Protein AF-0000000083412450 (afdb_homodimer)

Radius of gyration: 23.61 Å; Cα contacts (8 Å, |Δi|>4): 1102; chains: 2; bounding box: 55×58×59 Å

Organism: NCBI:txid2530390

Foldseek 3Di:
DQQPQKDKDKDWAAQVQADPVQFHDVLVVVVVVVVRVQVSCVSLVNHPVNQVVVQKHKDWFKKKKAFPATDGHGFMKMKMKGWQDDDLFKTKMKMWIAGPVRHTGTMMIIIIGIDRNDDDRPPSHVSCVSCPSNHDPDDDPDDDFDDADDDDDPQKDKDKDAAAQVQADPVQWGDPSSLVVVQVVVDDPVVCLFKDWRMKIKGADDTHHHGFMWMWMWHDPDQQKIWIWIAGPPGTGMIMITHIDTDDPVPPDD/DQQPQKDKDKDWAAQVQADPVQFHDVLVVVVVVVVRVQVSCVSLVNHPVNQVVVQKHKDWFKKKWAFPATDGHGWMKMKMKGWQDDDLFKTKMKMWIAGPVRHTGTMMIIIIGIDRNDDDSPPSHVSCVSCPSNHDPDDDPDDDFDDADDDDDPQKDKDKDAAAQVQADPVQWGDPSSLVVVQVVVDDPVVCLFKDWRMKMKGADDTHHHGFMWMWMWHDPDQQKIWIWIAGPPGTGMIMITHIDTDDPVPPPD

Secondary structure (DSSP, 8-state):
----SEEEEEEE--GGG--TTSB--HHHHHHHHHHHHHHHHHHTT-SHHHHHHTTEEEEEEEEEEEESSPPBTT-EEEEEEEEEEE-SS-EEEEEEEEETTS-EEEEEEEEEEEEESSS-TTHHHHHHHTTGGGB--PPP-SPPPPPPPP--STTEEEEEEE--GGGB-TTSSBPHHHHHHHHHTTS-HHHHHHEEEEEEEEEE-S---TT-EEEEEEEEEETTEEEEEEE-SS-EEEEEEEEEEE---TTS--/----SEEEEEEE--GGG--TTSB--HHHHHHHHHHHHHHHHHHTT-SHHHHHHTTEEEEEEEEEEEESSPPBTT-EEEEEEEEEEE-SS-EEEEEEEEETTS-EEEEEEEEEEEEESSS-TTHHHHHHHTTGGGB--PPP-SPPPPPPPP--STTEEEEEEE--GGGB-TTSSBPHHHHHHHHHTTS-HHHHHHEEEEEEEEEE-S---TT-EEEEEEEEEETTEEEEEEE-SS-EEEEEEEEEEE---TTS--

Nearest PDB structures (foldseek):
  4gak-assembly1_A-2  TM=8.482E-01  e=6.266E-22  Spirosoma linguale DSM 74
  2own-assembly1_A  TM=8.621E-01  e=4.790E-21  Lactiplantibacillus plantarum
  5t06-assembly1_C  TM=8.841E-01  e=6.484E-08  Escherichia coli O157:H7
  5kl9-assembly1_B  TM=8.894E-01  e=3.374E-07  Escherichia coli O157:H7
  5t06-assembly1_B  TM=8.963E-01  e=6.895E-07  Escherichia coli O157:H7

InterPro domains:
  IPR002864 Acyl-ACP thioesterase, N-terminal hotdog domain [PF01643] (6-121)
  IPR029069 HotDog domain superfamily [SSF54637] (7-120)
  IPR029069 HotDog domain superfamily [SSF54637] (159-241)
  IPR045023 Acyl-[acyl-carrier-protein] hydrolase FATA/B [PTHR31727] (51-219)
  IPR049427 Acyl-ACP thioesterase-like, C-terminal domain [PF20791] (157-226)

Solvent-accessible surface area (backbone atoms only — not comparable to full-atom values): 27319 Å² total; per-residue (Å²): 127,86,67,76,36,60,42,76,49,79,48,71,35,49,60,89,64,19,26,52,85,37,23,53,36,72,55,56,52,53,52,51,52,54,49,51,51,50,51,46,29,47,74,69,61,64,14,66,67,50,24,47,77,69,27,25,42,79,39,76,35,33,41,32,41,36,43,79,46,68,55,40,58,72,32,50,34,33,42,34,37,34,34,60,45,68,59,87,66,36,37,35,36,37,36,39,33,27,37,76,90,63,49,75,23,32,42,35,41,37,33,32,31,71,40,61,73,55,81,86,87,68,64,64,40,60,65,46,61,69,40,66,80,33,50,33,86,72,81,70,93,67,79,77,80,72,88,82,70,84,70,64,72,81,80,36,48,74,42,80,46,61,41,35,43,81,40,24,23,43,87,49,28,50,31,78,53,48,58,52,47,58,58,57,42,74,44,53,63,68,55,56,67,46,31,42,72,34,32,42,34,39,37,51,71,41,89,47,41,66,67,41,56,33,38,43,34,43,28,78,72,52,92,54,27,34,38,29,32,36,28,42,93,87,46,57,29,35,38,32,42,38,30,46,38,73,54,84,70,72,77,65,83,120,129,88,68,78,37,62,43,75,50,79,49,70,34,49,59,91,65,19,26,53,84,37,22,53,36,72,55,55,51,52,52,50,54,54,50,51,51,48,52,45,28,46,73,70,60,63,14,66,69,50,24,47,75,69,27,25,43,79,39,77,34,34,41,32,42,37,41,78,48,68,56,41,59,71,33,50,34,33,44,33,37,33,34,60,44,69,59,86,67,36,37,35,36,37,37,40,34,28,37,77,86,63,50,73,24,34,42,35,41,36,33,33,30,70,41,63,74,51,86,80,84,68,62,63,41,61,64,46,62,69,40,66,80,33,49,33,85,72,80,70,92,67,80,77,79,70,87,82,71,84,69,64,72,81,80,37,48,74,44,79,46,64,42,36,44,80,41,24,22,42,86,49,28,49,30,78,53,49,56,54,47,58,58,58,42,75,42,54,63,67,53,57,67,45,32,41,73,35,32,43,34,38,37,51,70,39,88,47,41,65,67,44,56,33,38,44,34,41,28,76,72,52,92,56,27,33,37,28,32,35,27,42,92,87,46,58,29,34,38,34,41,39,31,45,39,74,55,82,73,72,76,65,81,116

Sequence (508 aa):
MQRVKEYTESYFLPAGECNPQQEMPVTLVARRIIDIATMHANLLDVGYARLVEDGLTWVLSRLSIEMYRYPGINESYSLSTWIEGFNRHFSERNFELTAESGEVLGYCRSVWVPINIRRRESGALEALESLSDVVSERRCPIEKQPRMTAVGDEGTRSNDYRFRYCDCDFNRHVNAVRYMELYLNQWDMDFHDEYRIKRFDISYQHEAYCGDEVKVKTHDAGNDTYLCEIAGKESVHTRARIIYTKRNNSNNDNMQRVKEYTESYFLPAGECNPQQEMPVTLVARRIIDIATMHANLLDVGYARLVEDGLTWVLSRLSIEMYRYPGINESYSLSTWIEGFNRHFSERNFELTAESGEVLGYCRSVWVPINIRRRESGALEALESLSDVVSERRCPIEKQPRMTAVGDEGTRSNDYRFRYCDCDFNRHVNAVRYMELYLNQWDMDFHDEYRIKRFDISYQHEAYCGDEVKVKTHDAGNDTYLCEIAGKESVHTRARIIYTKRNNSNNDN

pLDDT: mean 88.32, std 16.48, range [24.64, 98.88]

Structure (mmCIF, N/CA/C/O backbone):
data_AF-0000000083412450-model_v1
#
loop_
_entity.id
_entity.type
_entity.pdbx_description
1 polymer Acyl-
#
loop_
_atom_site.group_PDB
_atom_site.id
_atom_site.type_symbol
_atom_site.label_atom_id
_atom_site.label_alt_id
_atom_site.label_comp_id
_atom_site.label_asym_id
_atom_site.label_entity_id
_atom_site.label_seq_id
_atom_site.pdbx_PDB_ins_code
_atom_site.Cartn_x
_atom_site.Cartn_y
_atom_site.Cartn_z
_atom_site.occupancy
_atom_site.B_iso_or_equiv
_atom_site.auth_seq_id
_atom_site.auth_comp_id
_atom_site.auth_asym_id
_atom_site.auth_atom_id
_atom_site.pdbx_PDB_model_num
ATOM 1 N N . MET A 1 1 ? 14.062 9.32 33.406 1 39.06 1 MET A N 1
ATOM 2 C CA . MET A 1 1 ? 14.664 8.906 32.156 1 39.06 1 MET A CA 1
ATOM 3 C C . MET A 1 1 ? 14.305 9.875 31.031 1 39.06 1 MET A C 1
ATOM 5 O O . MET A 1 1 ? 13.141 10.258 30.891 1 39.06 1 MET A O 1
ATOM 9 N N . GLN A 1 2 ? 15.203 10.617 30.578 1 54.19 2 GLN A N 1
ATOM 10 C CA . GLN A 1 2 ? 15.031 11.75 29.688 1 54.19 2 GLN A CA 1
ATOM 11 C C . GLN A 1 2 ? 14.188 11.367 28.469 1 54.19 2 GLN A C 1
ATOM 13 O O . GLN A 1 2 ? 14.461 10.359 27.812 1 54.19 2 GLN A O 1
ATOM 18 N N . ARG A 1 3 ? 12.977 11.82 28.469 1 69.56 3 ARG A N 1
ATOM 19 C CA . ARG A 1 3 ? 12.031 11.453 27.422 1 69.56 3 ARG A CA 1
ATOM 20 C C . ARG A 1 3 ? 12.547 11.859 26.047 1 69.56 3 ARG A C 1
ATOM 22 O O . ARG A 1 3 ? 13.227 12.875 25.906 1 69.56 3 ARG A O 1
ATOM 29 N N . VAL A 1 4 ? 12.469 10.961 25.094 1 80 4 VAL A N 1
ATOM 30 C CA . VAL A 1 4 ? 12.992 11.094 23.734 1 80 4 VAL A CA 1
ATOM 31 C C . VAL A 1 4 ? 12.227 12.18 22.984 1 80 4 VAL A C 1
ATOM 33 O O . VAL A 1 4 ? 11.094 11.969 22.562 1 80 4 VAL A O 1
ATOM 36 N N . LYS A 1 5 ? 12.836 13.406 22.953 1 88.44 5 LYS A N 1
ATOM 37 C CA . LYS A 1 5 ? 12.203 14.555 22.312 1 88.44 5 LYS A CA 1
ATOM 38 C C . LYS A 1 5 ? 12.109 14.359 20.812 1 88.44 5 LYS A C 1
ATOM 40 O O . LYS A 1 5 ? 11.195 14.883 20.172 1 88.44 5 LYS A O 1
ATOM 45 N N . GLU A 1 6 ? 13.055 13.633 20.359 1 94.31 6 GLU A N 1
ATOM 46 C CA . GLU A 1 6 ? 13.094 13.359 18.938 1 94.31 6 GLU A CA 1
ATOM 47 C C . GLU A 1 6 ? 13.25 11.867 18.656 1 94.31 6 GLU A C 1
ATOM 49 O O . GLU A 1 6 ? 14.016 11.188 19.344 1 94.31 6 GLU A O 1
ATOM 54 N N . TYR A 1 7 ? 12.469 11.406 17.734 1 95.75 7 TYR A N 1
ATOM 55 C CA . TYR A 1 7 ? 12.484 10 17.328 1 95.75 7 TYR A CA 1
ATOM 56 C C . TYR A 1 7 ? 12.906 9.852 15.875 1 95.75 7 TYR A C 1
ATOM 58 O O . TYR A 1 7 ? 12.438 10.594 15.008 1 95.75 7 TYR A O 1
ATOM 66 N N . THR A 1 8 ? 13.844 8.875 15.688 1 96.94 8 THR A N 1
ATOM 67 C CA . THR A 1 8 ? 14.352 8.688 14.336 1 96.94 8 THR A CA 1
ATOM 68 C C . THR A 1 8 ? 14.32 7.211 13.945 1 96.94 8 THR A C 1
ATOM 70 O O . THR A 1 8 ? 14.641 6.34 14.758 1 96.94 8 THR A O 1
ATOM 73 N N . GLU A 1 9 ? 13.906 6.918 12.703 1 95.94 9 GLU A N 1
ATOM 74 C CA . GLU A 1 9 ? 13.961 5.594 12.086 1 95.94 9 GLU A CA 1
ATOM 75 C C . GLU A 1 9 ? 14.719 5.629 10.766 1 95.94 9 GLU A C 1
ATOM 77 O O . GLU A 1 9 ? 14.625 6.605 10.016 1 95.94 9 GLU A O 1
ATOM 82 N N . SER A 1 10 ? 15.438 4.531 10.547 1 96.75 10 SER A N 1
ATOM 83 C CA . SER A 1 10 ? 16.141 4.371 9.273 1 96.75 10 SER A CA 1
ATOM 84 C C . SER A 1 10 ? 15.414 3.383 8.367 1 96.75 10 SER A C 1
ATOM 86 O O . SER A 1 10 ? 14.898 2.363 8.836 1 96.75 10 SER A O 1
ATOM 88 N N . TYR A 1 11 ? 15.469 3.721 7.086 1 95.19 11 TYR A N 1
ATOM 89 C CA . TYR A 1 11 ? 14.766 2.914 6.094 1 95.19 11 TYR A CA 1
ATOM 90 C C . TYR A 1 11 ? 15.656 2.654 4.879 1 95.19 11 TYR A C 1
ATOM 92 O O . TYR A 1 11 ? 16.672 3.326 4.688 1 95.19 11 TYR A O 1
ATOM 100 N N . PHE A 1 12 ? 15.297 1.606 4.203 1 92.5 12 PHE A N 1
ATOM 101 C CA . PHE A 1 12 ? 15.766 1.297 2.859 1 92.5 12 PHE A CA 1
ATOM 102 C C . PHE A 1 12 ? 14.602 1.234 1.878 1 92.5 12 PHE A C 1
ATOM 104 O O . PHE A 1 12 ? 13.555 0.666 2.186 1 92.5 12 PHE A O 1
ATOM 111 N N . LEU A 1 13 ? 14.797 1.934 0.72 1 94.19 13 LEU A N 1
ATOM 112 C CA . LEU A 1 13 ? 13.711 1.956 -0.258 1 94.19 13 LEU A CA 1
ATOM 113 C C . LEU A 1 13 ? 13.906 0.865 -1.307 1 94.19 13 LEU A C 1
ATOM 115 O O . LEU A 1 13 ? 14.578 1.081 -2.316 1 94.19 13 LEU A O 1
ATOM 119 N N . PRO A 1 14 ? 13.211 -0.237 -1.131 1 89.5 14 PRO A N 1
ATOM 120 C CA . PRO A 1 14 ? 13.312 -1.283 -2.15 1 89.5 14 PRO A CA 1
ATOM 121 C C . PRO A 1 14 ? 12.516 -0.959 -3.412 1 89.5 14 PRO A C 1
ATOM 123 O O . PRO A 1 14 ? 11.633 -0.101 -3.383 1 89.5 14 PRO A O 1
ATOM 126 N N . ALA A 1 15 ? 12.781 -1.631 -4.496 1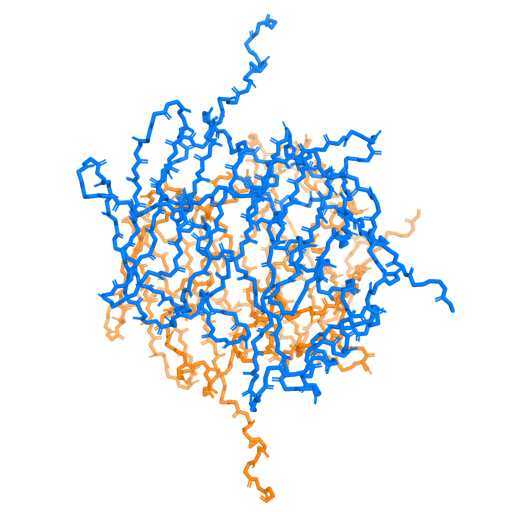 87.94 15 ALA A N 1
ATOM 127 C CA . ALA A 1 15 ? 12.125 -1.41 -5.781 1 87.94 15 ALA A CA 1
ATOM 128 C C . ALA A 1 15 ? 10.609 -1.553 -5.652 1 87.94 15 ALA A C 1
ATOM 130 O O . ALA A 1 15 ? 9.852 -0.765 -6.223 1 87.94 15 ALA A O 1
ATOM 131 N N . GLY A 1 16 ? 10.195 -2.459 -4.82 1 88.31 16 GLY A N 1
ATOM 132 C CA . GLY A 1 16 ? 8.781 -2.773 -4.695 1 88.31 16 GLY A CA 1
ATOM 133 C C . GLY A 1 16 ? 7.98 -1.659 -4.059 1 88.31 16 GLY A C 1
ATOM 134 O O . GLY A 1 16 ? 6.746 -1.662 -4.117 1 88.31 16 GLY A O 1
ATOM 135 N N . GLU A 1 17 ? 8.664 -0.685 -3.539 1 94.19 17 GLU A N 1
ATOM 136 C CA . GLU A 1 17 ? 7.973 0.412 -2.867 1 94.19 17 GLU A CA 1
ATOM 137 C C . GLU A 1 17 ? 8.07 1.702 -3.678 1 94.19 17 GLU A C 1
ATOM 139 O O . GLU A 1 17 ? 7.586 2.75 -3.244 1 94.19 17 GLU A O 1
ATOM 144 N N . CYS A 1 18 ? 8.625 1.627 -4.855 1 96 18 CYS A N 1
ATOM 145 C CA . CYS A 1 18 ? 8.844 2.805 -5.688 1 96 18 CYS A CA 1
ATOM 146 C C . CYS A 1 18 ? 7.664 3.035 -6.625 1 96 18 CYS A C 1
ATOM 148 O O . CYS A 1 18 ? 6.898 2.111 -6.91 1 96 18 CYS A O 1
ATOM 150 N N . ASN A 1 19 ? 7.559 4.289 -7.031 1 97.81 19 ASN A N 1
ATOM 151 C CA . ASN A 1 19 ? 6.621 4.637 -8.094 1 97.81 19 ASN A CA 1
ATOM 152 C C . ASN A 1 19 ? 7.219 4.379 -9.477 1 97.81 19 ASN A C 1
ATOM 154 O O . ASN A 1 19 ? 8.359 3.928 -9.586 1 97.81 19 ASN A O 1
ATOM 158 N N . PRO A 1 20 ? 6.441 4.621 -10.562 1 97.56 20 PRO A N 1
ATOM 159 C CA . PRO A 1 20 ? 6.934 4.348 -11.922 1 97.56 20 PRO A CA 1
ATOM 160 C C . PRO A 1 20 ? 8.164 5.172 -12.281 1 97.56 20 PRO A C 1
ATOM 162 O O . PRO A 1 20 ? 8.898 4.824 -13.203 1 97.56 20 PRO A O 1
ATOM 165 N N . GLN A 1 21 ? 8.406 6.262 -11.625 1 97.62 21 GLN A N 1
ATOM 166 C CA . GLN A 1 21 ? 9.578 7.102 -11.852 1 97.62 21 GLN A CA 1
ATOM 167 C C . GLN A 1 21 ? 10.773 6.613 -11.031 1 97.62 21 GLN A C 1
ATOM 169 O O . GLN A 1 21 ? 11.789 7.309 -10.93 1 97.62 21 GLN A O 1
ATOM 174 N N . GLN A 1 22 ? 10.602 5.48 -10.336 1 96.44 22 GLN A N 1
ATOM 175 C CA . GLN A 1 22 ? 11.641 4.832 -9.547 1 96.44 22 GLN A CA 1
ATOM 176 C C . GLN A 1 22 ? 12.07 5.707 -8.375 1 96.44 22 GLN A C 1
ATOM 178 O O . GLN A 1 22 ? 13.258 5.828 -8.086 1 96.44 22 GLN A O 1
ATOM 183 N N . GLU A 1 23 ? 11.07 6.316 -7.824 1 97.62 23 GLU A N 1
ATOM 184 C CA . GLU A 1 23 ? 11.211 7.148 -6.633 1 97.62 23 GLU A CA 1
ATOM 185 C C . GLU A 1 23 ? 10.219 6.73 -5.555 1 97.62 23 GLU A C 1
ATOM 187 O O . GLU A 1 23 ? 9.242 6.023 -5.836 1 97.62 23 GLU A O 1
ATOM 192 N N . MET A 1 24 ? 10.547 7.223 -4.336 1 98.25 24 MET A N 1
ATOM 193 C CA . MET A 1 24 ? 9.562 7.078 -3.266 1 98.25 24 MET A CA 1
ATOM 194 C C . MET A 1 24 ? 8.289 7.844 -3.596 1 98.25 24 MET A C 1
ATOM 196 O O . MET A 1 24 ? 8.328 9.039 -3.887 1 98.25 24 MET A O 1
ATOM 200 N N . PRO A 1 25 ? 7.176 7.148 -3.625 1 98.5 25 PRO A N 1
ATOM 201 C CA . PRO A 1 25 ? 5.93 7.895 -3.812 1 98.5 25 PRO A CA 1
ATOM 202 C C . PRO A 1 25 ? 5.555 8.734 -2.592 1 98.5 25 PRO A C 1
ATOM 204 O O . PRO A 1 25 ? 5.812 8.328 -1.456 1 98.5 25 PRO A O 1
ATOM 207 N N . VAL A 1 26 ? 4.906 9.891 -2.793 1 98.75 26 VAL A N 1
ATOM 208 C CA . VAL A 1 26 ? 4.523 10.797 -1.709 1 98.75 26 VAL A CA 1
ATOM 209 C C . VAL A 1 26 ? 3.611 10.062 -0.727 1 98.75 26 VAL A C 1
ATOM 211 O O . VAL A 1 26 ? 3.629 10.344 0.474 1 98.75 26 VAL A O 1
ATOM 214 N N . THR A 1 27 ? 2.84 9.07 -1.22 1 98.44 27 THR A N 1
ATOM 215 C CA . THR A 1 27 ? 1.946 8.297 -0.365 1 98.44 27 THR A CA 1
ATOM 216 C C . THR A 1 27 ? 2.742 7.457 0.627 1 98.44 27 THR A C 1
ATOM 218 O O . THR A 1 27 ? 2.299 7.234 1.756 1 98.44 27 THR A O 1
ATOM 221 N N . LEU A 1 28 ? 3.887 6.953 0.176 1 97.69 28 LEU A N 1
ATOM 222 C CA . LEU A 1 28 ? 4.738 6.215 1.103 1 97.69 28 LEU A CA 1
ATOM 223 C C . LEU A 1 28 ? 5.34 7.148 2.146 1 97.69 28 LEU A C 1
ATOM 225 O O . LEU A 1 28 ? 5.496 6.77 3.309 1 97.69 28 LEU A O 1
ATOM 229 N N . VAL A 1 29 ? 5.691 8.367 1.762 1 98.5 29 VAL A N 1
ATOM 230 C CA . VAL A 1 29 ? 6.125 9.359 2.744 1 98.5 29 VAL A CA 1
ATOM 231 C C . VAL A 1 29 ? 5.059 9.516 3.824 1 98.5 29 VAL A C 1
ATOM 233 O O . VAL A 1 29 ? 5.355 9.43 5.016 1 98.5 29 VAL A O 1
ATOM 236 N N . ALA A 1 30 ? 3.844 9.672 3.389 1 98.38 30 ALA A N 1
ATOM 237 C CA . ALA A 1 30 ? 2.734 9.859 4.316 1 98.38 30 ALA A CA 1
ATOM 238 C C . ALA A 1 30 ? 2.6 8.664 5.258 1 98.38 30 ALA A C 1
ATOM 240 O O . ALA A 1 30 ? 2.451 8.828 6.469 1 98.38 30 ALA A O 1
ATOM 241 N N . ARG A 1 31 ? 2.691 7.512 4.684 1 95.94 31 ARG A N 1
ATOM 242 C CA . ARG A 1 31 ? 2.564 6.305 5.492 1 95.94 31 ARG A CA 1
ATOM 243 C C . ARG A 1 31 ? 3.658 6.234 6.551 1 95.94 31 ARG A C 1
ATOM 245 O O . ARG A 1 31 ? 3.383 5.945 7.719 1 95.94 31 ARG A O 1
ATOM 252 N N . ARG A 1 32 ? 4.836 6.477 6.16 1 96.56 32 ARG A N 1
ATOM 253 C CA . ARG A 1 32 ? 5.965 6.367 7.078 1 96.56 32 ARG A CA 1
ATOM 254 C C . ARG A 1 32 ? 5.887 7.43 8.172 1 96.56 32 ARG A C 1
ATOM 256 O O . ARG A 1 32 ? 6.211 7.156 9.328 1 96.56 32 ARG A O 1
ATOM 263 N N . ILE A 1 33 ? 5.504 8.617 7.82 1 96.75 33 ILE A N 1
ATOM 264 C CA . ILE A 1 33 ? 5.461 9.664 8.836 1 96.75 33 ILE A CA 1
ATOM 265 C C . ILE A 1 33 ? 4.359 9.359 9.844 1 96.75 33 ILE A C 1
ATOM 267 O O . ILE A 1 33 ? 4.527 9.594 11.047 1 96.75 33 ILE A O 1
ATOM 271 N N . ILE A 1 34 ? 3.215 8.836 9.406 1 94.5 34 ILE A N 1
ATOM 272 C CA . ILE A 1 34 ? 2.148 8.445 10.32 1 94.5 34 ILE A CA 1
ATOM 273 C C . ILE A 1 34 ? 2.639 7.328 11.234 1 94.5 34 ILE A C 1
ATOM 275 O O . ILE A 1 34 ? 2.402 7.359 12.445 1 94.5 34 ILE A O 1
ATOM 279 N N . ASP A 1 35 ? 3.363 6.402 10.688 1 91.19 35 ASP A N 1
ATOM 280 C CA . ASP A 1 35 ? 3.883 5.27 11.445 1 91.19 35 ASP A CA 1
ATOM 281 C C . ASP A 1 35 ? 4.848 5.73 12.531 1 91.19 35 ASP A C 1
ATOM 283 O O . ASP A 1 35 ? 4.719 5.34 13.695 1 91.19 35 ASP A O 1
ATOM 287 N N . ILE A 1 36 ? 5.812 6.57 12.172 1 94.06 36 ILE A N 1
ATOM 288 C CA . ILE A 1 36 ? 6.84 6.945 13.133 1 94.06 36 ILE A CA 1
ATOM 289 C C . ILE A 1 36 ? 6.242 7.879 14.188 1 94.06 36 ILE A C 1
ATOM 291 O O . ILE A 1 36 ? 6.68 7.887 15.344 1 94.06 36 ILE A O 1
ATOM 295 N N . ALA A 1 37 ? 5.258 8.719 13.742 1 93.44 37 ALA A N 1
ATOM 296 C CA . ALA A 1 37 ? 4.527 9.508 14.734 1 93.44 37 ALA A CA 1
ATOM 297 C C . ALA A 1 37 ? 3.896 8.617 15.797 1 93.44 37 ALA A C 1
ATOM 299 O O . ALA A 1 37 ? 3.984 8.898 16.984 1 93.44 37 ALA A O 1
ATOM 300 N N . THR A 1 38 ? 3.266 7.539 15.359 1 88 38 THR A N 1
ATOM 301 C CA . THR A 1 38 ? 2.613 6.59 16.25 1 88 38 THR A CA 1
ATOM 302 C C . THR A 1 38 ? 3.637 5.906 17.156 1 88 38 THR A C 1
ATOM 304 O O . THR A 1 38 ? 3.424 5.785 18.359 1 88 38 THR A O 1
ATOM 307 N N . MET A 1 39 ? 4.738 5.512 16.625 1 88.44 39 MET A N 1
ATOM 308 C CA . MET A 1 39 ? 5.789 4.855 17.391 1 88.44 39 MET A CA 1
ATOM 309 C C . MET A 1 39 ? 6.355 5.793 18.453 1 88.44 39 MET A C 1
ATOM 311 O O . MET A 1 39 ? 6.559 5.391 19.594 1 88.44 39 MET A O 1
ATOM 315 N N . HIS A 1 40 ? 6.621 7.004 18.062 1 91.12 40 HIS A N 1
ATOM 316 C CA . HIS A 1 40 ? 7.121 8.008 19 1 91.12 40 HIS A CA 1
ATOM 317 C C . HIS A 1 40 ? 6.113 8.273 20.109 1 91.12 40 HIS A C 1
ATOM 319 O O . HIS A 1 40 ? 6.484 8.344 21.297 1 91.12 40 HIS A O 1
ATOM 325 N N . ALA A 1 41 ? 4.867 8.383 19.703 1 85.81 41 ALA A N 1
ATOM 326 C CA . ALA A 1 41 ? 3.812 8.609 20.688 1 85.81 41 ALA A CA 1
ATOM 327 C C . ALA A 1 41 ? 3.742 7.457 21.688 1 85.81 41 ALA A C 1
ATOM 329 O O . ALA A 1 41 ? 3.543 7.68 22.875 1 85.81 41 ALA A O 1
ATOM 330 N N . ASN A 1 42 ? 3.883 6.25 21.203 1 83.56 42 ASN A N 1
ATOM 331 C CA . ASN A 1 42 ? 3.881 5.078 22.078 1 83.56 42 ASN A CA 1
ATOM 332 C C . ASN A 1 42 ? 5.055 5.102 23.047 1 83.56 42 ASN A C 1
ATOM 334 O O . ASN A 1 42 ? 4.902 4.746 24.219 1 83.56 42 ASN A O 1
ATOM 338 N N . LEU A 1 43 ? 6.176 5.512 22.578 1 83.88 43 LEU A N 1
ATOM 339 C CA . LEU A 1 43 ? 7.367 5.602 23.422 1 83.88 43 LEU A CA 1
ATOM 340 C C . LEU A 1 43 ? 7.18 6.641 24.516 1 83.88 43 LEU A C 1
ATOM 342 O O . LEU A 1 43 ? 7.699 6.477 25.625 1 83.88 43 LEU A O 1
ATOM 346 N N . LEU A 1 44 ? 6.414 7.691 24.219 1 80.75 44 LEU A N 1
ATOM 347 C CA . LEU A 1 44 ? 6.172 8.773 25.156 1 80.75 44 LEU A CA 1
ATOM 348 C C . LEU A 1 44 ? 4.988 8.453 26.062 1 80.75 44 LEU A C 1
ATOM 350 O O . LEU A 1 44 ? 4.629 9.25 26.922 1 80.75 44 LEU A O 1
ATOM 354 N N . ASP A 1 45 ? 4.359 7.242 25.875 1 74.06 45 ASP A N 1
ATOM 355 C CA . ASP A 1 45 ? 3.205 6.777 26.641 1 74.06 45 ASP A CA 1
ATOM 356 C C . ASP A 1 45 ? 1.998 7.688 26.406 1 74.06 45 ASP A C 1
ATOM 358 O O . ASP A 1 45 ? 1.241 7.969 27.344 1 74.06 45 ASP A O 1
ATOM 362 N N . VAL A 1 46 ? 1.98 8.328 25.422 1 66.06 46 VAL A N 1
ATOM 363 C CA . VAL A 1 46 ? 0.828 9.148 25.062 1 66.06 46 VAL A CA 1
ATOM 364 C C . VAL A 1 46 ? 0.181 8.609 23.797 1 66.06 46 VAL A C 1
ATOM 366 O O . VAL A 1 46 ? -0.626 9.297 23.156 1 66.06 46 VAL A O 1
ATOM 369 N N . GLY A 1 47 ? 0.653 7.418 23.453 1 60.69 47 GLY A N 1
ATOM 370 C CA . GLY A 1 47 ? 0.139 6.805 22.234 1 60.69 47 GLY A CA 1
ATOM 371 C C . GLY A 1 47 ? -1.233 6.184 22.422 1 60.69 47 GLY A C 1
ATOM 372 O O . GLY A 1 47 ? -1.972 6.551 23.328 1 60.69 47 GLY A O 1
ATOM 373 N N . TYR A 1 48 ? -1.58 5.398 21.453 1 56.66 48 TYR A N 1
ATOM 374 C CA . TYR A 1 48 ? -2.906 4.812 21.312 1 56.66 48 TYR A CA 1
ATOM 375 C C . TYR A 1 48 ? -3.342 4.121 22.594 1 56.66 48 TYR A C 1
ATOM 377 O O . TYR A 1 48 ? -4.465 4.32 23.062 1 56.66 48 TYR A O 1
ATOM 385 N N . ALA A 1 49 ? -2.463 3.504 23.203 1 54.28 49 ALA A N 1
ATOM 386 C CA . ALA A 1 49 ? -2.842 2.691 24.359 1 54.28 49 ALA A CA 1
ATOM 387 C C . ALA A 1 49 ? -3.26 3.57 25.531 1 54.28 49 ALA A C 1
ATOM 389 O O . ALA A 1 49 ? -4.262 3.295 26.203 1 54.28 49 ALA A O 1
ATOM 390 N N . ARG A 1 50 ? -2.451 4.539 25.688 1 51.78 50 ARG A N 1
ATOM 391 C CA . ARG A 1 50 ? -2.75 5.391 26.828 1 51.78 50 ARG A CA 1
ATOM 392 C C . ARG A 1 50 ? -4.004 6.227 26.578 1 51.78 50 ARG A C 1
ATOM 394 O O . ARG A 1 50 ? -4.832 6.387 27.484 1 51.78 50 ARG A O 1
ATOM 401 N N . LEU A 1 51 ? -4.09 6.625 25.328 1 57.06 51 LEU A N 1
ATOM 402 C CA . LEU A 1 51 ? -5.262 7.422 24.969 1 57.06 51 LEU A CA 1
ATOM 403 C C . LEU A 1 51 ? -6.531 6.586 25.078 1 57.06 51 LEU A C 1
ATOM 405 O O . LEU A 1 51 ? -7.555 7.062 25.578 1 57.06 51 LEU A O 1
ATOM 409 N N . VAL A 1 52 ? -6.426 5.391 24.656 1 54.94 52 VAL A N 1
ATOM 410 C CA . VAL A 1 52 ? -7.59 4.512 24.734 1 54.94 52 VAL A CA 1
ATOM 411 C C . VAL A 1 52 ? -8 4.336 26.188 1 54.94 52 VAL A C 1
ATOM 413 O O . VAL A 1 52 ? -9.195 4.324 26.516 1 54.94 52 VAL A O 1
ATOM 416 N N . GLU A 1 53 ? -7.047 4.18 27 1 54.62 53 GLU A N 1
ATOM 417 C CA . GLU A 1 53 ? -7.348 4.074 28.422 1 54.62 53 GLU A CA 1
ATOM 418 C C . GLU A 1 53 ? -8.141 5.285 28.906 1 54.62 53 GLU A C 1
ATOM 420 O O . GLU A 1 53 ? -9.008 5.156 29.766 1 54.62 53 GLU A O 1
ATOM 425 N N . ASP A 1 54 ? -7.883 6.309 28.234 1 54.56 54 ASP A N 1
ATOM 426 C CA . ASP A 1 54 ? -8.555 7.543 28.625 1 54.56 54 ASP A CA 1
ATOM 427 C C . ASP A 1 54 ? -9.773 7.805 27.75 1 54.56 54 ASP A C 1
ATOM 429 O O . ASP A 1 54 ? -10.438 8.836 27.891 1 54.56 54 ASP A O 1
ATOM 433 N N . GLY A 1 55 ? -10.039 6.863 26.906 1 57.53 55 GLY A N 1
ATOM 434 C CA . GLY A 1 55 ? -11.18 6.977 26.016 1 57.53 55 GLY A CA 1
ATOM 435 C C . GLY A 1 55 ? -10.938 7.914 24.844 1 57.53 55 GLY A C 1
ATOM 436 O O . GLY A 1 55 ? -11.883 8.461 24.266 1 57.53 55 GLY A O 1
ATOM 437 N N . LEU A 1 56 ? -9.555 8.25 24.672 1 58.75 56 LEU A N 1
ATOM 438 C CA . LEU A 1 56 ? -9.211 9.18 23.609 1 58.75 56 LEU A CA 1
ATOM 439 C C . LEU A 1 56 ? -8.383 8.492 22.531 1 58.75 56 LEU A C 1
ATOM 441 O O . LEU A 1 56 ? -7.711 7.492 22.797 1 58.75 56 LEU A O 1
ATOM 445 N N . THR A 1 57 ? -8.68 8.906 21.281 1 75.69 57 THR A N 1
ATOM 446 C CA . THR A 1 57 ? -7.801 8.5 20.188 1 75.69 57 THR A CA 1
ATOM 447 C C . THR A 1 57 ? -7.383 9.703 19.359 1 75.69 57 THR A C 1
ATOM 449 O O . THR A 1 57 ? -8.078 10.719 19.328 1 75.69 57 THR A O 1
ATOM 452 N N . TRP A 1 58 ? -6.145 9.734 18.859 1 83.88 58 TRP A N 1
ATOM 453 C CA . TRP A 1 58 ? -5.66 10.766 17.953 1 83.88 58 TRP A CA 1
ATOM 454 C C . TRP A 1 58 ? -6.176 10.531 16.531 1 83.88 58 TRP A C 1
ATOM 456 O O . TRP A 1 58 ? -6.176 9.398 16.047 1 83.88 58 TRP A O 1
ATOM 466 N N . VAL A 1 59 ? -6.629 11.625 15.992 1 89.31 59 VAL A N 1
ATOM 467 C CA . VAL A 1 59 ? -7.051 11.578 14.594 1 89.31 59 VAL A CA 1
ATOM 468 C C . VAL A 1 59 ? -6.215 12.555 13.773 1 89.31 59 VAL A C 1
ATOM 470 O O . VAL A 1 59 ? -6.059 13.719 14.148 1 89.31 59 VAL A O 1
ATOM 473 N N . LEU A 1 60 ? -5.66 12.086 12.734 1 95 60 LEU A N 1
ATOM 474 C CA . LEU A 1 60 ? -4.93 12.953 11.82 1 95 60 LEU A CA 1
ATOM 475 C C . LEU A 1 60 ? -5.871 13.945 11.148 1 95 60 LEU A C 1
ATOM 477 O O . LEU A 1 60 ? -6.801 13.547 10.445 1 95 60 LEU A O 1
ATOM 481 N N . SER A 1 61 ? -5.609 15.219 11.344 1 96.31 61 SER A N 1
ATOM 482 C CA . SER A 1 61 ? -6.477 16.25 10.789 1 96.31 61 SER A CA 1
ATOM 483 C C . SER A 1 61 ? -5.855 16.891 9.547 1 96.31 61 SER A C 1
ATOM 485 O O . SER A 1 61 ? -6.551 17.141 8.57 1 96.31 61 SER A O 1
ATOM 487 N N . ARG A 1 62 ? -4.551 17.125 9.656 1 98.19 62 ARG A N 1
ATOM 488 C CA . ARG A 1 62 ? -3.85 17.797 8.57 1 98.19 62 ARG A CA 1
ATOM 489 C C . ARG A 1 62 ? -2.467 17.188 8.352 1 98.19 62 ARG A C 1
ATOM 491 O O . ARG A 1 62 ? -1.791 16.812 9.312 1 98.19 62 ARG A O 1
ATOM 498 N N . LEU A 1 63 ? -2.092 17.203 7.086 1 98.62 63 LEU A N 1
ATOM 499 C CA . LEU A 1 63 ? -0.772 16.719 6.691 1 98.62 63 LEU A CA 1
ATOM 500 C C . LEU A 1 63 ? -0.186 17.594 5.582 1 98.62 63 LEU A C 1
ATOM 502 O O . LEU A 1 63 ? -0.871 17.906 4.609 1 98.62 63 LEU A O 1
ATOM 506 N N . SER A 1 64 ? 1.029 18.078 5.797 1 98.88 64 SER A N 1
ATOM 507 C CA . SER A 1 64 ? 1.798 18.797 4.781 1 98.88 64 SER A CA 1
ATOM 508 C C . SER A 1 64 ? 3.127 18.109 4.504 1 98.88 64 SER A C 1
ATOM 510 O O . SER A 1 64 ? 3.895 17.828 5.43 1 98.88 64 SER A O 1
ATOM 512 N N . ILE A 1 65 ? 3.354 17.812 3.248 1 98.88 65 ILE A N 1
ATOM 513 C CA . ILE A 1 65 ? 4.594 17.188 2.809 1 98.88 65 ILE A CA 1
ATOM 514 C C . ILE A 1 65 ? 5.289 18.078 1.779 1 98.88 65 ILE A C 1
ATOM 516 O O . ILE A 1 65 ? 4.727 18.359 0.721 1 98.88 65 ILE A O 1
ATOM 520 N N . GLU A 1 66 ? 6.422 18.5 2.086 1 98.88 66 GLU A N 1
ATOM 521 C CA . GLU A 1 66 ? 7.23 19.281 1.147 1 98.88 66 GLU A CA 1
ATOM 522 C C . GLU A 1 66 ? 8.57 18.594 0.889 1 98.88 66 GLU A C 1
ATOM 524 O O . GLU A 1 66 ? 9.375 18.438 1.807 1 98.88 66 GLU A O 1
ATOM 529 N N . MET A 1 67 ? 8.789 18.25 -0.372 1 98.75 67 MET A N 1
ATOM 530 C CA . MET A 1 67 ? 9.984 17.484 -0.735 1 98.75 67 MET A CA 1
ATOM 531 C C . MET A 1 67 ? 10.867 18.297 -1.689 1 98.75 67 MET A C 1
ATOM 533 O O . MET A 1 67 ? 10.383 18.812 -2.697 1 98.75 67 MET A O 1
ATOM 537 N N . TYR A 1 68 ? 12.148 18.281 -1.353 1 98.25 68 TYR A N 1
ATOM 538 C CA . TYR A 1 68 ? 13.141 18.844 -2.262 1 98.25 68 TYR A CA 1
ATOM 539 C C . TYR A 1 68 ? 13.594 17.797 -3.277 1 98.25 68 TYR A C 1
ATOM 541 O O . TYR A 1 68 ? 13.867 18.125 -4.434 1 98.25 68 TYR A O 1
ATOM 549 N N . ARG A 1 69 ? 13.672 16.656 -2.846 1 97.56 69 ARG A N 1
ATOM 550 C CA . ARG A 1 69 ? 14.008 15.469 -3.629 1 97.56 69 ARG A CA 1
ATOM 551 C C . ARG A 1 69 ? 13.438 14.203 -2.988 1 97.56 69 ARG A C 1
ATOM 553 O O . ARG A 1 69 ? 13.461 14.062 -1.765 1 97.56 69 ARG A O 1
ATOM 560 N N . TYR A 1 70 ? 12.969 13.344 -3.807 1 98.38 70 TYR A N 1
ATOM 561 C CA . TYR A 1 70 ? 12.508 12.055 -3.291 1 98.38 70 TYR A CA 1
ATOM 562 C C . TYR A 1 70 ? 13.633 11.031 -3.299 1 98.38 70 TYR A C 1
ATOM 564 O O . TYR A 1 70 ? 14.469 11.023 -4.203 1 98.38 70 TYR A O 1
ATOM 572 N N . PRO A 1 71 ? 13.648 10.109 -2.273 1 98.19 71 PRO A N 1
ATOM 573 C CA . PRO A 1 71 ? 14.586 8.984 -2.363 1 98.19 71 PRO A CA 1
ATOM 574 C C . PRO A 1 71 ? 14.406 8.172 -3.643 1 98.19 71 PRO A C 1
ATOM 576 O O . PRO A 1 71 ? 13.281 7.953 -4.09 1 98.19 71 PRO A O 1
ATOM 579 N N . GLY A 1 72 ? 15.547 7.688 -4.199 1 96.5 72 GLY A N 1
ATOM 580 C CA . GLY A 1 72 ? 15.516 6.801 -5.348 1 96.5 72 GLY A CA 1
ATOM 581 C C . GLY A 1 72 ? 15.547 5.332 -4.973 1 96.5 72 GLY A C 1
ATOM 582 O O . GLY A 1 72 ? 15.742 4.992 -3.803 1 96.5 72 GLY A O 1
ATOM 583 N N . ILE A 1 73 ? 15.289 4.562 -5.949 1 92.75 73 ILE A N 1
ATOM 584 C CA . ILE A 1 73 ? 15.305 3.117 -5.762 1 92.75 73 ILE A CA 1
ATOM 585 C C . ILE A 1 73 ? 16.609 2.693 -5.098 1 92.75 73 ILE A C 1
ATOM 587 O O . ILE A 1 73 ? 17.688 3.17 -5.469 1 92.75 73 ILE A O 1
ATOM 591 N N . ASN A 1 74 ? 16.547 1.837 -4.09 1 89.12 74 ASN A N 1
ATOM 592 C CA . ASN A 1 74 ? 17.656 1.245 -3.357 1 89.12 74 ASN A CA 1
ATOM 593 C C . ASN A 1 74 ? 18.453 2.301 -2.596 1 89.12 74 ASN A C 1
ATOM 595 O O . ASN A 1 74 ? 19.672 2.162 -2.414 1 89.12 74 ASN A O 1
ATOM 599 N N . GLU A 1 75 ? 17.859 3.375 -2.291 1 95.25 75 GLU A N 1
ATOM 600 C CA . GLU A 1 75 ? 18.469 4.418 -1.481 1 95.25 75 GLU A CA 1
ATOM 601 C C . GLU A 1 75 ? 18.062 4.305 -0.019 1 95.25 75 GLU A C 1
ATOM 603 O O . GLU A 1 75 ? 16.891 4.043 0.279 1 95.25 75 GLU A O 1
ATOM 608 N N . SER A 1 76 ? 19.031 4.418 0.828 1 96.75 76 SER A N 1
ATOM 609 C CA . SER A 1 76 ? 18.734 4.496 2.256 1 96.75 76 SER A CA 1
ATOM 610 C C . SER A 1 76 ? 18.375 5.922 2.67 1 96.75 76 SER A C 1
ATOM 612 O O . SER A 1 76 ? 18.906 6.883 2.117 1 96.75 76 SER A O 1
ATOM 614 N N . TYR A 1 77 ? 17.469 6.035 3.602 1 98.19 77 TYR A N 1
ATOM 615 C CA . TYR A 1 77 ? 17.047 7.328 4.137 1 98.19 77 TYR A CA 1
ATOM 616 C C . TYR A 1 77 ? 16.578 7.191 5.578 1 98.19 77 TYR A C 1
ATOM 618 O O . TYR A 1 77 ? 16.375 6.078 6.074 1 98.19 77 TYR A O 1
ATOM 626 N N . SER A 1 78 ? 16.5 8.328 6.254 1 98.44 78 SER A N 1
ATOM 627 C CA . SER A 1 78 ? 15.961 8.336 7.609 1 98.44 78 SER A CA 1
ATOM 628 C C . SER A 1 78 ? 14.844 9.359 7.758 1 98.44 78 SER A C 1
ATOM 630 O O . SER A 1 78 ? 14.758 10.312 6.977 1 98.44 78 SER A O 1
ATOM 632 N N . LEU A 1 79 ? 13.961 9.102 8.664 1 98.31 79 LEU A N 1
ATOM 633 C CA . LEU A 1 79 ? 12.867 10 9.039 1 98.31 79 LEU A CA 1
ATOM 634 C C . LEU A 1 79 ? 12.938 10.344 10.523 1 98.31 79 LEU A C 1
ATOM 636 O O . LEU A 1 79 ? 13.016 9.445 11.367 1 98.31 79 LEU A O 1
ATOM 640 N N . SER A 1 80 ? 12.961 11.602 10.82 1 98.31 80 SER A N 1
ATOM 641 C CA . SER A 1 80 ? 12.922 12.086 12.195 1 98.31 80 SER A CA 1
ATOM 642 C C . SER A 1 80 ? 11.633 12.844 12.477 1 98.31 80 SER A C 1
ATOM 644 O O . SER A 1 80 ? 11.102 13.531 11.602 1 98.31 80 SER A O 1
ATOM 646 N N . THR A 1 81 ? 11.156 12.711 13.695 1 97.88 81 THR A N 1
ATOM 647 C CA . THR A 1 81 ? 9.945 13.422 14.086 1 97.88 81 THR A CA 1
ATOM 648 C C . THR A 1 81 ? 10.094 14.016 15.484 1 97.88 81 THR A C 1
ATOM 650 O O . THR A 1 81 ? 10.828 13.484 16.312 1 97.88 81 THR A O 1
ATOM 653 N N . TRP A 1 82 ? 9.43 15.094 15.688 1 96.44 82 TRP A N 1
ATOM 654 C CA . TRP A 1 82 ? 9.375 15.758 16.984 1 96.44 82 TRP A CA 1
ATOM 655 C C . TRP A 1 82 ? 8.086 16.547 17.141 1 96.44 82 TRP A C 1
ATOM 657 O O . TRP A 1 82 ? 7.457 16.922 16.156 1 96.44 82 TRP A O 1
ATOM 667 N N . ILE A 1 83 ? 7.73 16.766 18.359 1 93.62 83 ILE A N 1
ATOM 668 C CA . ILE A 1 83 ? 6.531 17.547 18.656 1 93.62 83 ILE A CA 1
ATOM 669 C C . ILE A 1 83 ? 6.883 19.031 18.719 1 93.62 83 ILE A C 1
ATOM 671 O O . ILE A 1 83 ? 7.812 19.422 19.422 1 93.62 83 ILE A O 1
ATOM 675 N N . GLU A 1 84 ? 6.188 19.797 17.906 1 94 84 GLU A N 1
ATOM 676 C CA . GLU A 1 84 ? 6.379 21.25 17.922 1 94 84 GLU A CA 1
ATOM 677 C C . GLU A 1 84 ? 5.609 21.891 19.062 1 94 84 GLU A C 1
ATOM 679 O O . GLU A 1 84 ? 6.102 22.828 19.703 1 94 84 GLU A O 1
ATOM 684 N N . GLY A 1 85 ? 4.367 21.438 19.25 1 88.44 85 GLY A N 1
ATOM 685 C CA . GLY A 1 85 ? 3.508 21.969 20.281 1 88.44 85 GLY A CA 1
ATOM 686 C C . GLY A 1 85 ? 2.178 21.25 20.391 1 88.44 85 GLY A C 1
ATOM 687 O O . GLY A 1 85 ? 1.84 20.438 19.531 1 88.44 85 GLY A O 1
ATOM 688 N N . PHE A 1 86 ? 1.54 21.484 21.516 1 85 86 PHE A N 1
ATOM 689 C CA . PHE A 1 86 ? 0.222 20.891 21.688 1 85 86 PHE A CA 1
ATOM 690 C C . PHE A 1 86 ? -0.622 21.719 22.656 1 85 86 PHE A C 1
ATOM 692 O O . PHE A 1 86 ? -0.089 22.516 23.438 1 85 86 PHE A O 1
ATOM 699 N N . ASN A 1 87 ? -1.81 21.656 22.438 1 81.56 87 ASN A N 1
ATOM 700 C CA . ASN A 1 87 ? -2.799 22.156 23.406 1 81.56 87 ASN A CA 1
ATOM 701 C C . ASN A 1 87 ? -3.967 21.188 23.547 1 81.56 87 ASN A C 1
ATOM 703 O O . ASN A 1 87 ? -3.875 20.031 23.125 1 81.56 87 ASN A O 1
ATOM 707 N N . ARG A 1 88 ? -5.004 21.672 24.219 1 75.5 88 ARG A N 1
ATOM 708 C CA . ARG A 1 88 ? -6.117 20.781 24.516 1 75.5 88 ARG A CA 1
ATOM 709 C C . ARG A 1 88 ? -6.859 20.391 23.234 1 75.5 88 ARG A C 1
ATOM 711 O O . ARG A 1 88 ? -7.605 19.406 23.234 1 75.5 88 ARG A O 1
ATOM 718 N N . HIS A 1 89 ? -6.59 21.125 22.203 1 83.56 89 HIS A N 1
ATOM 719 C CA . HIS A 1 89 ? -7.398 20.922 21 1 83.56 89 HIS A CA 1
ATOM 720 C C . HIS A 1 89 ? -6.613 20.172 19.938 1 83.56 89 HIS A C 1
ATOM 722 O O . HIS A 1 89 ? -7.199 19.469 19.094 1 83.56 89 HIS A O 1
ATOM 728 N N . PHE A 1 90 ? -5.285 20.375 19.906 1 88.12 90 PHE A N 1
ATOM 729 C CA . PHE A 1 90 ? -4.535 19.719 18.844 1 88.12 90 PHE A CA 1
ATOM 730 C C . PHE A 1 90 ? -3.068 19.562 19.219 1 88.12 90 PHE A C 1
ATOM 732 O O . PHE A 1 90 ? -2.602 20.188 20.172 1 88.12 90 PHE A O 1
ATOM 739 N N . SER A 1 91 ? -2.406 18.656 18.609 1 90.12 91 SER A N 1
ATOM 740 C CA . SER A 1 91 ? -0.958 18.484 18.641 1 90.12 91 SER A CA 1
ATOM 741 C C . SER A 1 91 ? -0.346 18.672 17.266 1 90.12 91 SER A C 1
ATOM 743 O O . SER A 1 91 ? -0.901 18.188 16.266 1 90.12 91 SER A O 1
ATOM 745 N N . GLU A 1 92 ? 0.764 19.422 17.281 1 94.94 92 GLU A N 1
ATOM 746 C CA . GLU A 1 92 ? 1.5 19.656 16.031 1 94.94 92 GLU A CA 1
ATOM 747 C C . GLU A 1 92 ? 2.84 18.922 16.047 1 94.94 92 GLU A C 1
ATOM 749 O O . GLU A 1 92 ? 3.594 19.016 17.016 1 94.94 92 GLU A O 1
ATOM 754 N N . ARG A 1 93 ? 3.025 18.219 14.977 1 96.31 93 ARG A N 1
ATOM 755 C CA . ARG A 1 93 ? 4.227 17.391 14.867 1 96.31 93 ARG A CA 1
ATOM 756 C C . ARG A 1 93 ? 4.953 17.672 13.555 1 96.31 93 ARG A C 1
ATOM 758 O O . ARG A 1 93 ? 4.32 17.812 12.508 1 96.31 93 ARG A O 1
ATOM 765 N N . ASN A 1 94 ? 6.305 17.625 13.68 1 98.5 94 ASN A N 1
ATOM 766 C CA . ASN A 1 94 ? 7.148 17.875 12.516 1 98.5 94 ASN A CA 1
ATOM 767 C C . ASN A 1 94 ? 7.984 16.656 12.156 1 98.5 94 ASN A C 1
ATOM 769 O O . ASN A 1 94 ? 8.188 15.773 12.984 1 98.5 94 ASN A O 1
ATOM 773 N N . PHE A 1 95 ? 8.438 16.609 10.875 1 98.75 95 PHE A N 1
ATOM 774 C CA . PHE A 1 95 ? 9.25 15.516 10.367 1 98.75 95 PHE A CA 1
ATOM 775 C C . PHE A 1 95 ? 10.344 16.031 9.438 1 98.75 95 PHE A C 1
ATOM 777 O O . PHE A 1 95 ? 10.164 17.047 8.758 1 98.75 95 PHE A O 1
ATOM 784 N N . GLU A 1 96 ? 11.43 15.32 9.438 1 98.81 96 GLU A N 1
ATOM 785 C CA . GLU A 1 96 ? 12.539 15.555 8.508 1 98.81 96 GLU A CA 1
ATOM 786 C C . GLU A 1 96 ? 12.977 14.258 7.832 1 98.81 96 GLU A C 1
ATOM 788 O O . GLU A 1 96 ? 13.203 13.25 8.5 1 98.81 96 GLU A O 1
ATOM 793 N N . LEU A 1 97 ? 12.977 14.266 6.531 1 98.81 97 LEU A N 1
ATOM 794 C CA . LEU A 1 97 ? 13.531 13.164 5.75 1 98.81 97 LEU A CA 1
ATOM 795 C C . LEU A 1 97 ? 14.961 13.469 5.309 1 98.81 97 LEU A C 1
ATOM 797 O O . LEU A 1 97 ? 15.219 14.523 4.719 1 98.81 97 LEU A O 1
ATOM 801 N N . THR A 1 98 ? 15.891 12.523 5.59 1 98.69 98 THR A N 1
ATOM 802 C CA . THR A 1 98 ? 17.312 12.758 5.332 1 98.69 98 THR A CA 1
ATOM 803 C C . THR A 1 98 ? 17.938 11.57 4.602 1 98.69 98 THR A C 1
ATOM 805 O O . THR A 1 98 ? 17.688 10.422 4.965 1 98.69 98 THR A O 1
ATOM 808 N N . ALA A 1 99 ? 18.719 11.906 3.619 1 98.06 99 ALA A N 1
ATOM 809 C CA . ALA A 1 99 ? 19.469 10.875 2.922 1 98.06 99 ALA A CA 1
ATOM 810 C C . ALA A 1 99 ? 20.625 10.359 3.781 1 98.06 99 ALA A C 1
ATOM 812 O O . ALA A 1 99 ? 20.969 10.977 4.797 1 98.06 99 ALA A O 1
ATOM 813 N N . GLU A 1 100 ? 21.125 9.258 3.355 1 96.06 100 GLU A N 1
ATOM 814 C CA . GLU A 1 100 ? 22.281 8.711 4.059 1 96.06 100 GLU A CA 1
ATOM 815 C C . GLU A 1 100 ? 23.453 9.688 4.031 1 96.06 100 GLU A C 1
ATOM 817 O O . GLU A 1 100 ? 24.25 9.734 4.973 1 96.06 100 GLU A O 1
ATOM 822 N N . SER A 1 101 ? 23.531 10.445 3.041 1 96.12 101 SER A N 1
ATOM 823 C CA . SER A 1 101 ? 24.609 11.422 2.879 1 96.12 101 SER A CA 1
ATOM 824 C C . SER A 1 101 ? 24.453 12.57 3.863 1 96.12 101 SER A C 1
ATOM 826 O O . SER A 1 101 ? 25.391 13.359 4.051 1 96.12 101 SER A O 1
ATOM 828 N N . GLY A 1 102 ? 23.312 12.742 4.391 1 96.69 102 GLY A N 1
ATOM 829 C CA . GLY A 1 102 ? 23.031 13.867 5.262 1 96.69 102 GLY A CA 1
ATOM 830 C C . GLY A 1 102 ? 22.219 14.953 4.582 1 96.69 102 GLY A C 1
ATOM 831 O O . GLY A 1 102 ? 21.781 15.906 5.234 1 96.69 102 GLY A O 1
ATOM 832 N N . GLU A 1 103 ? 22.047 14.75 3.326 1 97.88 103 GLU A N 1
ATOM 833 C CA . GLU A 1 103 ? 21.219 15.695 2.588 1 97.88 103 GLU A CA 1
ATOM 834 C C . GLU A 1 103 ? 19.781 15.664 3.08 1 97.88 103 GLU A C 1
ATOM 836 O O . GLU A 1 103 ? 19.188 14.594 3.197 1 97.88 103 GLU A O 1
ATOM 841 N N . VAL A 1 104 ? 19.25 16.875 3.428 1 98.56 104 VAL A N 1
ATOM 842 C CA . VAL A 1 104 ? 17.844 16.938 3.777 1 98.56 104 VAL A CA 1
ATOM 843 C C . VAL A 1 104 ? 16.984 16.844 2.512 1 98.56 104 VAL A C 1
ATOM 845 O O . VAL A 1 104 ? 17.156 17.641 1.587 1 98.56 104 VAL A O 1
ATOM 848 N N . LEU A 1 105 ? 16.062 15.867 2.494 1 98.75 105 LEU A N 1
ATOM 849 C CA . LEU A 1 105 ? 15.25 15.586 1.314 1 98.75 105 LEU A CA 1
ATOM 850 C C . LEU A 1 105 ? 13.914 16.312 1.393 1 98.75 105 LEU A C 1
ATOM 852 O O . LEU A 1 105 ? 13.25 16.5 0.374 1 98.75 105 LEU A O 1
ATOM 856 N N . GLY A 1 106 ? 13.438 16.656 2.551 1 98.75 106 GLY A N 1
ATOM 857 C CA . GLY A 1 106 ? 12.164 17.344 2.723 1 98.75 106 GLY A CA 1
ATOM 858 C C . GLY A 1 106 ? 11.711 17.391 4.168 1 98.75 106 GLY A C 1
ATOM 859 O O . GLY A 1 106 ? 12.391 16.875 5.059 1 98.75 106 GLY A O 1
ATOM 860 N N . TYR A 1 107 ? 10.625 18.109 4.41 1 98.88 107 TYR A N 1
ATOM 861 C CA . TYR A 1 107 ? 9.992 18.25 5.715 1 98.88 107 TYR A CA 1
ATOM 862 C C . TYR A 1 107 ? 8.492 17.984 5.621 1 98.88 107 TYR A C 1
ATOM 864 O O . TYR A 1 107 ? 7.902 18.109 4.543 1 98.88 107 TYR A O 1
ATOM 872 N N . CYS A 1 108 ? 7.941 17.594 6.703 1 98.88 108 CYS A N 1
ATOM 873 C CA . CYS A 1 108 ? 6.496 17.391 6.797 1 98.88 108 CYS A CA 1
ATOM 874 C C . CYS A 1 108 ? 5.957 17.969 8.102 1 98.88 108 CYS A C 1
ATOM 876 O O . CYS A 1 108 ? 6.695 18.094 9.078 1 98.88 108 CYS A O 1
ATOM 878 N N . ARG A 1 109 ? 4.703 18.344 8.094 1 98.62 109 ARG A N 1
ATOM 879 C CA . ARG A 1 109 ? 3.943 18.766 9.266 1 98.62 109 ARG A CA 1
ATOM 880 C C . ARG A 1 109 ? 2.627 18 9.375 1 98.62 109 ARG A C 1
ATOM 882 O O . ARG A 1 109 ? 1.966 17.75 8.359 1 98.62 109 ARG A O 1
ATOM 889 N N . SER A 1 110 ? 2.295 17.641 10.547 1 98.06 110 SER A N 1
ATOM 890 C CA . SER A 1 110 ? 0.998 17.016 10.789 1 98.06 110 SER A CA 1
ATOM 891 C C . SER A 1 110 ? 0.302 17.656 11.992 1 98.06 110 SER A C 1
ATOM 893 O O . SER A 1 110 ? 0.959 18.172 12.898 1 98.06 110 SER A O 1
ATOM 895 N N . VAL A 1 111 ? -0.969 17.641 11.977 1 96.44 111 VAL A N 1
ATOM 896 C CA . VAL A 1 111 ? -1.809 18.094 13.078 1 96.44 111 VAL A CA 1
ATOM 897 C C . VAL A 1 111 ? -2.758 16.984 13.508 1 96.44 111 VAL A C 1
ATOM 899 O O . VAL A 1 111 ? -3.436 16.375 12.672 1 96.44 111 VAL A O 1
ATOM 902 N N . TRP A 1 112 ? -2.781 16.703 14.781 1 93.44 112 TRP A N 1
ATOM 903 C CA . TRP A 1 112 ? -3.59 15.625 15.352 1 93.44 112 TRP A CA 1
ATOM 904 C C . TRP A 1 112 ? -4.594 16.188 16.359 1 93.44 112 TRP A C 1
ATOM 906 O O . TRP A 1 112 ? -4.258 17.062 17.156 1 93.44 112 TRP A O 1
ATOM 916 N N . VAL A 1 113 ? -5.781 15.703 16.312 1 89.62 113 VAL A N 1
ATOM 917 C CA . VAL A 1 113 ? -6.852 16.141 17.188 1 89.62 113 VAL A CA 1
ATOM 918 C C . VAL A 1 113 ? -7.309 14.984 18.078 1 89.62 113 VAL A C 1
ATOM 920 O O . VAL A 1 113 ? -7.602 13.898 17.578 1 89.62 113 VAL A O 1
ATOM 923 N N . PRO A 1 114 ? -7.293 15.25 19.328 1 81.88 114 PRO A N 1
ATOM 924 C CA . PRO A 1 114 ? -7.828 14.203 20.203 1 81.88 114 PRO A CA 1
ATOM 925 C C . PRO A 1 114 ? -9.352 14.094 20.141 1 81.88 114 PRO A C 1
ATOM 927 O O . PRO A 1 114 ? -10.039 15.109 20.047 1 81.88 114 PRO A O 1
ATOM 930 N N . ILE A 1 115 ? -9.844 12.961 19.938 1 77.06 115 ILE A N 1
ATOM 931 C CA . ILE A 1 115 ? -11.289 12.781 19.922 1 77.06 115 ILE A CA 1
ATOM 932 C C . ILE A 1 115 ? -11.703 11.805 21.016 1 77.06 115 ILE A C 1
ATOM 934 O O . ILE A 1 115 ? -10.961 10.867 21.328 1 77.06 115 ILE A O 1
ATOM 938 N N . ASN A 1 116 ? -12.625 12.141 21.891 1 63.03 116 ASN A N 1
ATOM 939 C CA . ASN A 1 116 ? -13.133 11.289 22.969 1 63.03 116 ASN A CA 1
ATOM 940 C C . ASN A 1 116 ? -13.852 10.062 22.406 1 63.03 116 ASN A C 1
ATOM 942 O O . ASN A 1 116 ? -14.773 10.188 21.609 1 63.03 116 ASN A O 1
ATOM 946 N N . ILE A 1 117 ? -13.328 8.82 22.547 1 55.31 117 ILE A N 1
ATOM 947 C CA . ILE A 1 117 ? -14.141 7.664 22.188 1 55.31 117 ILE A CA 1
ATOM 948 C C . ILE A 1 117 ? -15.359 7.582 23.109 1 55.31 117 ILE A C 1
ATOM 950 O O . ILE A 1 117 ? -16.438 7.145 22.688 1 55.31 117 ILE A O 1
ATOM 954 N N . ARG A 1 118 ? -15.188 7.617 24.562 1 50.44 118 ARG A N 1
ATOM 955 C CA . ARG A 1 118 ? -16.328 7.758 25.453 1 50.44 118 ARG A CA 1
ATOM 956 C C . ARG A 1 118 ? -16.703 9.227 25.656 1 50.44 118 ARG A C 1
ATOM 958 O O . ARG A 1 118 ? -16.062 10.109 25.062 1 50.44 118 ARG A O 1
ATOM 965 N N . ARG A 1 119 ? -16.984 9.711 27.094 1 43.88 119 ARG A N 1
ATOM 966 C CA . ARG A 1 119 ? -17.469 11.039 27.469 1 43.88 119 ARG A CA 1
ATOM 967 C C . ARG A 1 119 ? -16.438 12.109 27.141 1 43.88 119 ARG A C 1
ATOM 969 O O . ARG A 1 119 ? -15.281 11.797 26.844 1 43.88 119 ARG A O 1
ATOM 976 N N . ARG A 1 120 ? -16.359 13.391 28.141 1 40.84 120 ARG A N 1
ATOM 977 C CA . ARG A 1 120 ? -16.109 14.828 28.125 1 40.84 120 ARG A CA 1
ATOM 978 C C . ARG A 1 120 ? -14.625 15.125 27.969 1 40.84 120 ARG A C 1
ATOM 980 O O . ARG A 1 120 ? -13.781 14.297 28.328 1 40.84 120 ARG A O 1
ATOM 987 N N . GLU A 1 121 ? -14.062 16.531 27.594 1 43.31 121 GLU A N 1
ATOM 988 C CA . GLU A 1 121 ? -13.078 17.562 27.266 1 43.31 121 GLU A CA 1
ATOM 989 C C . GLU A 1 121 ? -11.844 17.438 28.156 1 43.31 121 GLU A C 1
ATOM 991 O O . GLU A 1 121 ? -10.742 17.797 27.734 1 43.31 121 GLU A O 1
ATOM 996 N N . SER A 1 122 ? -11.914 17.109 29.406 1 41.5 122 SER A N 1
ATOM 997 C CA . SER A 1 122 ? -10.961 17.531 30.422 1 41.5 122 SER A CA 1
ATOM 998 C C . SER A 1 122 ? -9.758 16.594 30.469 1 41.5 122 SER A C 1
ATOM 1000 O O . SER A 1 122 ? -8.664 17 30.859 1 41.5 122 SER A O 1
ATOM 1002 N N . GLY A 1 123 ? -9.875 15.336 30.203 1 48.41 123 GLY A N 1
ATOM 1003 C CA . GLY A 1 123 ? -8.828 14.383 30.516 1 48.41 123 GLY A CA 1
ATOM 1004 C C . GLY A 1 123 ? -7.637 14.461 29.578 1 48.41 123 GLY A C 1
ATOM 1005 O O . GLY A 1 123 ? -6.574 13.922 29.875 1 48.41 123 GLY A O 1
ATOM 1006 N N . ALA A 1 124 ? -7.82 14.797 28.391 1 49.47 124 ALA A N 1
ATOM 1007 C CA . ALA A 1 124 ? -6.723 14.875 27.422 1 49.47 124 ALA A CA 1
ATOM 1008 C C . ALA A 1 124 ? -5.609 15.789 27.938 1 49.47 124 ALA A C 1
ATOM 1010 O O . ALA A 1 124 ? -4.426 15.492 27.75 1 49.47 124 ALA A O 1
ATOM 1011 N N . LEU A 1 125 ? -6.016 16.828 28.641 1 49.66 125 LEU A N 1
ATOM 1012 C CA . LEU A 1 125 ? -5.062 17.844 29.078 1 49.66 125 LEU A CA 1
ATOM 1013 C C . LEU A 1 125 ? -4.105 17.281 30.125 1 49.66 125 LEU A C 1
ATOM 1015 O O . LEU A 1 125 ? -2.924 17.625 30.141 1 49.66 125 LEU A O 1
ATOM 1019 N N . GLU A 1 126 ? -4.703 16.484 30.891 1 52.97 126 GLU A N 1
ATOM 1020 C CA . GLU A 1 126 ? -3.795 16.016 31.922 1 52.97 126 GLU A CA 1
ATOM 1021 C C . GLU A 1 126 ? -2.676 15.164 31.344 1 52.97 126 GLU A C 1
ATOM 1023 O O . GLU A 1 126 ? -1.523 15.258 31.766 1 52.97 126 GLU A O 1
ATOM 1028 N N . ALA A 1 127 ? -3.061 14.375 30.469 1 53.62 127 ALA A N 1
ATOM 1029 C CA . ALA A 1 127 ? -2.057 13.516 29.844 1 53.62 127 ALA A CA 1
ATOM 1030 C C . ALA A 1 127 ? -1.063 14.344 29.031 1 53.62 127 ALA A C 1
ATOM 1032 O O . ALA A 1 127 ? 0.126 14.023 28.984 1 53.62 127 ALA A O 1
ATOM 1033 N N . LEU A 1 128 ? -1.541 15.484 28.516 1 55.62 128 LEU A N 1
ATOM 1034 C CA . LEU A 1 128 ? -0.728 16.391 27.719 1 55.62 128 LEU A CA 1
ATOM 1035 C C . LEU A 1 128 ? 0.21 17.203 28.609 1 55.62 128 LEU A C 1
ATOM 1037 O O . LEU A 1 128 ? 1.303 17.578 28.188 1 55.62 128 LEU A O 1
ATOM 1041 N N . GLU A 1 129 ? -0.313 17.453 29.797 1 56.91 129 GLU A N 1
ATOM 1042 C CA . GLU A 1 129 ? 0.555 18.219 30.688 1 56.91 129 GLU A CA 1
ATOM 1043 C C . GLU A 1 129 ? 1.901 17.516 30.875 1 56.91 129 GLU A C 1
ATOM 1045 O O . GLU A 1 129 ? 2.93 18.172 31.031 1 56.91 129 GLU A O 1
ATOM 1050 N N . SER A 1 130 ? 1.837 16.188 30.734 1 57.97 130 SER A N 1
ATOM 1051 C CA . SER A 1 130 ? 3.088 15.453 30.859 1 57.97 130 SER A CA 1
ATOM 1052 C C . SER A 1 130 ? 3.941 15.586 29.594 1 57.97 130 SER A C 1
ATOM 1054 O O . SER A 1 130 ? 5.125 15.234 29.609 1 57.97 130 SER A O 1
ATOM 1056 N N . LEU A 1 131 ? 3.373 16.297 28.672 1 62.53 131 LEU A N 1
ATOM 1057 C CA . LEU A 1 131 ? 4.07 16.375 27.391 1 62.53 131 LEU A CA 1
ATOM 1058 C C . LEU A 1 131 ? 4.91 17.641 27.297 1 62.53 131 LEU A C 1
ATOM 1060 O O . LEU A 1 131 ? 5.719 17.797 26.375 1 62.53 131 LEU A O 1
ATOM 1064 N N . SER A 1 132 ? 4.766 18.516 28.266 1 64.31 132 SER A N 1
ATOM 1065 C CA . SER A 1 132 ? 5.504 19.766 28.172 1 64.31 132 SER A CA 1
ATOM 1066 C C . SER A 1 132 ? 7.004 19.531 28.078 1 64.31 132 SER A C 1
ATOM 1068 O O . SER A 1 132 ? 7.719 20.25 27.391 1 64.31 132 SER A O 1
ATOM 1070 N N . ASP A 1 133 ? 7.406 18.453 28.609 1 74.94 133 ASP A N 1
ATOM 1071 C CA . ASP A 1 133 ? 8.844 18.188 28.641 1 74.94 133 ASP A CA 1
ATOM 1072 C C . ASP A 1 133 ? 9.297 17.484 27.359 1 74.94 133 ASP A C 1
ATOM 1074 O O . ASP A 1 133 ? 10.492 17.266 27.141 1 74.94 133 ASP A O 1
ATOM 1078 N N . VAL A 1 134 ? 8.359 17.328 26.469 1 81 134 VAL A N 1
ATOM 1079 C CA . VAL A 1 134 ? 8.742 16.547 25.297 1 81 134 VAL A CA 1
ATOM 1080 C C . VAL A 1 134 ? 8.688 17.406 24.047 1 81 134 VAL A C 1
ATOM 1082 O O . VAL A 1 134 ? 9.102 16.984 22.969 1 81 134 VAL A O 1
ATOM 1085 N N . VAL A 1 135 ? 8.406 18.625 24.234 1 86.06 135 VAL A N 1
ATOM 1086 C CA . VAL A 1 135 ? 8.383 19.547 23.109 1 86.06 135 VAL A CA 1
ATOM 1087 C C . VAL A 1 135 ? 9.812 19.891 22.688 1 86.06 135 VAL A C 1
ATOM 1089 O O . VAL A 1 135 ? 10.672 20.141 23.547 1 86.06 135 VAL A O 1
ATOM 1092 N N . SER A 1 136 ? 10.016 19.781 21.422 1 89.88 136 SER A N 1
ATOM 1093 C CA . SER A 1 136 ? 11.336 20.094 20.875 1 89.88 136 SER A CA 1
ATOM 1094 C C . SER A 1 136 ? 11.422 21.531 20.375 1 89.88 136 SER A C 1
ATOM 1096 O O . SER A 1 136 ? 10.453 22.062 19.844 1 89.88 136 SER A O 1
ATOM 1098 N N . GLU A 1 137 ? 12.625 22.125 20.469 1 90.06 137 GLU A N 1
ATOM 1099 C CA . GLU A 1 137 ? 12.875 23.484 19.953 1 90.06 137 GLU A CA 1
ATOM 1100 C C . GLU A 1 137 ? 13.328 23.438 18.5 1 90.06 137 GLU A C 1
ATOM 1102 O O . GLU A 1 137 ? 13.484 24.484 17.859 1 90.06 137 GLU A O 1
ATOM 1107 N N . ARG A 1 138 ? 13.438 22.25 18.016 1 93.88 138 ARG A N 1
ATOM 1108 C CA . ARG A 1 138 ? 13.836 22.109 16.625 1 93.88 138 ARG A CA 1
ATOM 1109 C C . ARG A 1 138 ? 12.797 22.75 15.695 1 93.88 138 ARG A C 1
ATOM 1111 O O . ARG A 1 138 ? 11.602 22.484 15.82 1 93.88 138 ARG A O 1
ATOM 1118 N N . ARG A 1 139 ? 13.328 23.594 14.82 1 94.44 139 ARG A N 1
ATOM 1119 C CA . ARG A 1 139 ? 12.43 24.312 13.922 1 94.44 139 ARG A CA 1
ATOM 1120 C C . ARG A 1 139 ? 12.156 23.484 12.664 1 94.44 139 ARG A C 1
ATOM 1122 O O . ARG A 1 139 ? 13.047 22.797 12.164 1 94.44 139 ARG A O 1
ATOM 1129 N N . CYS A 1 140 ? 11.023 23.531 12.211 1 97.5 140 CYS A N 1
ATOM 1130 C CA . CYS A 1 140 ? 10.656 23.047 10.883 1 97.5 140 CYS A CA 1
ATOM 1131 C C . CYS A 1 140 ? 10.547 24.188 9.891 1 97.5 140 CYS A C 1
ATOM 1133 O O . CYS A 1 140 ? 9.727 25.094 10.07 1 97.5 140 CYS A O 1
ATOM 1135 N N . PRO A 1 141 ? 11.305 24.156 8.836 1 98 141 PRO A N 1
ATOM 1136 C CA . PRO A 1 141 ? 11.445 25.344 7.992 1 98 141 PRO A CA 1
ATOM 1137 C C . PRO A 1 141 ? 10.281 25.516 7.027 1 98 141 PRO A C 1
ATOM 1139 O O . PRO A 1 141 ? 10.148 26.578 6.387 1 98 141 PRO A O 1
ATOM 1142 N N . ILE A 1 142 ? 9.414 24.594 6.895 1 97.94 142 ILE A N 1
ATOM 1143 C CA . ILE A 1 142 ? 8.336 24.75 5.918 1 97.94 142 ILE A CA 1
ATOM 1144 C C . ILE A 1 142 ? 7.137 25.422 6.574 1 97.94 142 ILE A C 1
ATOM 1146 O O . ILE A 1 142 ? 6.953 25.328 7.789 1 97.94 142 ILE A O 1
ATOM 1150 N N . GLU A 1 143 ? 6.293 26.047 5.781 1 97.19 143 GLU A N 1
ATOM 1151 C CA . GLU A 1 143 ? 5.129 26.781 6.266 1 97.19 143 GLU A CA 1
ATOM 1152 C C . GLU A 1 143 ? 4.059 25.828 6.801 1 97.19 143 GLU A C 1
ATOM 1154 O O . GLU A 1 143 ? 3.959 24.688 6.348 1 97.19 143 GLU A O 1
ATOM 1159 N N . LYS A 1 144 ? 3.297 26.344 7.73 1 96.5 144 LYS A N 1
ATOM 1160 C CA . LYS A 1 144 ? 2.1 25.625 8.156 1 96.5 144 LYS A CA 1
ATOM 1161 C C . LYS A 1 144 ? 1.095 25.516 7.012 1 96.5 144 LYS A C 1
ATOM 1163 O O . LYS A 1 144 ? 1.165 26.266 6.035 1 96.5 144 LYS A O 1
ATOM 1168 N N . GLN A 1 145 ? 0.275 24.5 7.164 1 96.62 145 GLN A N 1
ATOM 1169 C CA . GLN A 1 145 ? -0.735 24.281 6.133 1 96.62 145 GLN A CA 1
ATOM 1170 C C . GLN A 1 145 ? -1.655 25.5 6.012 1 96.62 145 GLN A C 1
ATOM 1172 O O . GLN A 1 145 ? -2.133 26.031 7.016 1 96.62 145 GLN A O 1
ATOM 1177 N N . PRO A 1 146 ? -1.896 25.953 4.789 1 94.12 146 PRO A N 1
ATOM 1178 C CA . PRO A 1 146 ? -2.865 27.031 4.609 1 94.12 146 PRO A CA 1
ATOM 1179 C C . PRO A 1 146 ? -4.309 26.578 4.809 1 94.12 146 PRO A C 1
ATOM 1181 O O . PRO A 1 146 ? -4.582 25.375 4.816 1 94.12 146 PRO A O 1
ATOM 1184 N N . ARG A 1 147 ? -5.16 27.531 5.023 1 91.44 147 ARG A N 1
ATOM 1185 C CA . ARG A 1 147 ? -6.582 27.203 5.066 1 91.44 147 ARG A CA 1
ATOM 1186 C C . ARG A 1 147 ? -7.047 26.625 3.736 1 91.44 147 ARG A C 1
ATOM 1188 O O . ARG A 1 147 ? -6.738 27.172 2.674 1 91.44 147 ARG A O 1
ATOM 1195 N N . MET A 1 148 ? -7.695 25.5 3.867 1 91.31 148 MET A N 1
ATOM 1196 C CA . MET A 1 148 ? -8.195 24.828 2.664 1 91.31 148 MET A CA 1
ATOM 1197 C C . MET A 1 148 ? -9.547 25.406 2.254 1 91.31 148 MET A C 1
ATOM 1199 O O . MET A 1 148 ? -10.453 25.531 3.082 1 91.31 148 MET A O 1
ATOM 1203 N N . THR A 1 149 ? -9.609 25.812 0.967 1 85.06 149 THR A N 1
ATOM 1204 C CA . THR A 1 149 ? -10.859 26.359 0.464 1 85.06 149 THR A CA 1
ATOM 1205 C C . THR A 1 149 ? -11.602 25.328 -0.388 1 85.06 149 THR A C 1
ATOM 1207 O O . THR A 1 149 ? -10.984 24.422 -0.939 1 85.06 149 THR A O 1
ATOM 1210 N N . ALA A 1 150 ? -12.914 25.516 -0.417 1 87.88 150 ALA A N 1
ATOM 1211 C CA . ALA A 1 150 ? -13.742 24.641 -1.248 1 87.88 150 ALA A CA 1
ATOM 1212 C C . ALA A 1 150 ? -13.406 24.812 -2.727 1 87.88 150 ALA A C 1
ATOM 1214 O O . ALA A 1 150 ? -13.109 25.922 -3.174 1 87.88 150 ALA A O 1
ATOM 1215 N N . VAL A 1 151 ? -13.414 23.641 -3.359 1 88.31 151 VAL A N 1
ATOM 1216 C CA . VAL A 1 151 ? -13.18 23.656 -4.797 1 88.31 151 VAL A CA 1
ATOM 1217 C C . VAL A 1 151 ? -14.469 24 -5.535 1 88.31 151 VAL A C 1
ATOM 1219 O O . VAL A 1 151 ? -15.492 23.328 -5.352 1 88.31 151 VAL A O 1
ATOM 1222 N N . GLY A 1 152 ? -14.547 25.125 -6.176 1 80.19 152 GLY A N 1
ATOM 1223 C CA . GLY A 1 152 ? -15.727 25.516 -6.926 1 80.19 152 GLY A CA 1
ATOM 1224 C C . GLY A 1 152 ? -15.961 24.672 -8.156 1 80.19 152 GLY A C 1
ATOM 1225 O O . GLY A 1 152 ? -15.148 23.812 -8.492 1 80.19 152 GLY A O 1
ATOM 1226 N N . ASP A 1 153 ? -17.094 24.812 -8.797 1 78.69 153 ASP A N 1
ATOM 1227 C CA . ASP A 1 153 ? -17.516 23.969 -9.922 1 78.69 153 ASP A CA 1
ATOM 1228 C C . ASP A 1 153 ? -16.906 24.469 -11.234 1 78.69 153 ASP A C 1
ATOM 1230 O O . ASP A 1 153 ? -16.578 23.672 -12.117 1 78.69 153 ASP A O 1
ATOM 1234 N N . GLU A 1 154 ? -16.656 25.703 -11.312 1 79.88 154 GLU A N 1
ATOM 1235 C CA . GLU A 1 154 ? -16.188 26.25 -12.586 1 79.88 154 GLU A CA 1
ATOM 1236 C C . GLU A 1 154 ? -14.758 25.812 -12.883 1 79.88 154 GLU A C 1
ATOM 1238 O O . GLU A 1 154 ? -13.852 26.062 -12.086 1 79.88 154 GLU A O 1
ATOM 1243 N N . GLY A 1 155 ? -14.578 25.125 -14.055 1 84.81 155 GLY A N 1
ATOM 1244 C CA . GLY A 1 155 ? -13.258 24.703 -14.484 1 84.81 155 GLY A CA 1
ATOM 1245 C C . GLY A 1 155 ? -12.719 23.516 -13.695 1 84.81 155 GLY A C 1
ATOM 1246 O O . GLY A 1 155 ? -11.516 23.25 -13.711 1 84.81 155 GLY A O 1
ATOM 1247 N N . THR A 1 156 ? -13.594 22.953 -13.023 1 90.56 156 THR A N 1
ATOM 1248 C CA . THR A 1 156 ? -13.203 21.844 -12.164 1 90.56 156 THR A CA 1
ATOM 1249 C C . THR A 1 156 ? -13.523 20.5 -12.828 1 90.56 156 THR A C 1
ATOM 1251 O O . THR A 1 156 ? -14.633 20.297 -13.328 1 90.56 156 THR A O 1
ATOM 1254 N N . ARG A 1 157 ? -12.492 19.656 -12.961 1 95.44 157 ARG A N 1
ATOM 1255 C CA . ARG A 1 157 ? -12.711 18.266 -13.367 1 95.44 157 ARG A CA 1
ATOM 1256 C C . ARG A 1 157 ? -13.234 17.438 -12.211 1 95.44 157 ARG A C 1
ATOM 1258 O O . ARG A 1 157 ? -12.789 17.594 -11.07 1 95.44 157 ARG A O 1
ATOM 1265 N N . SER A 1 158 ? -14.148 16.547 -12.578 1 96 158 SER A N 1
ATOM 1266 C CA . SER A 1 158 ? -14.75 15.703 -11.547 1 96 158 SER A CA 1
ATOM 1267 C C . SER A 1 158 ? -14.875 14.25 -12.016 1 96 158 SER A C 1
ATOM 1269 O O . SER A 1 158 ? -15.336 13.992 -13.125 1 96 158 SER A O 1
ATOM 1271 N N . ASN A 1 159 ? -14.438 13.336 -11.188 1 96.44 159 ASN A N 1
ATOM 1272 C CA . ASN A 1 159 ? -14.57 11.906 -11.43 1 96.44 159 ASN A CA 1
ATOM 1273 C C . ASN A 1 159 ? -15.234 11.195 -10.258 1 96.44 159 ASN A C 1
ATOM 1275 O O . ASN A 1 159 ? -15.023 11.562 -9.102 1 96.44 159 ASN A O 1
ATOM 1279 N N . ASP A 1 160 ? -15.977 10.18 -10.625 1 97.25 160 ASP A N 1
ATOM 1280 C CA . ASP A 1 160 ? -16.656 9.414 -9.594 1 97.25 160 ASP A CA 1
ATOM 1281 C C . ASP A 1 160 ? -15.781 8.273 -9.078 1 97.25 160 ASP A C 1
ATOM 1283 O O . ASP A 1 160 ? -14.953 7.742 -9.82 1 97.25 160 ASP A O 1
ATOM 1287 N N . TYR A 1 161 ? -15.969 7.973 -7.855 1 97.62 161 TYR A N 1
ATOM 1288 C CA . TYR A 1 161 ? -15.297 6.832 -7.246 1 97.62 161 TYR A CA 1
ATOM 1289 C C . TYR A 1 161 ? -16.156 6.215 -6.148 1 97.62 161 TYR A C 1
ATOM 1291 O O . TYR A 1 161 ? -16.859 6.93 -5.43 1 97.62 161 TYR A O 1
ATOM 1299 N N . ARG A 1 162 ? -16.141 4.941 -6.055 1 97.81 162 ARG A N 1
ATOM 1300 C CA . ARG A 1 162 ? -16.766 4.215 -4.953 1 97.81 162 ARG A CA 1
ATOM 1301 C C . ARG A 1 162 ? -15.719 3.506 -4.098 1 97.81 162 ARG A C 1
ATOM 1303 O O . ARG A 1 162 ? -14.992 2.639 -4.59 1 97.81 162 ARG A O 1
ATOM 1310 N N . PHE A 1 163 ? -15.648 3.867 -2.832 1 98.38 163 PHE A N 1
ATOM 1311 C CA . PHE A 1 163 ? -14.672 3.244 -1.948 1 98.38 163 PHE A CA 1
ATOM 1312 C C . PHE A 1 163 ? -14.945 1.752 -1.802 1 98.38 163 PHE A C 1
ATOM 1314 O O . PHE A 1 163 ? -16.109 1.335 -1.725 1 98.38 163 PHE A O 1
ATOM 1321 N N . ARG A 1 164 ? -13.883 1.027 -1.75 1 98.12 164 ARG A N 1
ATOM 1322 C CA . ARG A 1 164 ? -13.945 -0.428 -1.674 1 98.12 164 ARG A CA 1
ATOM 1323 C C . ARG A 1 164 ? -13.297 -0.94 -0.392 1 98.12 164 ARG A C 1
ATOM 1325 O O . ARG A 1 164 ? -12.805 -0.152 0.419 1 98.12 164 ARG A O 1
ATOM 1332 N N . TYR A 1 165 ? -13.344 -2.271 -0.258 1 98.56 165 TYR A N 1
ATOM 1333 C CA . TYR A 1 165 ? -12.859 -2.943 0.942 1 98.56 165 TYR A CA 1
ATOM 1334 C C . TYR A 1 165 ? -11.398 -2.596 1.207 1 98.56 165 TYR A C 1
ATOM 1336 O O . TYR A 1 165 ? -11.039 -2.178 2.312 1 98.56 165 TYR A O 1
ATOM 1344 N N . CYS A 1 166 ? -10.578 -2.646 0.182 1 98.12 166 CYS A N 1
ATOM 1345 C CA . CYS A 1 166 ? -9.133 -2.486 0.363 1 98.12 166 CYS A CA 1
ATOM 1346 C C . CYS A 1 166 ? -8.773 -1.026 0.612 1 98.12 166 CYS A C 1
ATOM 1348 O O . CYS A 1 166 ? -7.629 -0.711 0.933 1 98.12 166 CYS A O 1
ATOM 1350 N N . ASP A 1 167 ? -9.781 -0.101 0.476 1 98.25 167 ASP A N 1
ATOM 1351 C CA . ASP A 1 167 ? -9.523 1.312 0.739 1 98.25 167 ASP A CA 1
ATOM 1352 C C . ASP A 1 167 ? -9.562 1.606 2.236 1 98.25 167 ASP A C 1
ATOM 1354 O O . ASP A 1 167 ? -9.148 2.682 2.674 1 98.25 167 ASP A O 1
ATOM 1358 N N . CYS A 1 168 ? -10.008 0.658 3.033 1 97.88 168 CYS A N 1
ATOM 1359 C CA . CYS A 1 168 ? -10.297 0.912 4.441 1 97.88 168 CYS A CA 1
ATOM 1360 C C . CYS A 1 168 ? -9.18 0.384 5.332 1 97.88 168 CYS A C 1
ATOM 1362 O O . CYS A 1 168 ? -8.523 -0.603 4.996 1 97.88 168 CYS A O 1
ATOM 1364 N N . ASP A 1 169 ? -9.008 1.059 6.422 1 94.81 169 ASP A N 1
ATOM 1365 C CA . ASP A 1 169 ? -7.953 0.699 7.363 1 94.81 169 ASP A CA 1
ATOM 1366 C C . ASP A 1 169 ? -8.516 -0.11 8.531 1 94.81 169 ASP A C 1
ATOM 1368 O O . ASP A 1 169 ? -9.672 -0.544 8.492 1 94.81 169 ASP A O 1
ATOM 1372 N N . PHE A 1 170 ? -7.688 -0.299 9.531 1 92.88 170 PHE A N 1
ATOM 1373 C CA . PHE A 1 170 ? -8.023 -1.158 10.664 1 92.88 170 PHE A CA 1
ATOM 1374 C C . PHE A 1 170 ? -9.156 -0.557 11.484 1 92.88 170 PHE A C 1
ATOM 1376 O O . PHE A 1 170 ? -9.797 -1.254 12.273 1 92.88 170 PHE A O 1
ATOM 1383 N N . ASN A 1 171 ? -9.43 0.804 11.383 1 90.75 171 ASN A N 1
ATOM 1384 C CA . ASN A 1 171 ? -10.57 1.453 12.016 1 90.75 171 ASN A CA 1
ATOM 1385 C C . ASN A 1 171 ? -11.836 1.306 11.172 1 90.75 171 ASN A C 1
ATOM 1387 O O . ASN A 1 171 ? -12.906 1.778 11.57 1 90.75 171 ASN A O 1
ATOM 1391 N N . ARG A 1 172 ? -11.688 0.708 10 1 95.31 172 ARG A N 1
ATOM 1392 C CA . ARG A 1 172 ? -12.773 0.454 9.055 1 95.31 172 ARG A CA 1
ATOM 1393 C C . ARG A 1 172 ? -13.203 1.738 8.352 1 95.31 172 ARG A C 1
ATOM 1395 O O . ARG A 1 172 ? -14.305 1.812 7.801 1 95.31 172 ARG A O 1
ATOM 1402 N N . HIS A 1 173 ? -12.414 2.773 8.453 1 96.06 173 HIS A N 1
ATOM 1403 C CA . HIS A 1 173 ? -12.539 4 7.676 1 96.06 173 HIS A CA 1
ATOM 1404 C C . HIS A 1 173 ? -11.602 3.988 6.477 1 96.06 173 HIS A C 1
ATOM 1406 O O . HIS A 1 173 ? -10.617 3.242 6.457 1 96.06 173 HIS A O 1
ATOM 1412 N N . VAL A 1 174 ? -11.984 4.789 5.473 1 97.75 174 VAL A N 1
ATOM 1413 C CA . VAL A 1 174 ? -11.055 4.941 4.359 1 97.75 174 VAL A CA 1
ATOM 1414 C C . VAL A 1 174 ? -9.719 5.469 4.875 1 97.75 174 VAL A C 1
ATOM 1416 O O . VAL A 1 174 ? -9.68 6.414 5.664 1 97.75 174 VAL A O 1
ATOM 1419 N N . ASN A 1 175 ? -8.648 4.793 4.426 1 96.38 175 ASN A N 1
ATOM 1420 C CA . ASN A 1 175 ? -7.289 5.102 4.848 1 96.38 175 ASN A CA 1
ATOM 1421 C C . ASN A 1 175 ? -6.848 6.477 4.352 1 96.38 175 ASN A C 1
ATOM 1423 O O . ASN A 1 175 ? -7.129 6.852 3.211 1 96.38 175 ASN A O 1
ATOM 1427 N N . ALA A 1 176 ? -6.129 7.211 5.215 1 96.69 176 ALA A N 1
ATOM 1428 C CA . ALA A 1 176 ? -5.645 8.555 4.898 1 96.69 176 ALA A CA 1
ATOM 1429 C C . ALA A 1 176 ? -4.863 8.562 3.59 1 96.69 176 ALA A C 1
ATOM 1431 O O . ALA A 1 176 ? -5.004 9.484 2.781 1 96.69 176 ALA A O 1
ATOM 1432 N N . VAL A 1 177 ? -4.094 7.547 3.352 1 97.38 177 VAL A N 1
ATOM 1433 C CA . VAL A 1 177 ? -3.209 7.484 2.191 1 97.38 177 VAL A CA 1
ATOM 1434 C C . VAL A 1 177 ? -4.027 7.203 0.933 1 97.38 177 VAL A C 1
ATOM 1436 O O . VAL A 1 177 ? -3.668 7.652 -0.16 1 97.38 177 VAL A O 1
ATOM 1439 N N . ARG A 1 178 ? -5.133 6.523 1.082 1 97.81 178 ARG A N 1
ATOM 1440 C CA . ARG A 1 178 ? -5.973 6.199 -0.067 1 97.81 178 ARG A CA 1
ATOM 1441 C C . ARG A 1 178 ? -6.543 7.461 -0.704 1 97.81 178 ARG A C 1
ATOM 1443 O O . ARG A 1 178 ? -6.641 7.555 -1.929 1 97.81 178 ARG A O 1
ATOM 1450 N N . TYR A 1 179 ? -6.867 8.438 0.082 1 98.69 179 TYR A N 1
ATOM 1451 C CA . TYR A 1 179 ? -7.328 9.711 -0.462 1 98.69 179 TYR A CA 1
ATOM 1452 C C . TYR A 1 179 ? -6.258 10.344 -1.345 1 98.69 179 TYR A C 1
ATOM 1454 O O . TYR A 1 179 ? -6.562 10.867 -2.42 1 98.69 179 TYR A O 1
ATOM 1462 N N . MET A 1 180 ? -5.086 10.266 -0.901 1 98.75 180 MET A N 1
ATOM 1463 C CA . MET A 1 180 ? -3.975 10.828 -1.665 1 98.75 180 MET A CA 1
ATOM 1464 C C . MET A 1 180 ? -3.824 10.117 -3.006 1 98.75 180 MET A C 1
ATOM 1466 O O . MET A 1 180 ? -3.609 10.766 -4.035 1 98.75 180 MET A O 1
ATOM 1470 N N . GLU A 1 181 ? -3.949 8.836 -2.977 1 98.44 181 GLU A N 1
ATOM 1471 C CA . GLU A 1 181 ? -3.85 8.062 -4.211 1 98.44 181 GLU A CA 1
ATOM 1472 C C . GLU A 1 181 ? -4.918 8.484 -5.215 1 98.44 181 GLU A C 1
ATOM 1474 O O . GLU A 1 181 ? -4.645 8.586 -6.41 1 98.44 181 GLU A O 1
ATOM 1479 N N . LEU A 1 182 ? -6.113 8.703 -4.715 1 98.5 182 LEU A N 1
ATOM 1480 C CA . LEU A 1 182 ? -7.203 9.109 -5.598 1 98.5 182 LEU A CA 1
ATOM 1481 C C . LEU A 1 182 ? -6.891 10.438 -6.277 1 98.5 182 LEU A C 1
ATOM 1483 O O . LEU A 1 182 ? -7.207 10.625 -7.453 1 98.5 182 LEU A O 1
ATOM 1487 N N . TYR A 1 183 ? -6.238 11.336 -5.566 1 98.62 183 TYR A N 1
ATOM 1488 C CA . TYR A 1 183 ? -5.832 12.594 -6.176 1 98.62 183 TYR A CA 1
ATOM 1489 C C . TYR A 1 183 ? -4.758 12.375 -7.234 1 98.62 183 TYR A C 1
ATOM 1491 O O . TYR A 1 183 ? -4.863 12.891 -8.352 1 98.62 183 TYR A O 1
ATOM 1499 N N . LEU A 1 184 ? -3.766 11.578 -6.934 1 98.62 184 LEU A N 1
ATOM 1500 C CA . LEU A 1 184 ? -2.68 11.328 -7.879 1 98.62 184 LEU A CA 1
ATOM 1501 C C . LEU A 1 184 ? -3.205 10.672 -9.148 1 98.62 184 LEU A C 1
ATOM 1503 O O . LEU A 1 184 ? -2.684 10.922 -10.242 1 98.62 184 LEU A O 1
ATOM 1507 N N . ASN A 1 185 ? -4.211 9.883 -8.961 1 98.5 185 ASN A N 1
ATOM 1508 C CA . ASN A 1 185 ? -4.781 9.117 -10.07 1 98.5 185 ASN A CA 1
ATOM 1509 C C . ASN A 1 185 ? -5.582 10.008 -11.016 1 98.5 185 ASN A C 1
ATOM 1511 O O . ASN A 1 185 ? -6.145 9.523 -12 1 98.5 185 ASN A O 1
ATOM 1515 N N . GLN A 1 186 ? -5.648 11.297 -10.719 1 97.69 186 GLN A N 1
ATOM 1516 C CA . GLN A 1 186 ? -6.355 12.203 -11.625 1 97.69 186 GLN A CA 1
ATOM 1517 C C . GLN A 1 186 ? -5.48 12.586 -12.812 1 97.69 186 GLN A C 1
ATOM 1519 O O . GLN A 1 186 ? -5.969 13.172 -13.781 1 97.69 186 GLN A O 1
ATOM 1524 N N . TRP A 1 187 ? -4.219 12.273 -12.758 1 97.31 187 TRP A N 1
ATOM 1525 C CA . TRP A 1 187 ? -3.295 12.523 -13.859 1 97.31 187 TRP A CA 1
ATOM 1526 C C . TRP A 1 187 ? -2.756 11.211 -14.422 1 97.31 187 TRP A C 1
ATOM 1528 O O . TRP A 1 187 ? -2.744 10.188 -13.734 1 97.31 187 TRP A O 1
ATOM 1538 N N . ASP A 1 188 ? -2.324 11.305 -15.648 1 96.88 188 ASP A N 1
ATOM 1539 C CA . ASP A 1 188 ? -1.813 10.102 -16.297 1 96.88 188 ASP A CA 1
ATOM 1540 C C . ASP A 1 188 ? -0.3 9.984 -16.125 1 96.88 188 ASP A C 1
ATOM 1542 O O . ASP A 1 188 ? 0.322 10.82 -15.469 1 96.88 188 ASP A O 1
ATOM 1546 N N . MET A 1 189 ? 0.257 8.969 -16.688 1 97.88 189 MET A N 1
ATOM 1547 C CA . MET A 1 189 ? 1.675 8.648 -16.547 1 97.88 189 MET A CA 1
ATOM 1548 C C . MET A 1 189 ? 2.541 9.766 -17.125 1 97.88 189 MET A C 1
ATOM 1550 O O . MET A 1 189 ? 3.562 10.125 -16.531 1 97.88 189 MET A O 1
ATOM 1554 N N . ASP A 1 190 ? 2.139 10.32 -18.266 1 97.56 190 ASP A N 1
ATOM 1555 C CA . ASP A 1 190 ? 2.91 11.367 -18.922 1 97.56 190 ASP A CA 1
ATOM 1556 C C . ASP A 1 190 ? 3.055 12.594 -18.016 1 97.56 190 ASP A C 1
ATOM 1558 O O . ASP A 1 190 ? 4.129 13.195 -17.953 1 97.56 190 ASP A O 1
ATOM 1562 N N . PHE A 1 191 ? 1.938 12.953 -17.391 1 97.88 191 PHE A N 1
ATOM 1563 C CA . PHE A 1 191 ? 1.98 14.086 -16.469 1 97.88 191 PHE A CA 1
ATOM 1564 C C . PHE A 1 191 ? 2.982 13.828 -15.352 1 97.88 191 PHE A C 1
ATOM 1566 O O . PHE A 1 191 ? 3.818 14.688 -15.055 1 97.88 191 PHE A O 1
ATOM 1573 N N . HIS A 1 192 ? 2.975 12.633 -14.766 1 98.12 192 HIS A N 1
ATOM 1574 C CA . HIS A 1 192 ? 3.854 12.297 -13.648 1 98.12 192 HIS A CA 1
ATOM 1575 C C . HIS A 1 192 ? 5.301 12.156 -14.117 1 98.12 192 HIS A C 1
ATOM 1577 O O . HIS A 1 192 ? 6.23 12.297 -13.32 1 98.12 192 HIS A O 1
ATOM 1583 N N . ASP A 1 193 ? 5.496 11.859 -15.352 1 97.81 193 ASP A N 1
ATOM 1584 C CA . ASP A 1 193 ? 6.844 11.828 -15.922 1 97.81 193 ASP A CA 1
ATOM 1585 C C . ASP A 1 193 ? 7.406 13.234 -16.078 1 97.81 193 ASP A C 1
ATOM 1587 O O . ASP A 1 193 ? 8.617 13.445 -15.977 1 97.81 193 ASP A O 1
ATOM 1591 N N . GLU A 1 194 ? 6.535 14.109 -16.312 1 97.69 194 GLU A N 1
ATOM 1592 C CA . GLU A 1 194 ? 6.953 15.484 -16.562 1 97.69 194 GLU A CA 1
ATOM 1593 C C . GLU A 1 194 ? 7.062 16.281 -15.266 1 97.69 194 GLU A C 1
ATOM 1595 O O . GLU A 1 194 ? 7.91 17.156 -15.141 1 97.69 194 GLU A O 1
ATOM 1600 N N . TYR A 1 195 ? 6.191 15.953 -14.266 1 98 195 TYR A N 1
ATOM 1601 C CA . TYR A 1 195 ? 6.121 16.734 -13.039 1 98 195 TYR A CA 1
ATOM 1602 C C . TYR A 1 195 ? 6.285 15.836 -11.812 1 98 195 TYR A C 1
ATOM 1604 O O . TYR A 1 195 ? 5.906 14.664 -11.836 1 98 195 TYR A O 1
ATOM 1612 N N . ARG A 1 196 ? 6.875 16.359 -10.781 1 98.12 196 ARG A N 1
ATOM 1613 C CA . ARG A 1 196 ? 6.879 15.742 -9.453 1 98.12 196 ARG A CA 1
ATOM 1614 C C . ARG A 1 196 ? 6.188 16.641 -8.43 1 98.12 196 ARG A C 1
ATOM 1616 O O . ARG A 1 196 ? 6.102 17.859 -8.625 1 98.12 196 ARG A O 1
ATOM 1623 N N . ILE A 1 197 ? 5.738 16.094 -7.371 1 98.69 197 ILE A N 1
ATOM 1624 C CA . ILE A 1 197 ? 5.082 16.859 -6.309 1 98.69 197 ILE A CA 1
ATOM 1625 C C . ILE A 1 197 ? 6.133 17.578 -5.469 1 98.69 197 ILE A C 1
ATOM 1627 O O . ILE A 1 197 ? 7.023 16.938 -4.895 1 98.69 197 ILE A O 1
ATOM 1631 N N . LYS A 1 198 ? 6.016 18.812 -5.422 1 98.62 198 LYS A N 1
ATOM 1632 C CA . LYS A 1 198 ? 6.859 19.625 -4.551 1 98.62 198 LYS A CA 1
ATOM 1633 C C . LYS A 1 198 ? 6.262 19.734 -3.152 1 98.62 198 LYS A C 1
ATOM 1635 O O . LYS A 1 198 ? 6.98 19.625 -2.154 1 98.62 198 LYS A O 1
ATOM 1640 N N . ARG A 1 199 ? 4.992 19.953 -3.115 1 98.81 199 ARG A N 1
ATOM 1641 C CA . ARG A 1 199 ? 4.293 20.078 -1.84 1 98.81 199 ARG A CA 1
ATOM 1642 C C . ARG A 1 199 ? 2.889 19.484 -1.924 1 98.81 199 ARG A C 1
ATOM 1644 O O . ARG A 1 199 ? 2.186 19.688 -2.916 1 98.81 199 ARG A O 1
ATOM 1651 N N . PHE A 1 200 ? 2.488 18.734 -0.989 1 98.88 200 PHE A N 1
ATOM 1652 C CA . PHE A 1 200 ? 1.167 18.125 -0.841 1 98.88 200 PHE A CA 1
ATOM 1653 C C . PHE A 1 200 ? 0.546 18.516 0.498 1 98.88 200 PHE A C 1
ATOM 1655 O O . PHE A 1 200 ? 0.985 18.031 1.549 1 98.88 200 PHE A O 1
ATOM 1662 N N . ASP A 1 201 ? -0.467 19.375 0.504 1 98.81 201 ASP A N 1
ATOM 1663 C CA . ASP A 1 201 ? -1.265 19.719 1.679 1 98.81 201 ASP A CA 1
ATOM 1664 C C . ASP A 1 201 ? -2.617 19 1.649 1 98.81 201 ASP A C 1
ATOM 1666 O O . ASP A 1 201 ? -3.348 19.094 0.66 1 98.81 201 ASP A O 1
ATOM 1670 N N . ILE A 1 202 ? -2.971 18.344 2.717 1 98.75 202 ILE A N 1
ATOM 1671 C CA . ILE A 1 202 ? -4.27 17.688 2.736 1 98.75 202 ILE A CA 1
ATOM 1672 C C . ILE A 1 202 ? -4.906 17.844 4.117 1 98.75 202 ILE A C 1
ATOM 1674 O O . ILE A 1 202 ? -4.227 17.703 5.137 1 98.75 202 ILE A O 1
ATOM 1678 N N . SER A 1 203 ? -6.145 18.141 4.152 1 98.31 203 SER A N 1
ATOM 1679 C CA . SER A 1 203 ? -6.965 18.172 5.359 1 98.31 203 SER A CA 1
ATOM 1680 C C . SER A 1 203 ? -8.016 17.062 5.34 1 98.31 203 SER A C 1
ATOM 1682 O O . SER A 1 203 ? -8.672 16.828 4.32 1 98.31 203 SER A O 1
ATOM 1684 N N . TYR A 1 204 ? -8.109 16.391 6.422 1 97.38 204 TYR A N 1
ATOM 1685 C CA . TYR A 1 204 ? -9.109 15.352 6.605 1 97.38 204 TYR A CA 1
ATOM 1686 C C . TYR A 1 204 ? -10.281 15.852 7.441 1 97.38 204 TYR A C 1
ATOM 1688 O O . TYR A 1 204 ? -10.109 16.219 8.602 1 97.38 204 TYR A O 1
ATOM 1696 N N . GLN A 1 205 ? -11.477 15.805 6.879 1 95.5 205 GLN A N 1
ATOM 1697 C CA . GLN A 1 205 ? -12.602 16.469 7.527 1 95.5 205 GLN A CA 1
ATOM 1698 C C . GLN A 1 205 ? -13.602 15.438 8.062 1 95.5 205 GLN A C 1
ATOM 1700 O O . GLN A 1 205 ? -13.961 15.469 9.242 1 95.5 205 GLN A O 1
ATOM 1705 N N . HIS A 1 206 ? -14.078 14.57 7.238 1 95.31 206 HIS A N 1
ATOM 1706 C CA . HIS A 1 206 ? -15.008 13.531 7.652 1 95.31 206 HIS A CA 1
ATOM 1707 C C . HIS A 1 206 ? -14.555 12.156 7.176 1 95.31 206 HIS A C 1
ATOM 1709 O O . HIS A 1 206 ? -14.031 12.023 6.066 1 95.31 206 HIS A O 1
ATOM 1715 N N . GLU A 1 207 ? -14.852 11.211 7.984 1 94.44 207 GLU A N 1
ATOM 1716 C CA . GLU A 1 207 ? -14.5 9.844 7.629 1 94.44 207 GLU A CA 1
ATOM 1717 C C . GLU A 1 207 ? -15.383 9.328 6.492 1 94.44 207 GLU A C 1
ATOM 1719 O O . GLU A 1 207 ? -16.5 9.812 6.297 1 94.44 207 GLU A O 1
ATOM 1724 N N . ALA A 1 208 ? -14.875 8.453 5.676 1 97.12 208 ALA A N 1
ATOM 1725 C CA . ALA A 1 208 ? -15.633 7.711 4.672 1 97.12 208 ALA A CA 1
ATOM 1726 C C . ALA A 1 208 ? -15.555 6.207 4.922 1 97.12 208 ALA A C 1
ATOM 1728 O O . ALA A 1 208 ? -14.703 5.742 5.691 1 97.12 208 ALA A O 1
ATOM 1729 N N . TYR A 1 209 ? -16.484 5.512 4.297 1 97.06 209 TYR A N 1
ATOM 1730 C CA . TYR A 1 209 ? -16.609 4.082 4.559 1 97.06 209 TYR A CA 1
ATOM 1731 C C . TYR A 1 209 ? -16.656 3.295 3.256 1 97.06 209 TYR A C 1
ATOM 1733 O O . TYR A 1 209 ? -16.922 3.859 2.189 1 97.06 209 TYR A O 1
ATOM 1741 N N . CYS A 1 210 ? -16.406 1.996 3.443 1 98 210 CYS A N 1
ATOM 1742 C CA . CYS A 1 210 ? -16.562 1.085 2.316 1 98 210 CYS A CA 1
ATOM 1743 C C . CYS A 1 210 ? -17.969 1.21 1.717 1 98 210 CYS A C 1
ATOM 1745 O O . CYS A 1 210 ? -18.953 1.19 2.441 1 98 210 CYS A O 1
ATOM 1747 N N . GLY A 1 211 ? -18 1.39 0.36 1 97.19 211 GLY A N 1
ATOM 1748 C CA . GLY A 1 211 ? -19.281 1.476 -0.329 1 97.19 211 GLY A CA 1
ATOM 1749 C C . GLY A 1 211 ? -19.719 2.902 -0.593 1 97.19 211 GLY A C 1
ATOM 1750 O O . GLY A 1 211 ? -20.594 3.143 -1.423 1 97.19 211 GLY A O 1
ATOM 1751 N N . ASP A 1 212 ? -19.109 3.887 0.094 1 97.69 212 ASP A N 1
ATOM 1752 C CA . ASP A 1 212 ? -19.469 5.285 -0.127 1 97.69 212 ASP A CA 1
ATOM 1753 C C . ASP A 1 212 ? -19.094 5.73 -1.54 1 97.69 212 ASP A C 1
ATOM 1755 O O . ASP A 1 212 ? -18.031 5.375 -2.049 1 97.69 212 ASP A O 1
ATOM 1759 N N . GLU A 1 213 ? -19.984 6.418 -2.158 1 98 213 GLU A N 1
ATOM 1760 C CA . GLU A 1 213 ? -19.719 7.055 -3.445 1 98 213 GLU A CA 1
ATOM 1761 C C . GLU A 1 213 ? -19.266 8.5 -3.266 1 98 213 GLU A C 1
ATOM 1763 O O . GLU A 1 213 ? -19.891 9.258 -2.512 1 98 213 GLU A O 1
ATOM 1768 N N . VAL A 1 214 ? -18.188 8.859 -4.02 1 98.25 214 VAL A N 1
ATOM 1769 C CA . VAL A 1 214 ? -17.656 10.203 -3.848 1 98.25 214 VAL A CA 1
ATOM 1770 C C . VAL A 1 214 ? -17.297 10.797 -5.211 1 98.25 214 VAL A C 1
ATOM 1772 O O . VAL A 1 214 ? -17.219 10.078 -6.207 1 98.25 214 VAL A O 1
ATOM 1775 N N . LYS A 1 215 ? -17.188 12.086 -5.203 1 97.38 215 LYS A N 1
ATOM 1776 C CA . LYS A 1 215 ? -16.625 12.828 -6.332 1 97.38 215 LYS A CA 1
ATOM 1777 C C . LYS A 1 215 ? -15.219 13.32 -6.023 1 97.38 215 LYS A C 1
ATOM 1779 O O . LYS A 1 215 ? -14.969 13.867 -4.945 1 97.38 215 LYS A O 1
ATOM 1784 N N . VAL A 1 216 ? -14.289 13.062 -6.914 1 98.12 216 VAL A N 1
ATOM 1785 C CA . VAL A 1 216 ? -12.93 13.594 -6.836 1 98.12 216 VAL A CA 1
ATOM 1786 C C . VAL A 1 216 ? -12.797 14.812 -7.746 1 98.12 216 VAL A C 1
ATOM 1788 O O . VAL A 1 216 ? -12.805 14.68 -8.977 1 98.12 216 VAL A O 1
ATOM 1791 N N . LYS A 1 217 ? -12.633 15.938 -7.109 1 97.56 217 LYS A N 1
ATOM 1792 C CA . LYS A 1 217 ? -12.594 17.188 -7.852 1 97.56 217 LYS A CA 1
ATOM 1793 C C . LYS A 1 217 ? -11.18 17.766 -7.898 1 97.56 217 LYS A C 1
ATOM 1795 O O . LYS A 1 217 ? -10.445 17.703 -6.91 1 97.56 217 LYS A O 1
ATOM 1800 N N . THR A 1 218 ? -10.82 18.297 -9.039 1 97.5 218 THR A N 1
ATOM 1801 C CA . THR A 1 218 ? -9.516 18.922 -9.227 1 97.5 218 THR A CA 1
ATOM 1802 C C . THR A 1 218 ? -9.656 20.25 -9.977 1 97.5 218 THR A C 1
ATOM 1804 O O . THR A 1 218 ? -10.258 20.297 -11.055 1 97.5 218 THR A O 1
ATOM 1807 N N . HIS A 1 219 ? -9.109 21.25 -9.438 1 96.69 219 HIS A N 1
ATOM 1808 C CA . HIS A 1 219 ? -9.125 22.578 -10.031 1 96.69 219 HIS A CA 1
ATOM 1809 C C . HIS A 1 219 ? -7.715 23.109 -10.242 1 96.69 219 HIS A C 1
ATOM 1811 O O . HIS A 1 219 ? -6.906 23.125 -9.312 1 96.69 219 HIS A O 1
ATOM 1817 N N . ASP A 1 220 ? -7.473 23.5 -11.461 1 95.81 220 ASP A N 1
ATOM 1818 C CA . ASP A 1 220 ? -6.184 24.125 -11.766 1 95.81 220 ASP A CA 1
ATOM 1819 C C . ASP A 1 220 ? -6.141 25.562 -11.289 1 95.81 220 ASP A C 1
ATOM 1821 O O . ASP A 1 220 ? -6.777 26.438 -11.883 1 95.81 220 ASP A O 1
ATOM 1825 N N . ALA A 1 221 ? -5.414 25.844 -10.258 1 94.25 221 ALA A N 1
ATOM 1826 C CA . ALA A 1 221 ? -5.344 27.172 -9.68 1 94.25 221 ALA A CA 1
ATOM 1827 C C . ALA A 1 221 ? -4.211 27.984 -10.305 1 94.25 221 ALA A C 1
ATOM 1829 O O . ALA A 1 221 ? -3.902 29.094 -9.852 1 94.25 221 ALA A O 1
ATOM 1830 N N . GLY A 1 222 ? -3.518 27.391 -11.234 1 93.69 222 GLY A N 1
ATOM 1831 C CA . GLY A 1 222 ? -2.418 28.062 -11.906 1 93.69 222 GLY A CA 1
ATOM 1832 C C . GLY A 1 222 ? -1.082 27.859 -11.219 1 93.69 222 GLY A C 1
ATOM 1833 O O . GLY A 1 222 ? -1.031 27.438 -10.07 1 93.69 222 GLY A O 1
ATOM 1834 N N . ASN A 1 223 ? 0.02 28.047 -11.984 1 95.38 223 ASN A N 1
ATOM 1835 C CA . ASN A 1 223 ? 1.385 27.953 -11.477 1 95.38 223 ASN A CA 1
ATOM 1836 C C . ASN A 1 223 ? 1.669 26.578 -10.891 1 95.38 223 ASN A C 1
ATOM 1838 O O . ASN A 1 223 ? 2.199 26.469 -9.781 1 95.38 223 ASN A O 1
ATOM 1842 N N . ASP A 1 224 ? 1.159 25.531 -11.547 1 96.38 224 ASP A N 1
ATOM 1843 C CA . ASP A 1 224 ? 1.382 24.141 -11.203 1 96.38 224 ASP A CA 1
ATOM 1844 C C . ASP A 1 224 ? 0.807 23.812 -9.828 1 96.38 224 ASP A C 1
ATOM 1846 O O . ASP A 1 224 ? 1.378 23 -9.086 1 96.38 224 ASP A O 1
ATOM 1850 N N . THR A 1 225 ? -0.224 24.625 -9.469 1 97 225 THR A N 1
ATOM 1851 C CA . THR A 1 225 ? -0.945 24.422 -8.219 1 97 225 THR A CA 1
ATOM 1852 C C . THR A 1 225 ? -2.367 23.938 -8.492 1 97 225 THR A C 1
ATOM 1854 O O . THR A 1 225 ? -3.078 24.516 -9.312 1 97 225 THR A O 1
ATOM 1857 N N . TYR A 1 226 ? -2.727 22.859 -7.797 1 97.38 226 TYR A N 1
ATOM 1858 C CA . TYR A 1 226 ? -4.055 22.281 -7.973 1 97.38 226 TYR A CA 1
ATOM 1859 C C . TYR A 1 226 ? -4.789 22.188 -6.645 1 97.38 226 TYR A C 1
ATOM 1861 O O . TYR A 1 226 ? -4.215 21.766 -5.637 1 97.38 226 TYR A O 1
ATOM 1869 N N . LEU A 1 227 ? -6.02 22.672 -6.656 1 97.5 227 LEU A N 1
ATOM 1870 C CA . LEU A 1 227 ? -6.926 22.5 -5.531 1 97.5 227 LEU A CA 1
ATOM 1871 C C . LEU A 1 227 ? -7.84 21.297 -5.758 1 97.5 227 LEU A C 1
ATOM 1873 O O . LEU A 1 227 ? -8.43 21.156 -6.828 1 97.5 227 LEU A O 1
ATOM 1877 N N . CYS A 1 228 ? -7.934 20.438 -4.742 1 97.94 228 CYS A N 1
ATOM 1878 C CA . CYS A 1 228 ? -8.656 19.188 -4.898 1 97.94 228 CYS A CA 1
ATOM 1879 C C . CYS A 1 228 ? -9.625 18.969 -3.742 1 97.94 228 CYS A C 1
ATOM 1881 O O . CYS A 1 228 ? -9.43 19.516 -2.656 1 97.94 228 CYS A O 1
ATOM 1883 N N . GLU A 1 229 ? -10.609 18.172 -4.059 1 98.12 229 GLU A N 1
ATOM 1884 C CA . GLU A 1 229 ? -11.625 17.844 -3.061 1 98.12 229 GLU A CA 1
ATOM 1885 C C . GLU A 1 229 ? -12.242 16.469 -3.324 1 98.12 229 GLU A C 1
ATOM 1887 O O . GLU A 1 229 ? -12.531 16.125 -4.473 1 98.12 229 GLU A O 1
ATOM 1892 N N . ILE A 1 230 ? -12.344 15.672 -2.262 1 98.25 230 ILE A N 1
ATOM 1893 C CA . ILE A 1 230 ? -13.133 14.445 -2.303 1 98.25 230 ILE A CA 1
ATOM 1894 C C . ILE A 1 230 ? -14.367 14.594 -1.42 1 98.25 230 ILE A C 1
ATOM 1896 O O . ILE A 1 230 ? -14.25 14.766 -0.203 1 98.25 230 ILE A O 1
ATOM 1900 N N . ALA A 1 231 ? -15.523 14.523 -2.027 1 97.25 231 ALA A N 1
ATOM 1901 C CA . ALA A 1 231 ? -16.766 14.789 -1.3 1 97.25 231 ALA A CA 1
ATOM 1902 C C . ALA A 1 231 ? -17.844 13.773 -1.664 1 97.25 231 ALA A C 1
ATOM 1904 O O . ALA A 1 231 ? -17.953 13.367 -2.822 1 97.25 231 ALA A O 1
ATOM 1905 N N . GLY A 1 232 ? -18.578 13.344 -0.625 1 95.31 232 GLY A N 1
ATOM 1906 C CA . GLY A 1 232 ? -19.797 12.602 -0.854 1 95.31 232 GLY A CA 1
ATOM 1907 C C . GLY A 1 232 ? -21.016 13.492 -1.014 1 95.31 232 GLY A C 1
ATOM 1908 O O . GLY A 1 232 ? -20.891 14.688 -1.293 1 95.31 232 GLY A O 1
ATOM 1909 N N . LYS A 1 233 ? -22.156 12.859 -0.896 1 89.81 233 LYS A N 1
ATOM 1910 C CA . LYS A 1 233 ? -23.406 13.602 -1.043 1 89.81 233 LYS A CA 1
ATOM 1911 C C . LYS A 1 233 ? -23.609 14.57 0.118 1 89.81 233 LYS A C 1
ATOM 1913 O O . LYS A 1 233 ? -24.047 15.703 -0.084 1 89.81 233 LYS A O 1
ATOM 1918 N N . GLU A 1 234 ? -23.156 14.18 1.271 1 90.25 234 GLU A N 1
ATOM 1919 C CA . GLU A 1 234 ? -23.531 14.945 2.457 1 90.25 234 GLU A CA 1
ATOM 1920 C C . GLU A 1 234 ? -22.312 15.617 3.086 1 90.25 234 GLU A C 1
ATOM 1922 O O . GLU A 1 234 ? -22.453 16.516 3.924 1 90.25 234 GLU A O 1
ATOM 1927 N N . SER A 1 235 ? -21.156 15.172 2.736 1 93.56 235 SER A N 1
ATOM 1928 C CA . SER A 1 235 ? -20 15.664 3.479 1 93.56 235 SER A CA 1
ATOM 1929 C C . SER A 1 235 ? -18.75 15.688 2.605 1 93.56 235 SER A C 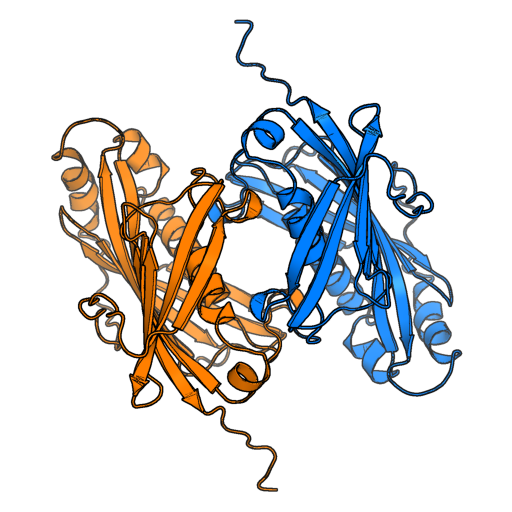1
ATOM 1931 O O . SER A 1 235 ? -18.641 14.922 1.646 1 93.56 235 SER A O 1
ATOM 1933 N N . VAL A 1 236 ? -17.906 16.656 2.92 1 96.88 236 VAL A N 1
ATOM 1934 C CA . VAL A 1 236 ? -16.547 16.688 2.363 1 96.88 236 VAL A CA 1
ATOM 1935 C C . VAL A 1 236 ? -15.617 15.852 3.232 1 96.88 236 VAL A C 1
ATOM 1937 O O . VAL A 1 236 ? -15.547 16.047 4.449 1 96.88 236 VAL A O 1
ATOM 1940 N N . HIS A 1 237 ? -14.906 14.93 2.576 1 98.12 237 HIS A N 1
ATOM 1941 C CA . HIS A 1 237 ? -14.023 14.047 3.332 1 98.12 237 HIS A CA 1
ATOM 1942 C C . HIS A 1 237 ? -12.617 14.625 3.426 1 98.12 237 HIS A C 1
ATOM 1944 O O . HIS A 1 237 ? -11.992 14.586 4.488 1 98.12 237 HIS A O 1
ATOM 1950 N N . THR A 1 238 ? -12.117 15.141 2.299 1 98.31 238 THR A N 1
ATOM 1951 C CA . THR A 1 238 ? -10.789 15.742 2.312 1 98.31 238 THR A CA 1
ATOM 1952 C C . THR A 1 238 ? -10.719 16.922 1.339 1 98.31 238 THR A C 1
ATOM 1954 O O . THR A 1 238 ? -11.461 16.953 0.355 1 98.31 238 THR A O 1
ATOM 1957 N N . ARG A 1 239 ? -9.875 17.828 1.619 1 98.31 239 ARG A N 1
ATOM 1958 C CA . ARG A 1 239 ? -9.406 18.875 0.706 1 98.31 239 ARG A CA 1
ATOM 1959 C C . ARG A 1 239 ? -7.879 18.875 0.625 1 98.31 239 ARG A C 1
ATOM 1961 O O . ARG A 1 239 ? -7.199 18.594 1.613 1 98.31 239 ARG A O 1
ATOM 1968 N N . ALA A 1 240 ? -7.398 19.219 -0.568 1 98.44 240 ALA A N 1
ATOM 1969 C CA . ALA A 1 240 ? -5.945 19.203 -0.728 1 98.44 240 ALA A CA 1
ATOM 1970 C C . ALA A 1 240 ? -5.48 20.312 -1.663 1 98.44 240 ALA A C 1
ATOM 1972 O O . ALA A 1 240 ? -6.25 20.797 -2.492 1 98.44 240 ALA A O 1
ATOM 1973 N N . ARG A 1 241 ? -4.328 20.766 -1.45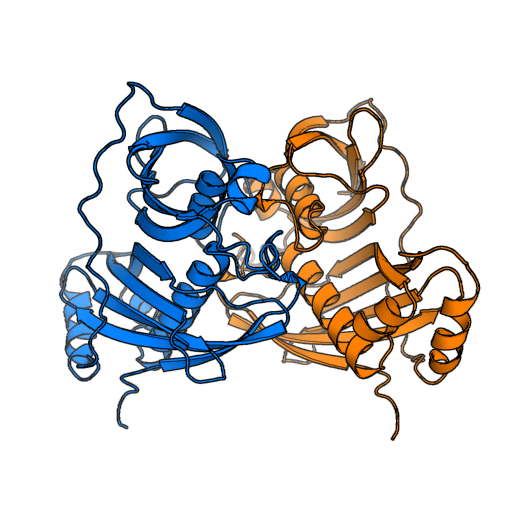2 1 98.31 241 ARG A N 1
ATOM 1974 C CA . ARG A 1 241 ? -3.551 21.594 -2.367 1 98.31 241 ARG A CA 1
ATOM 1975 C C . ARG A 1 241 ? -2.254 20.906 -2.766 1 98.31 241 ARG A C 1
ATOM 1977 O O . ARG A 1 241 ? -1.442 20.547 -1.908 1 98.31 241 ARG A O 1
ATOM 1984 N N . ILE A 1 242 ? -2.082 20.719 -4.023 1 98.56 242 ILE A N 1
ATOM 1985 C CA . ILE A 1 242 ? -0.899 20.031 -4.527 1 98.56 242 ILE A CA 1
ATOM 1986 C C . ILE A 1 242 ? -0.1 20.969 -5.43 1 98.56 242 ILE A C 1
ATOM 1988 O O . ILE A 1 242 ? -0.625 21.484 -6.414 1 98.56 242 ILE A O 1
ATOM 1992 N N . ILE A 1 243 ? 1.1 21.172 -5.09 1 98.62 243 ILE A N 1
ATOM 1993 C CA . ILE A 1 243 ? 2.014 21.969 -5.895 1 98.62 243 ILE A CA 1
ATOM 1994 C C . ILE A 1 243 ? 3.008 21.062 -6.613 1 98.62 243 ILE A C 1
ATOM 1996 O O . ILE A 1 243 ? 3.758 20.328 -5.969 1 98.62 243 ILE A O 1
ATOM 2000 N N . TYR A 1 244 ? 2.99 21.094 -7.887 1 98.44 244 TYR A N 1
ATOM 2001 C CA . TYR A 1 244 ? 3.902 20.312 -8.719 1 98.44 244 TYR A CA 1
ATOM 2002 C C . TYR A 1 244 ? 5.062 21.172 -9.203 1 98.44 244 TYR A C 1
ATOM 2004 O O . TYR A 1 244 ? 4.988 22.406 -9.172 1 98.44 244 TYR A O 1
ATOM 2012 N N . THR A 1 245 ? 6.16 20.531 -9.539 1 98.25 245 THR A N 1
ATOM 2013 C CA . THR A 1 245 ? 7.293 21.172 -10.211 1 98.25 245 THR A CA 1
ATOM 2014 C C . THR A 1 245 ? 7.82 20.281 -11.336 1 98.25 245 THR A C 1
ATOM 2016 O O . THR A 1 245 ? 7.746 19.047 -11.25 1 98.25 245 THR A O 1
ATOM 2019 N N . LYS A 1 246 ? 8.281 20.891 -12.398 1 96.88 246 LYS A N 1
ATOM 2020 C CA . LYS A 1 246 ? 8.82 20.125 -13.516 1 96.88 246 LYS A CA 1
ATOM 2021 C C . LYS A 1 246 ? 10.031 19.297 -13.086 1 96.88 246 LYS A C 1
ATOM 2023 O O . LYS A 1 246 ? 10.875 19.781 -12.32 1 96.88 246 LYS A O 1
ATOM 2028 N N . ARG A 1 247 ? 10.055 18.047 -13.609 1 95.25 247 ARG A N 1
ATOM 2029 C CA . ARG A 1 247 ? 11.219 17.203 -13.352 1 95.25 247 ARG A CA 1
ATOM 2030 C C . ARG A 1 247 ? 12.43 17.688 -14.133 1 95.25 247 ARG A C 1
ATOM 2032 O O . ARG A 1 247 ? 12.305 18.141 -15.266 1 95.25 247 ARG A O 1
ATOM 2039 N N . ASN A 1 248 ? 13.68 17.828 -13.484 1 77.5 248 ASN A N 1
ATOM 2040 C CA . ASN A 1 248 ? 14.898 18.266 -14.164 1 77.5 248 ASN A CA 1
ATOM 2041 C C . ASN A 1 248 ? 15.469 17.156 -15.047 1 77.5 248 ASN A C 1
ATOM 2043 O O . ASN A 1 248 ? 15.688 16.047 -14.578 1 77.5 248 ASN A O 1
ATOM 2047 N N . ASN A 1 249 ? 15.133 16.906 -16.359 1 58.12 249 ASN A N 1
ATOM 2048 C CA . ASN A 1 249 ? 15.742 15.93 -17.266 1 58.12 249 ASN A CA 1
ATOM 2049 C C . ASN A 1 249 ? 17.234 16.172 -17.422 1 58.12 249 ASN A C 1
ATOM 2051 O O . ASN A 1 249 ? 17.656 17.203 -17.969 1 58.12 249 ASN A O 1
ATOM 2055 N N . SER A 1 250 ? 18.109 16.141 -16.516 1 45.03 250 SER A N 1
ATOM 2056 C CA . SER A 1 250 ? 19.516 16.328 -16.812 1 45.03 250 SER A CA 1
ATOM 2057 C C . SER A 1 250 ? 19.953 15.492 -18.016 1 45.03 250 SER A C 1
ATOM 2059 O O . SER A 1 250 ? 21.125 15.469 -18.375 1 45.03 250 SER A O 1
ATOM 2061 N N . ASN A 1 251 ? 19.25 14.414 -18.578 1 38.75 251 ASN A N 1
ATOM 2062 C CA . ASN A 1 251 ? 19.984 13.766 -19.672 1 38.75 251 ASN A CA 1
ATOM 2063 C C . ASN A 1 251 ? 20.141 14.695 -20.875 1 38.75 251 ASN A C 1
ATOM 2065 O O . ASN A 1 251 ? 20.5 14.25 -21.953 1 38.75 251 ASN A O 1
ATOM 2069 N N . ASN A 1 252 ? 19.484 15.797 -21.109 1 32.38 252 ASN A N 1
ATOM 2070 C CA . ASN A 1 252 ? 19.781 16.359 -22.422 1 32.38 252 ASN A CA 1
ATOM 2071 C C . ASN A 1 252 ? 21.25 16.719 -22.562 1 32.38 252 ASN A C 1
ATOM 2073 O O . ASN A 1 252 ? 21.797 16.703 -23.672 1 32.38 252 ASN A O 1
ATOM 2077 N N . ASP A 1 253 ? 21.844 17.781 -21.828 1 30.19 253 ASP A N 1
ATOM 2078 C CA . ASP A 1 253 ? 22.875 18.594 -22.469 1 30.19 253 ASP A CA 1
ATOM 2079 C C . ASP A 1 253 ? 24.219 17.875 -22.516 1 30.19 253 ASP A C 1
ATOM 2081 O O . ASP A 1 253 ? 25.203 18.422 -22.984 1 30.19 253 ASP A O 1
ATOM 2085 N N . ASN A 1 254 ? 24.641 16.656 -21.906 1 24.73 254 ASN A N 1
ATOM 2086 C CA . ASN A 1 254 ? 25.922 16.438 -22.594 1 24.73 254 ASN A CA 1
ATOM 2087 C C . ASN A 1 254 ? 25.719 15.898 -24 1 24.73 254 ASN A C 1
ATOM 2089 O O . ASN A 1 254 ? 24.844 15.055 -24.234 1 24.73 254 ASN A O 1
ATOM 2093 N N . MET B 1 1 ? 32.562 -19.125 1.029 1 38.25 1 MET B N 1
ATOM 2094 C CA . MET B 1 1 ? 31.641 -18.672 2.062 1 38.25 1 MET B CA 1
ATOM 2095 C C . MET B 1 1 ? 30.25 -19.281 1.861 1 38.25 1 MET B C 1
ATOM 2097 O O . MET B 1 1 ? 29.766 -19.359 0.733 1 38.25 1 MET B O 1
ATOM 2101 N N . GLN B 1 2 ? 29.797 -20.234 2.678 1 53.31 2 GLN B N 1
ATOM 2102 C CA . GLN B 1 2 ? 28.609 -21.078 2.584 1 53.31 2 GLN B CA 1
ATOM 2103 C C . GLN B 1 2 ? 27.375 -20.234 2.236 1 53.31 2 GLN B C 1
ATOM 2105 O O . GLN B 1 2 ? 27.109 -19.219 2.883 1 53.31 2 GLN B O 1
ATOM 2110 N N . ARG B 1 3 ? 26.922 -20.328 1.039 1 69.31 3 ARG B N 1
ATOM 2111 C CA . ARG B 1 3 ? 25.828 -19.531 0.529 1 69.31 3 ARG B CA 1
ATOM 2112 C C . ARG B 1 3 ? 24.547 -19.766 1.337 1 69.31 3 ARG B C 1
ATOM 2114 O O . ARG B 1 3 ? 24.297 -20.891 1.78 1 69.31 3 ARG B O 1
ATOM 2121 N N . VAL B 1 4 ? 23.859 -18.766 1.714 1 81.12 4 VAL B N 1
ATOM 2122 C CA . VAL B 1 4 ? 22.688 -18.75 2.58 1 81.12 4 VAL B CA 1
ATOM 2123 C C . VAL B 1 4 ? 21.516 -19.422 1.877 1 81.12 4 VAL B C 1
ATOM 2125 O O . VAL B 1 4 ? 20.891 -18.844 0.991 1 81.12 4 VAL B O 1
ATOM 2128 N N . LYS B 1 5 ? 21.281 -20.734 2.219 1 88.56 5 LYS B N 1
ATOM 2129 C CA . LYS B 1 5 ? 20.234 -21.531 1.59 1 88.56 5 LYS B CA 1
ATOM 2130 C C . LYS B 1 5 ? 18.844 -21.016 1.979 1 88.56 5 LYS B C 1
ATOM 2132 O O . LYS B 1 5 ? 17.891 -21.156 1.209 1 88.56 5 LYS B O 1
ATOM 2137 N N . GLU B 1 6 ? 18.859 -20.516 3.125 1 94.31 6 GLU B N 1
ATOM 2138 C CA . GLU B 1 6 ? 17.594 -19.984 3.635 1 94.31 6 GLU B CA 1
ATOM 2139 C C . GLU B 1 6 ? 17.766 -18.562 4.156 1 94.31 6 GLU B C 1
ATOM 2141 O O . GLU B 1 6 ? 18.766 -18.25 4.809 1 94.31 6 GLU B O 1
ATOM 2146 N N . TYR B 1 7 ? 16.844 -17.734 3.775 1 95.75 7 TYR B N 1
ATOM 2147 C CA . TYR B 1 7 ? 16.844 -16.328 4.184 1 95.75 7 TYR B CA 1
ATOM 2148 C C . TYR B 1 7 ? 15.617 -16 5.031 1 95.75 7 TYR B C 1
ATOM 2150 O O . TYR B 1 7 ? 14.5 -16.406 4.703 1 95.75 7 TYR B O 1
ATOM 2158 N N . THR B 1 8 ? 15.93 -15.297 6.156 1 96.94 8 THR B N 1
ATOM 2159 C CA . THR B 1 8 ? 14.836 -14.984 7.062 1 96.94 8 THR B CA 1
ATOM 2160 C C . THR B 1 8 ? 14.844 -13.5 7.434 1 96.94 8 THR B C 1
ATOM 2162 O O . THR B 1 8 ? 15.906 -12.922 7.668 1 96.94 8 THR B O 1
ATOM 2165 N N . GLU B 1 9 ? 13.656 -12.867 7.469 1 95.94 9 GLU B N 1
ATOM 2166 C CA . GLU B 1 9 ? 13.453 -11.516 7.965 1 95.94 9 GLU B CA 1
ATOM 2167 C C . GLU B 1 9 ? 12.383 -11.477 9.055 1 95.94 9 GLU B C 1
ATOM 2169 O O . GLU B 1 9 ? 11.406 -12.234 8.992 1 95.94 9 GLU B O 1
ATOM 2174 N N . SER B 1 10 ? 12.625 -10.578 10 1 96.75 10 SER B N 1
ATOM 2175 C CA . SER B 1 10 ? 11.648 -10.359 11.055 1 96.75 10 SER B CA 1
ATOM 2176 C C . SER B 1 10 ? 10.883 -9.055 10.844 1 96.75 10 SER B C 1
ATOM 2178 O O . SER B 1 10 ? 11.461 -8.055 10.422 1 96.75 10 SER B O 1
ATOM 2180 N N . TYR B 1 11 ? 9.617 -9.141 11.219 1 95.19 11 TYR B N 1
ATOM 2181 C CA . TYR B 1 11 ? 8.727 -8 11.016 1 95.19 11 TYR B CA 1
ATOM 2182 C C . TYR B 1 11 ? 7.875 -7.746 12.25 1 95.19 11 TYR B C 1
ATOM 2184 O O . TYR B 1 11 ? 7.77 -8.602 13.133 1 95.19 11 TYR B O 1
ATOM 2192 N N . PHE B 1 12 ? 7.426 -6.539 12.328 1 92.5 12 PHE B N 1
ATOM 2193 C CA . PHE B 1 12 ? 6.363 -6.105 13.227 1 92.5 12 PHE B CA 1
ATOM 2194 C C . PHE B 1 12 ? 5.184 -5.543 12.438 1 92.5 12 PHE B C 1
ATOM 2196 O O . PHE B 1 12 ? 5.375 -4.789 11.484 1 92.5 12 PHE B O 1
ATOM 2203 N N . LEU B 1 13 ? 3.973 -6.023 12.812 1 94.19 13 LEU B N 1
ATOM 2204 C CA . LEU B 1 13 ? 2.795 -5.57 12.086 1 94.19 13 LEU B CA 1
ATOM 2205 C C . LEU B 1 13 ? 2.146 -4.379 12.781 1 94.19 13 LEU B C 1
ATOM 2207 O O . LEU B 1 13 ? 1.304 -4.559 13.664 1 94.19 13 LEU B O 1
ATOM 2211 N N . PRO B 1 14 ? 2.43 -3.184 12.289 1 89.5 14 PRO B N 1
ATOM 2212 C CA . PRO B 1 14 ? 1.777 -2.018 12.891 1 89.5 14 PRO B CA 1
ATOM 2213 C C . PRO B 1 14 ? 0.325 -1.86 12.453 1 89.5 14 PRO B C 1
ATOM 2215 O O . PRO B 1 14 ? -0.084 -2.443 11.445 1 89.5 14 PRO B O 1
ATOM 2218 N N . ALA B 1 15 ? -0.442 -1.083 13.148 1 87.94 15 ALA B N 1
ATOM 2219 C CA . ALA B 1 15 ? -1.857 -0.859 12.867 1 87.94 15 ALA B CA 1
ATOM 2220 C C . ALA B 1 15 ? -2.057 -0.357 11.438 1 87.94 15 ALA B C 1
ATOM 2222 O O . ALA B 1 15 ? -2.977 -0.795 10.742 1 87.94 15 ALA B O 1
ATOM 2223 N N . GLY B 1 16 ? -1.146 0.446 10.984 1 88.38 16 GLY B N 1
ATOM 2224 C CA . GLY B 1 16 ? -1.284 1.085 9.688 1 88.38 16 GLY B CA 1
ATOM 2225 C C . GLY B 1 16 ? -1.17 0.113 8.531 1 88.38 16 GLY B C 1
ATOM 2226 O O . GLY B 1 16 ? -1.518 0.447 7.395 1 88.38 16 GLY B O 1
ATOM 2227 N N . GLU B 1 17 ? -0.775 -1.092 8.828 1 94.19 17 GLU B N 1
ATOM 2228 C CA . GLU B 1 17 ? -0.599 -2.084 7.77 1 94.19 17 GLU B CA 1
ATOM 2229 C C . GLU B 1 17 ? -1.673 -3.166 7.844 1 94.19 17 GLU B C 1
ATOM 2231 O O . GLU B 1 17 ? -1.655 -4.117 7.062 1 94.19 17 GLU B O 1
ATOM 2236 N N . CYS B 1 18 ? -2.625 -3.006 8.727 1 96.06 18 CYS B N 1
ATOM 2237 C CA . CYS B 1 18 ? -3.66 -4.008 8.945 1 96.06 18 CYS B CA 1
ATOM 2238 C C . CYS B 1 18 ? -4.879 -3.732 8.07 1 96.06 18 CYS B C 1
ATOM 2240 O O . CYS B 1 18 ? -5.082 -2.602 7.621 1 96.06 18 CYS B O 1
ATOM 2242 N N . ASN B 1 19 ? -5.613 -4.812 7.848 1 97.81 19 ASN B N 1
ATOM 2243 C CA . ASN B 1 19 ? -6.922 -4.684 7.219 1 97.81 19 ASN B CA 1
ATOM 2244 C C . ASN B 1 19 ? -8 -4.324 8.234 1 97.81 19 ASN B C 1
ATOM 2246 O O . ASN B 1 19 ? -7.715 -4.176 9.422 1 97.81 19 ASN B O 1
ATOM 2250 N N . PRO B 1 20 ? -9.266 -4.125 7.77 1 97.56 20 PRO B N 1
ATOM 2251 C CA . PRO B 1 20 ? -10.344 -3.729 8.68 1 97.56 20 PRO B CA 1
ATOM 2252 C C . PRO B 1 20 ? -10.602 -4.766 9.773 1 97.56 20 PRO B C 1
ATOM 2254 O O . PRO B 1 20 ? -11.195 -4.445 10.805 1 97.56 20 PRO B O 1
ATOM 2257 N N . GLN B 1 21 ? -10.211 -5.984 9.594 1 97.62 21 GLN B N 1
ATOM 2258 C CA . GLN B 1 21 ? -10.359 -7.039 10.594 1 97.62 21 GLN B CA 1
ATOM 2259 C C . GLN B 1 21 ? -9.18 -7.055 11.562 1 97.62 21 GLN B C 1
ATOM 2261 O O . GLN B 1 21 ? -9.031 -7.992 12.344 1 97.62 21 GLN B O 1
ATOM 2266 N N . GLN B 1 22 ? -8.281 -6.078 11.422 1 96.44 22 GLN B N 1
ATOM 2267 C CA . GLN B 1 22 ? -7.121 -5.891 12.289 1 96.44 22 GLN B CA 1
ATOM 2268 C C . GLN B 1 22 ? -6.152 -7.062 12.172 1 96.44 22 GLN B C 1
ATOM 2270 O O . GLN B 1 22 ? -5.621 -7.543 13.172 1 96.44 22 GLN B O 1
ATOM 2275 N N . GLU B 1 23 ? -6.047 -7.492 10.961 1 97.62 23 GLU B N 1
ATOM 2276 C CA . GLU B 1 23 ? -5.117 -8.555 10.57 1 97.62 23 GLU B CA 1
ATOM 2277 C C . GLU B 1 23 ? -4.234 -8.109 9.406 1 97.62 23 GLU B C 1
ATOM 2279 O O . GLU B 1 23 ? -4.539 -7.129 8.727 1 97.62 23 GLU B O 1
ATOM 2284 N N . MET B 1 24 ? -3.15 -8.906 9.266 1 98.25 24 MET B N 1
ATOM 2285 C CA . MET B 1 24 ? -2.348 -8.719 8.055 1 98.25 24 MET B CA 1
ATOM 2286 C C . MET B 1 24 ? -3.16 -9.047 6.809 1 98.25 24 MET B C 1
ATOM 2288 O O . MET B 1 24 ? -3.734 -10.133 6.703 1 98.25 24 MET B O 1
ATOM 2292 N N . PRO B 1 25 ? -3.27 -8.094 5.914 1 98.5 25 PRO B N 1
ATOM 2293 C CA . PRO B 1 25 ? -3.938 -8.438 4.656 1 98.5 25 PRO B CA 1
ATOM 2294 C C . PRO B 1 25 ? -3.105 -9.375 3.781 1 98.5 25 PRO B C 1
ATOM 2296 O O . PRO B 1 25 ? -1.875 -9.289 3.771 1 98.5 25 PRO B O 1
ATOM 2299 N N . VAL B 1 26 ? -3.748 -10.25 3.002 1 98.75 26 VAL B N 1
ATOM 2300 C CA . VAL B 1 26 ? -3.061 -11.211 2.15 1 98.75 26 VAL B CA 1
ATOM 2301 C C . VAL B 1 26 ? -2.17 -10.477 1.152 1 98.75 26 VAL B C 1
ATOM 2303 O O . VAL B 1 26 ? -1.116 -10.984 0.76 1 98.75 26 VAL B O 1
ATOM 2306 N N . THR B 1 27 ? -2.551 -9.25 0.778 1 98.44 27 THR B N 1
ATOM 2307 C CA . THR B 1 27 ? -1.764 -8.453 -0.156 1 98.44 27 THR B CA 1
ATOM 2308 C C . THR B 1 27 ? -0.425 -8.062 0.462 1 98.44 27 THR B C 1
ATOM 2310 O O . THR B 1 27 ? 0.583 -7.957 -0.24 1 98.44 27 THR B O 1
ATOM 2313 N N . LEU B 1 28 ? -0.442 -7.789 1.76 1 97.69 28 LEU B N 1
ATOM 2314 C CA . LEU B 1 28 ? 0.821 -7.5 2.43 1 97.69 28 LEU B CA 1
ATOM 2315 C C . LEU B 1 28 ? 1.696 -8.75 2.504 1 97.69 28 LEU B C 1
ATOM 2317 O O . LEU B 1 28 ? 2.92 -8.656 2.385 1 97.69 28 LEU B O 1
ATOM 2321 N N . VAL B 1 29 ? 1.1 -9.914 2.699 1 98.5 29 VAL B N 1
ATOM 2322 C CA . VAL B 1 29 ? 1.861 -11.156 2.621 1 98.5 29 VAL B CA 1
ATOM 2323 C C . VAL B 1 29 ? 2.576 -11.242 1.273 1 98.5 29 VAL B C 1
ATOM 2325 O O . VAL B 1 29 ? 3.785 -11.477 1.219 1 98.5 29 VAL B O 1
ATOM 2328 N N . ALA B 1 30 ? 1.846 -10.984 0.244 1 98.38 30 ALA B N 1
ATOM 2329 C CA . ALA B 1 30 ? 2.402 -11.055 -1.104 1 98.38 30 ALA B CA 1
ATOM 2330 C C . ALA B 1 30 ? 3.562 -10.078 -1.268 1 98.38 30 ALA B C 1
ATOM 2332 O O . ALA B 1 30 ? 4.617 -10.438 -1.794 1 98.38 30 ALA B O 1
ATOM 2333 N N . ARG B 1 31 ? 3.346 -8.898 -0.787 1 96 31 ARG B N 1
ATOM 2334 C CA . ARG B 1 31 ? 4.387 -7.879 -0.901 1 96 31 ARG B CA 1
ATOM 2335 C C . ARG B 1 31 ? 5.656 -8.312 -0.178 1 96 31 ARG B C 1
ATOM 2337 O O . ARG B 1 31 ? 6.758 -8.195 -0.723 1 96 31 ARG B O 1
ATOM 2344 N N . ARG B 1 32 ? 5.512 -8.773 0.994 1 96.56 32 ARG B N 1
ATOM 2345 C CA . ARG B 1 32 ? 6.668 -9.148 1.8 1 96.56 32 ARG B CA 1
ATOM 2346 C C . ARG B 1 32 ? 7.395 -10.344 1.197 1 96.56 32 ARG B C 1
ATOM 2348 O O . ARG B 1 32 ? 8.625 -10.406 1.217 1 96.56 32 ARG B O 1
ATOM 2355 N N . ILE B 1 33 ? 6.656 -11.297 0.703 1 96.88 33 ILE B N 1
ATOM 2356 C CA . ILE B 1 33 ? 7.316 -12.477 0.155 1 96.88 33 ILE B CA 1
ATOM 2357 C C . ILE B 1 33 ? 8.086 -12.102 -1.107 1 96.88 33 ILE B C 1
ATOM 2359 O O . ILE B 1 33 ? 9.188 -12.602 -1.347 1 96.88 33 ILE B O 1
ATOM 2363 N N . ILE B 1 34 ? 7.539 -11.219 -1.939 1 94.56 34 ILE B N 1
ATOM 2364 C CA . ILE B 1 34 ? 8.242 -10.75 -3.129 1 94.56 34 ILE B CA 1
ATOM 2365 C C . ILE B 1 34 ? 9.516 -10.008 -2.717 1 94.56 34 ILE B C 1
ATOM 2367 O O . ILE B 1 34 ? 10.578 -10.211 -3.299 1 94.56 34 ILE B O 1
ATOM 2371 N N . ASP B 1 35 ? 9.406 -9.211 -1.696 1 91.19 35 ASP B N 1
ATOM 2372 C CA . ASP B 1 35 ? 10.539 -8.43 -1.209 1 91.19 35 ASP B CA 1
ATOM 2373 C C . ASP B 1 35 ? 11.664 -9.336 -0.714 1 91.19 35 ASP B C 1
ATOM 2375 O O . ASP B 1 35 ? 12.82 -9.156 -1.1 1 91.19 35 ASP B O 1
ATOM 2379 N N . ILE B 1 36 ? 11.328 -10.305 0.124 1 94.19 36 ILE B N 1
ATOM 2380 C CA . ILE B 1 36 ? 12.375 -11.125 0.727 1 94.19 36 ILE B CA 1
ATOM 2381 C C . ILE B 1 36 ? 12.969 -12.055 -0.323 1 94.19 36 ILE B C 1
ATOM 2383 O O . ILE B 1 36 ? 14.156 -12.406 -0.258 1 94.19 36 ILE B O 1
ATOM 2387 N N . ALA B 1 37 ? 12.117 -12.5 -1.275 1 93.56 37 ALA B N 1
ATOM 2388 C CA . ALA B 1 37 ? 12.656 -13.258 -2.404 1 93.56 37 ALA B CA 1
ATOM 2389 C C . ALA B 1 37 ? 13.734 -12.453 -3.131 1 93.56 37 ALA B C 1
ATOM 2391 O O . ALA B 1 37 ? 14.797 -12.992 -3.459 1 93.56 37 ALA B O 1
ATOM 2392 N N . THR B 1 38 ? 13.461 -11.188 -3.381 1 88.06 38 THR B N 1
ATOM 2393 C CA . THR B 1 38 ? 14.391 -10.297 -4.066 1 88.06 38 THR B CA 1
ATOM 2394 C C . THR B 1 38 ? 15.656 -10.102 -3.24 1 88.06 38 THR B C 1
ATOM 2396 O O . THR B 1 38 ? 16.766 -10.172 -3.77 1 88.06 38 THR B O 1
ATOM 2399 N N . MET B 1 39 ? 15.516 -9.906 -1.979 1 88.62 39 MET B N 1
ATOM 2400 C CA . MET B 1 39 ? 16.656 -9.711 -1.093 1 88.62 39 MET B CA 1
ATOM 2401 C C . MET B 1 39 ? 17.547 -10.953 -1.062 1 88.62 39 MET B C 1
ATOM 2403 O O . MET B 1 39 ? 18.766 -10.859 -1.131 1 88.62 39 MET B O 1
ATOM 2407 N N . HIS B 1 40 ? 16.938 -12.094 -0.938 1 91.31 40 HIS B N 1
ATOM 2408 C CA . HIS B 1 40 ? 17.656 -13.359 -0.945 1 91.31 40 HIS B CA 1
ATOM 2409 C C . HIS B 1 40 ? 18.391 -13.562 -2.268 1 91.31 40 HIS B C 1
ATOM 2411 O O . HIS B 1 40 ? 19.562 -13.961 -2.281 1 91.31 40 HIS B O 1
ATOM 2417 N N . ALA B 1 41 ? 17.672 -13.258 -3.326 1 85.94 41 ALA B N 1
ATOM 2418 C CA . ALA B 1 41 ? 18.281 -13.391 -4.645 1 85.94 41 ALA B CA 1
ATOM 2419 C C . ALA B 1 41 ? 19.5 -12.484 -4.777 1 85.94 41 ALA B C 1
ATOM 2421 O O . ALA B 1 41 ? 20.516 -12.883 -5.355 1 85.94 41 ALA B O 1
ATOM 2422 N N . ASN B 1 42 ? 19.422 -11.281 -4.266 1 83.62 42 ASN B N 1
ATOM 2423 C CA . ASN B 1 42 ? 20.547 -10.352 -4.289 1 83.62 42 ASN B CA 1
ATOM 2424 C C . ASN B 1 42 ? 21.734 -10.875 -3.482 1 83.62 42 ASN B C 1
ATOM 2426 O O . ASN B 1 42 ? 22.875 -10.734 -3.898 1 83.62 42 ASN B O 1
ATOM 2430 N N . LEU B 1 43 ? 21.422 -11.461 -2.375 1 84 43 LEU B N 1
ATOM 2431 C CA . LEU B 1 43 ? 22.469 -12.031 -1.524 1 84 43 LEU B CA 1
ATOM 2432 C C . LEU B 1 43 ? 23.188 -13.18 -2.229 1 84 43 LEU B C 1
ATOM 2434 O O . LEU B 1 43 ? 24.375 -13.383 -2.039 1 84 43 LEU B O 1
ATOM 2438 N N . LEU B 1 44 ? 22.453 -13.906 -3.061 1 81.06 44 LEU B N 1
ATOM 2439 C CA . LEU B 1 44 ? 22.984 -15.055 -3.783 1 81.06 44 LEU B CA 1
ATOM 2440 C C . LEU B 1 44 ? 23.641 -14.617 -5.09 1 81.06 44 LEU B C 1
ATOM 2442 O O . LEU B 1 44 ? 24.156 -15.445 -5.844 1 81.06 44 LEU B O 1
ATOM 2446 N N . ASP B 1 45 ? 23.625 -13.258 -5.387 1 74.19 45 ASP B N 1
ATOM 2447 C CA . ASP B 1 45 ? 24.188 -12.664 -6.598 1 74.19 45 ASP B CA 1
ATOM 2448 C C . ASP B 1 45 ? 23.453 -13.156 -7.84 1 74.19 45 ASP B C 1
ATOM 2450 O O . ASP B 1 45 ? 24.062 -13.398 -8.883 1 74.19 45 ASP B O 1
ATOM 2454 N N . VAL B 1 46 ? 22.344 -13.562 -7.688 1 66.19 46 VAL B N 1
ATOM 2455 C CA . VAL B 1 46 ? 21.516 -13.953 -8.82 1 66.19 46 VAL B CA 1
ATOM 2456 C C . VAL B 1 46 ? 20.312 -13.023 -8.938 1 66.19 46 VAL B C 1
ATOM 2458 O O . VAL B 1 46 ? 19.344 -13.336 -9.625 1 66.19 46 VAL B O 1
ATOM 2461 N N . GLY B 1 47 ? 20.453 -11.945 -8.172 1 61.59 47 GLY B N 1
ATOM 2462 C CA . GLY B 1 47 ? 19.344 -10.984 -8.172 1 61.59 47 GLY B CA 1
ATOM 2463 C C . GLY B 1 47 ? 19.359 -10.078 -9.391 1 61.59 47 GLY B C 1
ATOM 2464 O O . GLY B 1 47 ? 19.969 -10.391 -10.406 1 61.59 47 GLY B O 1
ATOM 2465 N N . TYR B 1 48 ? 18.547 -9.062 -9.297 1 56.56 48 TYR B N 1
ATOM 2466 C CA . TYR B 1 48 ? 18.25 -8.133 -10.383 1 56.56 48 TYR B CA 1
ATOM 2467 C C . TYR B 1 48 ? 19.531 -7.609 -11.023 1 56.56 48 TYR B C 1
ATOM 2469 O O . TYR B 1 48 ? 19.672 -7.605 -12.25 1 56.56 48 TYR B O 1
ATOM 2477 N N . ALA B 1 49 ? 20.453 -7.355 -10.227 1 53.97 49 ALA B N 1
ATOM 2478 C CA . ALA B 1 49 ? 21.656 -6.707 -10.75 1 53.97 49 ALA B CA 1
ATOM 2479 C C . ALA B 1 49 ? 22.438 -7.652 -11.656 1 53.97 49 ALA B C 1
ATOM 2481 O O . ALA B 1 49 ? 22.875 -7.262 -12.742 1 53.97 49 ALA B O 1
ATOM 2482 N N . ARG B 1 50 ? 22.531 -8.828 -11.156 1 52.88 50 ARG B N 1
ATOM 2483 C CA . ARG B 1 50 ? 23.312 -9.781 -11.938 1 52.88 50 ARG B CA 1
ATOM 2484 C C . ARG B 1 50 ? 22.578 -10.195 -13.203 1 52.88 50 ARG B C 1
ATOM 2486 O O . ARG B 1 50 ? 23.172 -10.312 -14.273 1 52.88 50 ARG B O 1
ATOM 2493 N N . LEU B 1 51 ? 21.281 -10.297 -13 1 57.34 51 LEU B N 1
ATOM 2494 C CA . LEU B 1 51 ? 20.453 -10.68 -14.141 1 57.34 51 LEU B CA 1
ATOM 2495 C C . LEU B 1 51 ? 20.453 -9.586 -15.203 1 57.34 51 LEU B C 1
ATOM 2497 O O . LEU B 1 51 ? 20.547 -9.875 -16.391 1 57.34 51 LEU B O 1
ATOM 2501 N N . VAL B 1 52 ? 20.406 -8.398 -14.734 1 55.31 52 VAL B N 1
ATOM 2502 C CA . VAL B 1 52 ? 20.422 -7.285 -15.688 1 55.31 52 VAL B CA 1
ATOM 2503 C C . VAL B 1 52 ? 21.75 -7.301 -16.453 1 55.31 52 VAL B C 1
ATOM 2505 O O . VAL B 1 52 ? 21.766 -7.047 -17.672 1 55.31 52 VAL B O 1
ATOM 2508 N N . GLU B 1 53 ? 22.75 -7.578 -15.773 1 55.31 53 GLU B N 1
ATOM 2509 C CA . GLU B 1 53 ? 24.031 -7.688 -16.453 1 55.31 53 GLU B CA 1
ATOM 2510 C C . GLU B 1 53 ? 23.984 -8.727 -17.562 1 55.31 53 GLU B C 1
ATOM 2512 O O . GLU B 1 53 ? 24.625 -8.555 -18.609 1 55.31 53 GLU B O 1
ATOM 2517 N N . ASP B 1 54 ? 23.156 -9.617 -17.328 1 55.16 54 ASP B N 1
ATOM 2518 C CA . ASP B 1 54 ? 23.047 -10.688 -18.312 1 55.16 54 ASP B CA 1
ATOM 2519 C C . ASP B 1 54 ? 21.859 -10.453 -19.25 1 55.16 54 ASP B C 1
ATOM 2521 O O . ASP B 1 54 ? 21.562 -11.297 -20.094 1 55.16 54 ASP B O 1
ATOM 2525 N N . GLY B 1 55 ? 21.25 -9.32 -19.047 1 57.72 55 GLY B N 1
ATOM 2526 C CA . GLY B 1 55 ? 20.109 -8.961 -19.875 1 57.72 55 GLY B CA 1
ATOM 2527 C C . GLY B 1 55 ? 18.844 -9.68 -19.5 1 57.72 55 GLY B C 1
ATOM 2528 O O . GLY B 1 55 ? 17.922 -9.82 -20.328 1 57.72 55 GLY B O 1
ATOM 2529 N N . LEU B 1 56 ? 18.938 -10.328 -18.234 1 59.22 56 LEU B N 1
ATOM 2530 C CA . LEU B 1 56 ? 17.766 -11.086 -17.781 1 59.22 56 LEU B CA 1
ATOM 2531 C C . LEU B 1 56 ? 17.141 -10.438 -16.562 1 59.22 56 LEU B C 1
ATOM 2533 O O . LEU B 1 56 ? 17.812 -9.719 -15.82 1 59.22 56 LEU B O 1
ATOM 2537 N N . THR B 1 57 ? 15.789 -10.531 -16.562 1 75.94 57 THR B N 1
ATOM 2538 C CA . THR B 1 57 ? 15.086 -10.156 -15.344 1 75.94 57 THR B CA 1
ATOM 2539 C C . THR B 1 57 ? 14.078 -11.227 -14.945 1 75.94 57 THR B C 1
ATOM 2541 O O . THR B 1 57 ? 13.625 -12.008 -15.789 1 75.94 57 THR B O 1
ATOM 2544 N N . TRP B 1 58 ? 13.914 -11.484 -13.648 1 84.06 58 TRP B N 1
ATOM 2545 C CA . TRP B 1 58 ? 12.906 -12.406 -13.141 1 84.06 58 TRP B CA 1
ATOM 2546 C C . TRP B 1 58 ? 11.523 -11.766 -13.156 1 84.06 58 TRP B C 1
ATOM 2548 O O . TRP B 1 58 ? 11.367 -10.594 -12.805 1 84.06 58 TRP B O 1
ATOM 2558 N N . VAL B 1 59 ? 10.609 -12.57 -13.633 1 89.5 59 VAL B N 1
ATOM 2559 C CA . VAL B 1 59 ? 9.219 -12.141 -13.602 1 89.5 59 VAL B CA 1
ATOM 2560 C C . VAL B 1 59 ? 8.391 -13.117 -12.773 1 89.5 59 VAL B C 1
ATOM 2562 O O . VAL B 1 59 ? 8.477 -14.336 -12.969 1 89.5 59 VAL B O 1
ATOM 2565 N N . LEU B 1 60 ? 7.688 -12.617 -11.859 1 95.12 60 LEU B N 1
ATOM 2566 C CA . LEU B 1 60 ? 6.777 -13.453 -11.078 1 95.12 60 LEU B CA 1
ATOM 2567 C C . LEU B 1 60 ? 5.66 -14.008 -11.953 1 95.12 60 LEU B C 1
ATOM 2569 O O . LEU B 1 60 ? 4.891 -13.242 -12.539 1 95.12 60 LEU B O 1
ATOM 2573 N N . SER B 1 61 ? 5.582 -15.312 -12.031 1 96.38 61 SER B N 1
ATOM 2574 C CA . SER B 1 61 ? 4.59 -15.953 -12.883 1 96.38 61 SER B CA 1
ATOM 2575 C C . SER B 1 61 ? 3.408 -16.469 -12.07 1 96.38 61 SER B C 1
ATOM 2577 O O . SER B 1 61 ? 2.256 -16.328 -12.484 1 96.38 61 SER B O 1
ATOM 2579 N N . ARG B 1 62 ? 3.76 -17.062 -10.922 1 98.19 62 ARG B N 1
ATOM 2580 C CA . ARG B 1 62 ? 2.727 -17.656 -10.086 1 98.19 62 ARG B CA 1
ATOM 2581 C C . ARG B 1 62 ? 3.012 -17.406 -8.609 1 98.19 62 ARG B C 1
ATOM 2583 O O . ARG B 1 62 ? 4.168 -17.406 -8.18 1 98.19 62 ARG B O 1
ATOM 2590 N N . LEU B 1 63 ? 1.913 -17.266 -7.883 1 98.62 63 LEU B N 1
ATOM 2591 C CA . LEU B 1 63 ? 1.984 -17.094 -6.438 1 98.62 63 LEU B CA 1
ATOM 2592 C C . LEU B 1 63 ? 0.861 -17.844 -5.738 1 98.62 63 LEU B C 1
ATOM 2594 O O . LEU B 1 63 ? -0.298 -17.766 -6.156 1 98.62 63 LEU B O 1
ATOM 2598 N N . SER B 1 64 ? 1.212 -18.656 -4.762 1 98.88 64 SER B N 1
ATOM 2599 C CA . SER B 1 64 ? 0.26 -19.328 -3.887 1 98.88 64 SER B CA 1
ATOM 2600 C C . SER B 1 64 ? 0.5 -18.969 -2.424 1 98.88 64 SER B C 1
ATOM 2602 O O . SER B 1 64 ? 1.62 -19.094 -1.925 1 98.88 64 SER B O 1
ATOM 2604 N N . ILE B 1 65 ? -0.545 -18.516 -1.789 1 98.88 65 ILE B N 1
ATOM 2605 C CA . ILE B 1 65 ? -0.494 -18.156 -0.375 1 98.88 65 ILE B CA 1
ATOM 2606 C C . ILE B 1 65 ? -1.525 -18.984 0.4 1 98.88 65 ILE B C 1
ATOM 2608 O O . ILE B 1 65 ? -2.725 -18.891 0.128 1 98.88 65 ILE B O 1
ATOM 2612 N N . GLU B 1 66 ? -1.084 -19.734 1.28 1 98.88 66 GLU B N 1
ATOM 2613 C CA . GLU B 1 66 ? -1.972 -20.5 2.16 1 98.88 66 GLU B CA 1
ATOM 2614 C C . GLU B 1 66 ? -1.717 -20.156 3.625 1 98.88 66 GLU B C 1
ATOM 2616 O O . GLU B 1 66 ? -0.622 -20.391 4.141 1 98.88 66 GLU B O 1
ATOM 2621 N N . MET B 1 67 ? -2.752 -19.625 4.273 1 98.75 67 MET B N 1
ATOM 2622 C CA . MET B 1 67 ? -2.609 -19.156 5.648 1 98.75 67 MET B CA 1
ATOM 2623 C C . MET B 1 67 ? -3.506 -19.953 6.59 1 98.75 67 MET B C 1
ATOM 2625 O O . MET B 1 67 ? -4.699 -20.109 6.332 1 98.75 67 MET B O 1
ATOM 2629 N N . TYR B 1 68 ? -2.893 -20.344 7.688 1 98.25 68 TYR B N 1
ATOM 2630 C CA . TYR B 1 68 ? -3.654 -20.953 8.773 1 98.25 68 TYR B CA 1
ATOM 2631 C C . TYR B 1 68 ? -4.223 -19.891 9.703 1 98.25 68 TYR B C 1
ATOM 2633 O O . TYR B 1 68 ? -5.332 -20.031 10.219 1 98.25 68 TYR B O 1
ATOM 2641 N N . ARG B 1 69 ? -3.492 -18.922 9.883 1 97.56 69 ARG B N 1
ATOM 2642 C CA . ARG B 1 69 ? -3.832 -17.734 10.664 1 97.56 69 ARG B CA 1
ATOM 2643 C C . ARG B 1 69 ? -3.039 -16.516 10.188 1 97.56 69 ARG B C 1
ATOM 2645 O O . ARG B 1 69 ? -1.851 -16.625 9.875 1 97.56 69 ARG B O 1
ATOM 2652 N N . TYR B 1 70 ? -3.686 -15.422 10.164 1 98.38 70 TYR B N 1
ATOM 2653 C CA . TYR B 1 70 ? -2.977 -14.195 9.828 1 98.38 70 TYR B CA 1
ATOM 2654 C C . TYR B 1 70 ? -2.443 -13.516 11.086 1 98.38 70 TYR B C 1
ATOM 2656 O O . TYR B 1 70 ? -3.088 -13.547 12.141 1 98.38 70 TYR B O 1
ATOM 2664 N N . PRO B 1 71 ? -1.243 -12.852 10.984 1 98.19 71 PRO B N 1
ATOM 2665 C CA . PRO B 1 71 ? -0.809 -12.023 12.109 1 98.19 71 PRO B CA 1
ATOM 2666 C C . PRO B 1 71 ? -1.832 -10.953 12.484 1 98.19 71 PRO B C 1
ATOM 2668 O O . PRO B 1 71 ? -2.463 -10.367 11.602 1 98.19 71 PRO B O 1
ATOM 2671 N N . GLY B 1 72 ? -1.952 -10.68 13.805 1 96.5 72 GLY B N 1
ATOM 2672 C CA . GLY B 1 72 ? -2.803 -9.609 14.289 1 96.5 72 GLY B CA 1
ATOM 2673 C C . GLY B 1 72 ? -2.057 -8.305 14.5 1 96.5 72 GLY B C 1
ATOM 2674 O O . GLY B 1 72 ? -0.827 -8.266 14.422 1 96.5 72 GLY B O 1
ATOM 2675 N N . ILE B 1 73 ? -2.828 -7.316 14.688 1 92.75 73 ILE B N 1
ATOM 2676 C CA . ILE B 1 73 ? -2.273 -5.988 14.93 1 92.75 73 ILE B CA 1
ATOM 2677 C C . ILE B 1 73 ? -1.234 -6.062 16.047 1 92.75 73 ILE B C 1
ATOM 2679 O O . ILE B 1 73 ? -1.457 -6.719 17.062 1 92.75 73 ILE B O 1
ATOM 2683 N N . ASN B 1 74 ? -0.083 -5.438 15.867 1 89.12 74 ASN B N 1
ATOM 2684 C CA . ASN B 1 74 ? 1.018 -5.316 16.812 1 89.12 74 ASN B CA 1
ATOM 2685 C C . ASN B 1 74 ? 1.644 -6.676 17.125 1 89.12 74 ASN B C 1
ATOM 2687 O O . ASN B 1 74 ? 2.143 -6.895 18.234 1 89.12 74 ASN B O 1
ATOM 2691 N N . GLU B 1 75 ? 1.5 -7.594 16.266 1 95.25 75 GLU B N 1
ATOM 2692 C CA . GLU B 1 75 ? 2.133 -8.906 16.391 1 95.25 75 GLU B CA 1
ATOM 2693 C C . GLU B 1 75 ? 3.432 -8.969 15.602 1 95.25 75 GLU B C 1
ATOM 2695 O O . GLU B 1 75 ? 3.506 -8.477 14.477 1 95.25 75 GLU B O 1
ATOM 2700 N N . SER B 1 76 ? 4.422 -9.508 16.234 1 96.75 76 SER B N 1
ATOM 2701 C CA . SER B 1 76 ? 5.668 -9.781 15.531 1 96.75 76 SER B CA 1
ATOM 2702 C C . SER B 1 76 ? 5.598 -11.117 14.797 1 96.75 76 SER B C 1
ATOM 2704 O O . SER B 1 76 ? 4.957 -12.062 15.266 1 96.75 76 SER B O 1
ATOM 2706 N N . TYR B 1 77 ? 6.23 -11.164 13.648 1 98.19 77 TYR B N 1
ATOM 2707 C CA . TYR B 1 77 ? 6.293 -12.383 12.844 1 98.19 77 TYR B CA 1
ATOM 2708 C C . TYR B 1 77 ? 7.566 -12.414 12 1 98.19 77 TYR B C 1
ATOM 2710 O O . TYR B 1 77 ? 8.273 -11.406 11.891 1 98.19 77 TYR B O 1
ATOM 2718 N N . SER B 1 78 ? 7.879 -13.594 11.508 1 98.44 78 SER B N 1
ATOM 2719 C CA . SER B 1 78 ? 9.023 -13.734 10.609 1 98.44 78 SER B CA 1
ATOM 2720 C C . SER B 1 78 ? 8.625 -14.438 9.32 1 98.44 78 SER B C 1
ATOM 2722 O O . SER B 1 78 ? 7.625 -15.164 9.281 1 98.44 78 SER B O 1
ATOM 2724 N N . LEU B 1 79 ? 9.328 -14.148 8.281 1 98.38 79 LEU B N 1
ATOM 2725 C CA . LEU B 1 79 ? 9.188 -14.789 6.973 1 98.38 79 LEU B CA 1
ATOM 2726 C C . LEU B 1 79 ? 10.5 -15.422 6.531 1 98.38 79 LEU B C 1
ATOM 2728 O O . LEU B 1 79 ? 11.539 -14.766 6.527 1 98.38 79 LEU B O 1
ATOM 2732 N N . SER B 1 80 ? 10.445 -16.672 6.207 1 98.25 80 SER B N 1
ATOM 2733 C CA . SER B 1 80 ? 11.602 -17.391 5.672 1 98.25 80 SER B CA 1
ATOM 2734 C C . SER B 1 80 ? 11.359 -17.828 4.23 1 98.25 80 SER B C 1
ATOM 2736 O O . SER B 1 80 ? 10.234 -18.156 3.855 1 98.25 80 SER B O 1
ATOM 2738 N N . THR B 1 81 ? 12.422 -17.812 3.457 1 97.94 81 THR B N 1
ATOM 2739 C CA . THR B 1 81 ? 12.312 -18.25 2.066 1 97.94 81 THR B CA 1
ATOM 2740 C C . THR B 1 81 ? 13.492 -19.125 1.678 1 97.94 81 THR B C 1
ATOM 2742 O O . THR B 1 81 ? 14.586 -18.984 2.229 1 97.94 81 THR B O 1
ATOM 2745 N N . TRP B 1 82 ? 13.242 -20 0.784 1 96.44 82 TRP B N 1
ATOM 2746 C CA . TRP B 1 82 ? 14.273 -20.875 0.223 1 96.44 82 TRP B CA 1
ATOM 2747 C C . TRP B 1 82 ? 13.898 -21.312 -1.188 1 96.44 82 TRP B C 1
ATOM 2749 O O . TRP B 1 82 ? 12.727 -21.312 -1.556 1 96.44 82 TRP B O 1
ATOM 2759 N N . ILE B 1 83 ? 14.891 -21.672 -1.916 1 93.75 83 ILE B N 1
ATOM 2760 C CA . ILE B 1 83 ? 14.688 -22.141 -3.277 1 93.75 83 ILE B CA 1
ATOM 2761 C C . ILE B 1 83 ? 14.438 -23.656 -3.262 1 93.75 83 ILE B C 1
ATOM 2763 O O . ILE B 1 83 ? 15.219 -24.406 -2.676 1 93.75 83 ILE B O 1
ATOM 2767 N N . GLU B 1 84 ? 13.328 -24.047 -3.83 1 94.12 84 GLU B N 1
ATOM 2768 C CA . GLU B 1 84 ? 13 -25.469 -3.939 1 94.12 84 GLU B CA 1
ATOM 2769 C C . GLU B 1 84 ? 13.711 -26.094 -5.129 1 94.12 84 GLU B C 1
ATOM 2771 O O . GLU B 1 84 ? 14.18 -27.234 -5.043 1 94.12 84 GLU B O 1
ATOM 2776 N N . GLY B 1 85 ? 13.703 -25.375 -6.246 1 88.69 85 GLY B N 1
ATOM 2777 C CA . GLY B 1 85 ? 14.328 -25.859 -7.465 1 88.69 85 GLY B CA 1
ATOM 2778 C C . GLY B 1 85 ? 14.297 -24.859 -8.602 1 88.69 85 GLY B C 1
ATOM 2779 O O . GLY B 1 85 ? 13.641 -23.812 -8.492 1 88.69 85 GLY B O 1
ATOM 2780 N N . PHE B 1 86 ? 15.133 -25.141 -9.57 1 85.31 86 PHE B N 1
ATOM 2781 C CA . PHE B 1 86 ? 15.133 -24.266 -10.734 1 85.31 86 PHE B CA 1
ATOM 2782 C C . PHE B 1 86 ? 15.625 -25 -11.977 1 85.31 86 PHE B C 1
ATOM 2784 O O . PHE B 1 86 ? 16.266 -26.047 -11.859 1 85.31 86 PHE B O 1
ATOM 2791 N N . ASN B 1 87 ? 15.148 -24.594 -13.016 1 81.88 87 ASN B N 1
ATOM 2792 C CA . ASN B 1 87 ? 15.688 -24.984 -14.312 1 81.88 87 ASN B CA 1
ATOM 2793 C C . ASN B 1 87 ? 15.797 -23.797 -15.258 1 81.88 87 ASN B C 1
ATOM 2795 O O . ASN B 1 87 ? 15.734 -22.641 -14.812 1 81.88 87 ASN B O 1
ATOM 2799 N N . ARG B 1 88 ? 16.031 -24.125 -16.516 1 75.56 88 ARG B N 1
ATOM 2800 C CA . ARG B 1 88 ? 16.297 -23.047 -17.453 1 75.56 88 ARG B CA 1
ATOM 2801 C C . ARG B 1 88 ? 15.023 -22.219 -17.703 1 75.56 88 ARG B C 1
ATOM 2803 O O . ARG B 1 88 ? 15.102 -21.094 -18.188 1 75.56 88 ARG B O 1
ATOM 2810 N N . HIS B 1 89 ? 13.93 -22.781 -17.297 1 83.75 89 HIS B N 1
ATOM 2811 C CA . HIS B 1 89 ? 12.672 -22.141 -17.672 1 83.75 89 HIS B CA 1
ATOM 2812 C C . HIS B 1 89 ? 12.047 -21.438 -16.469 1 83.75 89 HIS B C 1
ATOM 2814 O O . HIS B 1 89 ? 11.312 -20.453 -16.625 1 83.75 89 HIS B O 1
ATOM 2820 N N . PHE B 1 90 ? 12.305 -21.953 -15.258 1 88.25 90 PHE B N 1
ATOM 2821 C CA . PHE B 1 90 ? 11.648 -21.328 -14.117 1 88.25 90 PHE B CA 1
ATOM 2822 C C . PHE B 1 90 ? 12.398 -21.641 -12.828 1 88.25 90 PHE B C 1
ATOM 2824 O O . PHE B 1 90 ? 13.242 -22.547 -12.797 1 88.25 90 PHE B O 1
ATOM 2831 N N . SER B 1 91 ? 12.227 -20.844 -11.844 1 90.19 91 SER B N 1
ATOM 2832 C CA . SER B 1 91 ? 12.648 -21.062 -10.469 1 90.19 91 SER B CA 1
ATOM 2833 C C . SER B 1 91 ? 11.453 -21.125 -9.523 1 90.19 91 SER B C 1
ATOM 2835 O O . SER B 1 91 ? 10.516 -20.328 -9.656 1 90.19 91 SER B O 1
ATOM 2837 N N . GLU B 1 92 ? 11.523 -22.141 -8.648 1 95 92 GLU B N 1
ATOM 2838 C CA . GLU B 1 92 ? 10.484 -22.297 -7.637 1 95 92 GLU B CA 1
ATOM 2839 C C . GLU B 1 92 ? 11.008 -21.969 -6.242 1 95 92 GLU B C 1
ATOM 2841 O O . GLU B 1 92 ? 12.07 -22.438 -5.844 1 95 92 GLU B O 1
ATOM 2846 N N . ARG B 1 93 ? 10.234 -21.141 -5.613 1 96.31 93 ARG B N 1
ATOM 2847 C CA . ARG B 1 93 ? 10.633 -20.656 -4.297 1 96.31 93 ARG B CA 1
ATOM 2848 C C . ARG B 1 93 ? 9.508 -20.844 -3.281 1 96.31 93 ARG B C 1
ATOM 2850 O O . ARG B 1 93 ? 8.344 -20.625 -3.596 1 96.31 93 ARG B O 1
ATOM 2857 N N . ASN B 1 94 ? 9.953 -21.172 -2.047 1 98.5 94 ASN B N 1
ATOM 2858 C CA . ASN B 1 94 ? 9 -21.406 -0.967 1 98.5 94 ASN B CA 1
ATOM 2859 C C . ASN B 1 94 ? 9.188 -20.391 0.165 1 98.5 94 ASN B C 1
ATOM 2861 O O . ASN B 1 94 ? 10.242 -19.781 0.286 1 98.5 94 ASN B O 1
ATOM 2865 N N . PHE B 1 95 ? 8.109 -20.219 0.969 1 98.81 95 PHE B N 1
ATOM 2866 C CA . PHE B 1 95 ? 8.117 -19.297 2.096 1 98.81 95 PHE B CA 1
ATOM 2867 C C . PHE B 1 95 ? 7.375 -19.891 3.287 1 98.81 95 PHE B C 1
ATOM 2869 O O . PHE B 1 95 ? 6.43 -20.672 3.115 1 98.81 95 PHE B O 1
ATOM 2876 N N . GLU B 1 96 ? 7.812 -19.5 4.445 1 98.81 96 GLU B N 1
ATOM 2877 C CA . GLU B 1 96 ? 7.148 -19.828 5.703 1 98.81 96 GLU B CA 1
ATOM 2878 C C . GLU B 1 96 ? 6.961 -18.594 6.57 1 98.81 96 GLU B C 1
ATOM 2880 O O . GLU B 1 96 ? 7.906 -17.828 6.789 1 98.81 96 GLU B O 1
ATOM 2885 N N . LEU B 1 97 ? 5.746 -18.344 6.965 1 98.81 97 LEU B N 1
ATOM 2886 C CA . LEU B 1 97 ? 5.438 -17.297 7.93 1 98.81 97 LEU B CA 1
ATOM 2887 C C . LEU B 1 97 ? 5.281 -17.875 9.328 1 98.81 97 LEU B C 1
ATOM 2889 O O . LEU B 1 97 ? 4.516 -18.812 9.539 1 98.81 97 LEU B O 1
ATOM 2893 N N . THR B 1 98 ? 6.012 -17.266 10.305 1 98.69 98 THR B N 1
ATOM 2894 C CA . THR B 1 98 ? 6.047 -17.812 11.656 1 98.69 98 THR B CA 1
ATOM 2895 C C . THR B 1 98 ? 5.824 -16.719 12.688 1 98.69 98 THR B C 1
ATOM 2897 O O . THR B 1 98 ? 6.406 -15.633 12.586 1 98.69 98 THR B O 1
ATOM 2900 N N . ALA B 1 99 ? 5.004 -17.047 13.641 1 98.06 99 ALA B N 1
ATOM 2901 C CA . ALA B 1 99 ? 4.801 -16.125 14.758 1 98.06 99 ALA B CA 1
ATOM 2902 C C . ALA B 1 99 ? 6.012 -16.109 15.688 1 98.06 99 ALA B C 1
ATOM 2904 O O . ALA B 1 99 ? 6.883 -16.984 15.586 1 98.06 99 ALA B O 1
ATOM 2905 N N . GLU B 1 100 ? 6.016 -15.117 16.5 1 96 100 GLU B N 1
ATOM 2906 C CA . GLU B 1 100 ? 7.09 -15.039 17.484 1 96 100 GLU B CA 1
ATOM 2907 C C . GLU B 1 100 ? 7.086 -16.266 18.391 1 96 100 GLU B C 1
ATOM 2909 O O . GLU B 1 100 ? 8.141 -16.703 18.859 1 96 100 GLU B O 1
ATOM 2914 N N . SER B 1 101 ? 5.973 -16.797 18.609 1 96.06 101 SER B N 1
ATOM 2915 C CA . SER B 1 101 ? 5.816 -17.969 19.469 1 96.06 101 SER B CA 1
ATOM 2916 C C . SER B 1 101 ? 6.406 -19.219 18.812 1 96.06 101 SER B C 1
ATOM 2918 O O . SER B 1 101 ? 6.59 -20.234 19.469 1 96.06 101 SER B O 1
ATOM 2920 N N . GLY B 1 102 ? 6.586 -19.172 17.562 1 96.62 102 GLY B N 1
ATOM 2921 C CA . GLY B 1 102 ? 7.039 -20.344 16.812 1 96.62 102 GLY B CA 1
ATOM 2922 C C . GLY B 1 102 ? 5.926 -21.016 16.031 1 96.62 102 GLY B C 1
ATOM 2923 O O . GLY B 1 102 ? 6.184 -21.938 15.242 1 96.62 102 GLY B O 1
ATOM 2924 N N . GLU B 1 103 ? 4.766 -20.531 16.281 1 97.88 103 GLU B N 1
ATOM 2925 C CA . GLU B 1 103 ? 3.629 -21.062 15.531 1 97.88 103 GLU B CA 1
ATOM 2926 C C . GLU B 1 103 ? 3.76 -20.75 14.047 1 97.88 103 GLU B C 1
ATOM 2928 O O . GLU B 1 103 ? 4.008 -19.609 13.664 1 97.88 103 GLU B O 1
ATOM 2933 N N . VAL B 1 104 ? 3.635 -21.828 13.227 1 98.56 104 VAL B N 1
ATOM 2934 C CA . VAL B 1 104 ? 3.609 -21.594 11.781 1 98.56 104 VAL B CA 1
ATOM 2935 C C . VAL B 1 104 ? 2.25 -21.031 11.375 1 98.56 104 VAL B C 1
ATOM 2937 O O . VAL B 1 104 ? 1.213 -21.656 11.641 1 98.56 104 VAL B O 1
ATOM 2940 N N . LEU B 1 105 ? 2.275 -19.875 10.711 1 98.75 105 LEU B N 1
ATOM 2941 C CA . LEU B 1 105 ? 1.052 -19.156 10.352 1 98.75 105 LEU B CA 1
ATOM 2942 C C . LEU B 1 105 ? 0.618 -19.516 8.93 1 98.75 105 LEU B C 1
ATOM 2944 O O . LEU B 1 105 ? -0.545 -19.328 8.57 1 98.75 105 LEU B O 1
ATOM 2948 N N . GLY B 1 106 ? 1.513 -19.922 8.086 1 98.75 106 GLY B N 1
ATOM 2949 C CA . GLY B 1 106 ? 1.191 -20.266 6.711 1 98.75 106 GLY B CA 1
ATOM 2950 C C . GLY B 1 106 ? 2.42 -20.5 5.852 1 98.75 106 GLY B C 1
ATOM 2951 O O . GLY B 1 106 ? 3.551 -20.359 6.324 1 98.75 106 GLY B O 1
ATOM 2952 N N . TYR B 1 107 ? 2.199 -20.922 4.625 1 98.88 107 TYR B N 1
ATOM 2953 C CA . TYR B 1 107 ? 3.23 -21.141 3.617 1 98.88 107 TYR B CA 1
ATOM 2954 C C . TYR B 1 107 ? 2.852 -20.5 2.293 1 98.88 107 TYR B C 1
ATOM 2956 O O . TYR B 1 107 ? 1.673 -20.234 2.033 1 98.88 107 TYR B O 1
ATOM 2964 N N . CYS B 1 108 ? 3.84 -20.188 1.542 1 98.88 108 CYS B N 1
ATOM 2965 C CA . CYS B 1 108 ? 3.635 -19.656 0.203 1 98.88 108 CYS B CA 1
ATOM 2966 C C . CYS B 1 108 ? 4.578 -20.312 -0.799 1 98.88 108 CYS B C 1
ATOM 2968 O O . CYS B 1 108 ? 5.633 -20.812 -0.423 1 98.88 108 CYS B O 1
ATOM 2970 N N . ARG B 1 109 ? 4.172 -20.328 -2.043 1 98.69 109 ARG B N 1
ATOM 2971 C CA . ARG B 1 109 ? 4.977 -20.766 -3.18 1 98.69 109 ARG B CA 1
ATOM 2972 C C . ARG B 1 109 ? 4.961 -19.734 -4.293 1 98.69 109 ARG B C 1
ATOM 2974 O O . ARG B 1 109 ? 3.928 -19.109 -4.562 1 98.69 109 ARG B O 1
ATOM 2981 N N . SER B 1 110 ? 6.07 -19.531 -4.883 1 98.06 110 SER B N 1
ATOM 2982 C CA . SER B 1 110 ? 6.152 -18.656 -6.043 1 98.06 110 SER B CA 1
ATOM 2983 C C . SER B 1 110 ? 6.949 -19.297 -7.172 1 98.06 110 SER B C 1
ATOM 2985 O O . SER B 1 110 ? 7.812 -20.156 -6.926 1 98.06 110 SER B O 1
ATOM 2987 N N . VAL B 1 111 ? 6.641 -18.953 -8.352 1 96.5 111 VAL B N 1
ATOM 2988 C CA . VAL B 1 111 ? 7.348 -19.375 -9.555 1 96.5 111 VAL B CA 1
ATOM 2989 C C . VAL B 1 111 ? 7.816 -18.156 -10.344 1 96.5 111 VAL B C 1
ATOM 2991 O O . VAL B 1 111 ? 7.035 -17.25 -10.609 1 96.5 111 VAL B O 1
ATOM 2994 N N . TRP B 1 112 ? 9.07 -18.141 -10.68 1 93.44 112 TRP B N 1
ATOM 2995 C CA . TRP B 1 112 ? 9.703 -17.031 -11.391 1 93.44 112 TRP B CA 1
ATOM 2996 C C . TRP B 1 112 ? 10.25 -17.5 -12.734 1 93.44 112 TRP B C 1
ATOM 2998 O O . TRP B 1 112 ? 10.844 -18.578 -12.836 1 93.44 112 TRP B O 1
ATOM 3008 N N . VAL B 1 113 ? 10.055 -16.703 -13.734 1 89.75 113 VAL B N 1
ATOM 3009 C CA . VAL B 1 113 ? 10.516 -17.016 -15.078 1 89.75 113 VAL B CA 1
ATOM 3010 C C . VAL B 1 113 ? 11.531 -15.969 -15.531 1 89.75 113 VAL B C 1
ATOM 3012 O O . VAL B 1 113 ? 11.273 -14.766 -15.445 1 89.75 113 VAL B O 1
ATOM 3015 N N . PRO B 1 114 ? 12.633 -16.484 -15.945 1 82.06 114 PRO B N 1
ATOM 3016 C CA . PRO B 1 114 ? 13.594 -15.539 -16.5 1 82.06 114 PRO B CA 1
ATOM 3017 C C . PRO B 1 114 ? 13.195 -15.016 -17.875 1 82.06 114 PRO B C 1
ATOM 3019 O O . PRO B 1 114 ? 12.68 -15.781 -18.703 1 82.06 114 PRO B O 1
ATOM 3022 N N . ILE B 1 115 ? 13.18 -13.781 -18.062 1 77.06 115 ILE B N 1
ATOM 3023 C CA . ILE B 1 115 ? 12.867 -13.227 -19.375 1 77.06 115 ILE B CA 1
ATOM 3024 C C . ILE B 1 115 ? 14.047 -12.406 -19.875 1 77.06 115 ILE B C 1
ATOM 3026 O O . ILE B 1 115 ? 14.758 -11.773 -19.094 1 77.06 115 ILE B O 1
ATOM 3030 N N . ASN B 1 116 ? 14.508 -12.742 -21.078 1 63.28 116 ASN B N 1
ATOM 3031 C CA . ASN B 1 116 ? 15.602 -12 -21.703 1 63.28 116 ASN B CA 1
ATOM 3032 C C . ASN B 1 116 ? 15.227 -10.539 -21.938 1 63.28 116 ASN B C 1
ATOM 3034 O O . ASN B 1 116 ? 14.211 -10.25 -22.594 1 63.28 116 ASN B O 1
ATOM 3038 N N . ILE B 1 117 ? 15.781 -9.562 -21.25 1 55.94 117 ILE B N 1
ATOM 3039 C CA . ILE B 1 117 ? 15.57 -8.172 -21.641 1 55.94 117 ILE B CA 1
ATOM 3040 C C . ILE B 1 117 ? 16.172 -7.926 -23.016 1 55.94 117 ILE B C 1
ATOM 3042 O O . ILE B 1 117 ? 15.664 -7.117 -23.797 1 55.94 117 ILE B O 1
ATOM 3046 N N . ARG B 1 118 ? 17.531 -8.391 -23.25 1 48.78 118 ARG B N 1
ATOM 3047 C CA . ARG B 1 118 ? 18.094 -8.438 -24.594 1 48.78 118 ARG B CA 1
ATOM 3048 C C . ARG B 1 118 ? 17.828 -9.789 -25.25 1 48.78 118 ARG B C 1
ATOM 3050 O O . ARG B 1 118 ? 17.406 -10.734 -24.594 1 48.78 118 ARG B O 1
ATOM 3057 N N . ARG B 1 119 ? 18.422 -10.234 -26.375 1 42.72 119 ARG B N 1
ATOM 3058 C CA . ARG B 1 119 ? 18.109 -11.383 -27.219 1 42.72 119 ARG B CA 1
ATOM 3059 C C . ARG B 1 119 ? 18.109 -12.672 -26.406 1 42.72 119 ARG B C 1
ATOM 3061 O O . ARG B 1 119 ? 17.172 -13.461 -26.469 1 42.72 119 ARG B O 1
ATOM 3068 N N . ARG B 1 120 ? 19.312 -13.641 -26.375 1 40.28 120 ARG B N 1
ATOM 3069 C CA . ARG B 1 120 ? 19.422 -15.086 -26.547 1 40.28 120 ARG B CA 1
ATOM 3070 C C . ARG B 1 120 ? 19.312 -15.805 -25.203 1 40.28 120 ARG B C 1
ATOM 3072 O O . ARG B 1 120 ? 19.75 -15.281 -24.172 1 40.28 120 ARG B O 1
ATOM 3079 N N . GLU B 1 121 ? 18.578 -17.047 -25 1 43.38 121 GLU B N 1
ATOM 3080 C CA . GLU B 1 121 ? 18.141 -18.203 -24.234 1 43.38 121 GLU B CA 1
ATOM 3081 C C . GLU B 1 121 ? 19.234 -18.703 -23.312 1 43.38 121 GLU B C 1
ATOM 3083 O O . GLU B 1 121 ? 18.953 -19.25 -22.234 1 43.38 121 GLU B O 1
ATOM 3088 N N . SER B 1 122 ? 20.484 -18.734 -23.672 1 41.94 122 SER B N 1
ATOM 3089 C CA . SER B 1 122 ? 21.5 -19.641 -23.156 1 41.94 122 SER B CA 1
ATOM 3090 C C . SER B 1 122 ? 22.094 -19.109 -21.844 1 41.94 122 SER B C 1
ATOM 3092 O O . SER B 1 122 ? 22.609 -19.875 -21.031 1 41.94 122 SER B O 1
ATOM 3094 N N . GLY B 1 123 ? 22.125 -17.875 -21.609 1 48.22 123 GLY B N 1
ATOM 3095 C CA . GLY B 1 123 ? 22.953 -17.344 -20.531 1 48.22 123 GLY B CA 1
ATOM 3096 C C . GLY B 1 123 ? 22.359 -17.547 -19.156 1 48.22 123 GLY B C 1
ATOM 3097 O O . GLY B 1 123 ? 23.031 -17.344 -18.141 1 48.22 123 GLY B O 1
ATOM 3098 N N . ALA B 1 124 ? 21.109 -17.609 -19.031 1 48.91 124 ALA B N 1
ATOM 3099 C CA . ALA B 1 124 ? 20.453 -17.766 -17.734 1 48.91 124 ALA B CA 1
ATOM 3100 C C . ALA B 1 124 ? 20.953 -19.016 -17.016 1 48.91 124 ALA B C 1
ATOM 3102 O O . ALA B 1 124 ? 21.172 -19 -15.805 1 48.91 124 ALA B O 1
ATOM 3103 N N . LEU B 1 125 ? 21.25 -20.078 -17.797 1 49.28 125 LEU B N 1
ATOM 3104 C CA . LEU B 1 125 ? 21.594 -21.359 -17.219 1 49.28 125 LEU B CA 1
ATOM 3105 C C . LEU B 1 125 ? 22.969 -21.297 -16.547 1 49.28 125 LEU B C 1
ATOM 3107 O O . LEU B 1 125 ? 23.188 -21.938 -15.508 1 49.28 125 LEU B O 1
ATOM 3111 N N . GLU B 1 126 ? 23.719 -20.578 -17.188 1 52.62 126 GLU B N 1
ATOM 3112 C CA . GLU B 1 126 ? 25.031 -20.594 -16.578 1 52.62 126 GLU B CA 1
ATOM 3113 C C . GLU B 1 126 ? 25 -19.953 -15.188 1 52.62 126 GLU B C 1
ATOM 3115 O O . GLU B 1 126 ? 25.656 -20.438 -14.258 1 52.62 126 GLU B O 1
ATOM 3120 N N . ALA B 1 127 ? 24.312 -18.953 -15.102 1 53.22 127 ALA B N 1
ATOM 3121 C CA . ALA B 1 127 ? 24.203 -18.281 -13.812 1 53.22 127 ALA B CA 1
ATOM 3122 C C . ALA B 1 127 ? 23.453 -19.141 -12.797 1 53.22 127 ALA B C 1
ATOM 3124 O O . ALA B 1 127 ? 23.781 -19.125 -11.609 1 53.22 127 ALA B O 1
ATOM 3125 N N . LEU B 1 128 ? 22.547 -19.984 -13.312 1 55.41 128 LEU B N 1
ATOM 3126 C CA . LEU B 1 128 ? 21.766 -20.906 -12.484 1 55.41 128 LEU B CA 1
ATOM 3127 C C . LEU B 1 128 ? 22.609 -22.094 -12.047 1 55.41 128 LEU B C 1
ATOM 3129 O O . LEU B 1 128 ? 22.359 -22.672 -10.984 1 55.41 128 LEU B O 1
ATOM 3133 N N . GLU B 1 129 ? 23.469 -22.469 -12.953 1 56.59 129 GLU B N 1
ATOM 3134 C CA . GLU B 1 129 ? 24.312 -23.594 -12.562 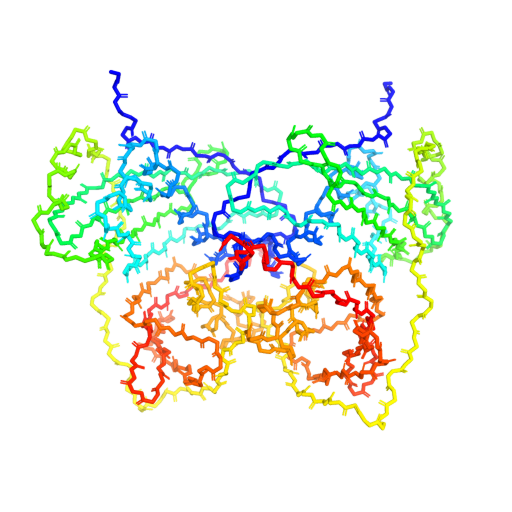1 56.59 129 GLU B CA 1
ATOM 3135 C C . GLU B 1 129 ? 25 -23.344 -11.227 1 56.59 129 GLU B C 1
ATOM 3137 O O . GLU B 1 129 ? 25.219 -24.281 -10.445 1 56.59 129 GLU B O 1
ATOM 3142 N N . SER B 1 130 ? 25.203 -22.031 -10.969 1 57.59 130 SER B N 1
ATOM 3143 C CA . SER B 1 130 ? 25.828 -21.703 -9.688 1 57.59 130 SER B CA 1
ATOM 3144 C C . SER B 1 130 ? 24.828 -21.797 -8.547 1 57.59 130 SER B C 1
ATOM 3146 O O . SER B 1 130 ? 25.203 -21.781 -7.375 1 57.59 130 SER B O 1
ATOM 3148 N N . LEU B 1 131 ? 23.625 -22.156 -8.93 1 62.47 131 LEU B N 1
ATOM 3149 C CA . LEU B 1 131 ? 22.578 -22.141 -7.91 1 62.47 131 LEU B CA 1
ATOM 3150 C C . LEU B 1 131 ? 22.359 -23.531 -7.344 1 62.47 131 LEU B C 1
ATOM 3152 O O . LEU B 1 131 ? 21.641 -23.703 -6.352 1 62.47 131 LEU B O 1
ATOM 3156 N N . SER B 1 132 ? 23 -24.531 -7.941 1 64.62 132 SER B N 1
ATOM 3157 C CA . SER B 1 132 ? 22.734 -25.875 -7.461 1 64.62 132 SER B CA 1
ATOM 3158 C C . SER B 1 132 ? 23.078 -26.016 -5.98 1 64.62 132 SER B C 1
ATOM 3160 O O . SER B 1 132 ? 22.422 -26.766 -5.254 1 64.62 132 SER B O 1
ATOM 3162 N N . ASP B 1 133 ? 23.969 -25.219 -5.562 1 75 133 ASP B N 1
ATOM 3163 C CA . ASP B 1 133 ? 24.406 -25.344 -4.176 1 75 133 ASP B CA 1
ATOM 3164 C C . ASP B 1 133 ? 23.5 -24.547 -3.236 1 75 133 ASP B C 1
ATOM 3166 O O . ASP B 1 133 ? 23.656 -24.609 -2.016 1 75 133 ASP B O 1
ATOM 3170 N N . VAL B 1 134 ? 22.484 -23.984 -3.812 1 81 134 VAL B N 1
ATOM 3171 C CA . VAL B 1 134 ? 21.688 -23.109 -2.951 1 81 134 VAL B CA 1
ATOM 3172 C C . VAL B 1 134 ? 20.281 -23.656 -2.812 1 81 134 VAL B C 1
ATOM 3174 O O . VAL B 1 134 ? 19.484 -23.141 -2.029 1 81 134 VAL B O 1
ATOM 3177 N N . VAL B 1 135 ? 20.062 -24.75 -3.371 1 86.38 135 VAL B N 1
ATOM 3178 C CA . VAL B 1 135 ? 18.766 -25.406 -3.246 1 86.38 135 VAL B CA 1
ATOM 3179 C C . VAL B 1 135 ? 18.625 -26.016 -1.855 1 86.38 135 VAL B C 1
ATOM 3181 O O . VAL B 1 135 ? 19.562 -26.656 -1.354 1 86.38 135 VAL B O 1
ATOM 3184 N N . SER B 1 136 ? 17.5 -25.719 -1.274 1 89.88 136 SER B N 1
ATOM 3185 C CA . SER B 1 136 ? 17.234 -26.234 0.063 1 89.88 136 SER B CA 1
ATOM 3186 C C . SER B 1 136 ? 16.406 -27.516 0.004 1 89.88 136 SER B C 1
ATOM 3188 O O . SER B 1 136 ? 15.531 -27.656 -0.849 1 89.88 136 SER B O 1
ATOM 3190 N N . GLU B 1 137 ? 16.609 -28.438 0.98 1 90 137 GLU B N 1
ATOM 3191 C CA . GLU B 1 137 ? 15.836 -29.672 1.096 1 90 137 GLU B CA 1
ATOM 3192 C C . GLU B 1 137 ? 14.594 -29.469 1.957 1 90 137 GLU B C 1
ATOM 3194 O O . GLU B 1 137 ? 13.766 -30.359 2.082 1 90 137 GLU B O 1
ATOM 3199 N N . ARG B 1 138 ? 14.5 -28.266 2.438 1 93.81 138 ARG B N 1
ATOM 3200 C CA . ARG B 1 138 ? 13.32 -27.969 3.24 1 93.81 138 ARG B CA 1
ATOM 3201 C C . ARG B 1 138 ? 12.047 -28.125 2.416 1 93.81 138 ARG B C 1
ATOM 3203 O O . ARG B 1 138 ? 11.953 -27.578 1.312 1 93.81 138 ARG B O 1
ATOM 3210 N N . ARG B 1 139 ? 11.133 -28.875 3.004 1 94.44 139 ARG B N 1
ATOM 3211 C CA . ARG B 1 139 ? 9.891 -29.125 2.285 1 94.44 139 ARG B CA 1
ATOM 3212 C C . ARG B 1 139 ? 8.867 -28.031 2.564 1 94.44 139 ARG B C 1
ATOM 3214 O O . ARG B 1 139 ? 8.797 -27.5 3.676 1 94.44 139 ARG B O 1
ATOM 3221 N N . CYS B 1 140 ? 8.156 -27.703 1.627 1 97.5 140 CYS B N 1
ATOM 3222 C CA . CYS B 1 140 ? 6.965 -26.875 1.771 1 97.5 140 CYS B CA 1
ATOM 3223 C C . CYS B 1 140 ? 5.703 -27.734 1.731 1 97.5 140 CYS B C 1
ATOM 3225 O O . CYS B 1 140 ? 5.438 -28.406 0.735 1 97.5 140 CYS B O 1
ATOM 3227 N N . PRO B 1 141 ? 4.906 -27.688 2.758 1 97.94 141 PRO B N 1
ATOM 3228 C CA . PRO B 1 141 ? 3.836 -28.672 2.906 1 97.94 141 PRO B CA 1
ATOM 3229 C C . PRO B 1 141 ? 2.605 -28.344 2.066 1 97.94 141 PRO B C 1
ATOM 3231 O O . PRO B 1 141 ? 1.7 -29.172 1.938 1 97.94 141 PRO B O 1
ATOM 3234 N N . ILE B 1 142 ? 2.529 -27.234 1.467 1 97.94 142 ILE B N 1
ATOM 3235 C CA . ILE B 1 142 ? 1.321 -26.906 0.718 1 97.94 142 ILE B CA 1
ATOM 3236 C C . ILE B 1 142 ? 1.475 -27.359 -0.733 1 97.94 142 ILE B C 1
ATOM 3238 O O . ILE B 1 142 ? 2.594 -27.469 -1.238 1 97.94 142 ILE B O 1
ATOM 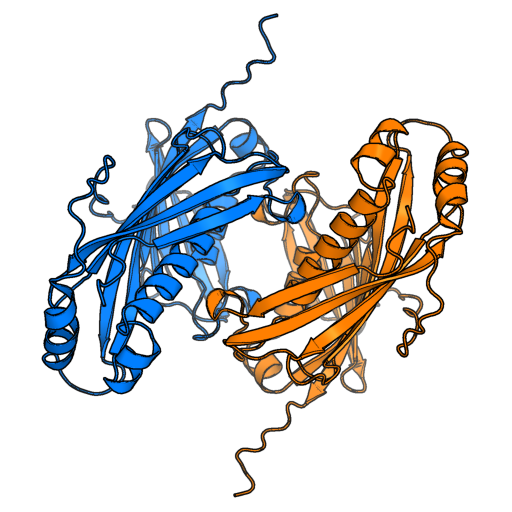3242 N N . GLU B 1 143 ? 0.372 -27.562 -1.417 1 97.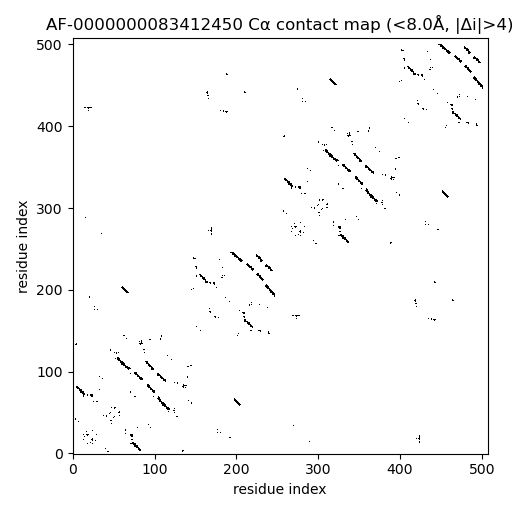19 143 GLU B N 1
ATOM 3243 C CA . GLU B 1 143 ? 0.358 -28.031 -2.795 1 97.19 143 GLU B CA 1
ATOM 3244 C C . GLU B 1 143 ? 0.85 -26.969 -3.76 1 97.19 143 GLU B C 1
ATOM 3246 O O . GLU B 1 143 ? 0.707 -25.766 -3.492 1 97.19 143 GLU B O 1
ATOM 3251 N N . LYS B 1 144 ? 1.393 -27.438 -4.844 1 96.5 144 LYS B N 1
ATOM 3252 C CA . LYS B 1 144 ? 1.696 -26.516 -5.945 1 96.5 144 LYS B CA 1
ATOM 3253 C C . LYS B 1 144 ? 0.421 -25.922 -6.527 1 96.5 144 LYS B C 1
ATOM 3255 O O . LYS B 1 144 ? -0.673 -26.453 -6.32 1 96.5 144 LYS B O 1
ATOM 3260 N N . GLN B 1 145 ? 0.632 -24.781 -7.133 1 96.69 145 GLN B N 1
ATOM 3261 C CA . GLN B 1 145 ? -0.517 -24.125 -7.734 1 96.69 145 GLN B CA 1
ATOM 3262 C C . GLN B 1 145 ? -1.166 -25 -8.805 1 96.69 145 GLN B C 1
ATOM 3264 O O . GLN B 1 145 ? -0.475 -25.562 -9.648 1 96.69 145 GLN B O 1
ATOM 3269 N N . PRO B 1 146 ? -2.473 -25.125 -8.758 1 94.12 146 PRO B N 1
ATOM 3270 C CA . PRO B 1 146 ? -3.152 -25.844 -9.836 1 94.12 146 PRO B CA 1
ATOM 3271 C C . PRO B 1 146 ? -3.186 -25.062 -11.148 1 94.12 146 PRO B C 1
ATOM 3273 O O . PRO B 1 146 ? -2.934 -23.859 -11.156 1 94.12 146 PRO B O 1
ATOM 3276 N N . ARG B 1 147 ? -3.436 -25.797 -12.203 1 91.38 147 ARG B N 1
ATOM 3277 C CA . ARG B 1 147 ? -3.643 -25.109 -13.477 1 91.38 147 ARG B CA 1
ATOM 3278 C C . ARG B 1 147 ? -4.848 -24.172 -13.406 1 91.38 147 ARG B C 1
ATOM 3280 O O . ARG B 1 147 ? -5.914 -24.562 -12.93 1 91.38 147 ARG B O 1
ATOM 3287 N N . MET B 1 148 ? -4.594 -22.953 -13.82 1 91.38 148 MET B N 1
ATOM 3288 C CA . MET B 1 148 ? -5.668 -21.969 -13.805 1 91.38 148 MET B CA 1
ATOM 3289 C C . MET B 1 148 ? -6.52 -22.078 -15.07 1 91.38 148 MET B C 1
ATOM 3291 O O . MET B 1 148 ? -5.988 -22.109 -16.172 1 91.38 148 MET B O 1
ATOM 3295 N N . THR B 1 149 ? -7.848 -22.188 -14.828 1 85.25 149 THR B N 1
ATOM 3296 C CA . THR B 1 149 ? -8.758 -22.281 -15.961 1 85.25 149 THR B CA 1
ATOM 3297 C C . THR B 1 149 ? -9.461 -20.953 -16.203 1 85.25 149 THR B C 1
ATOM 3299 O O . THR B 1 149 ? -9.602 -20.141 -15.273 1 85.25 149 THR B O 1
ATOM 3302 N N . ALA B 1 150 ? -9.844 -20.766 -17.453 1 87.94 150 ALA B N 1
ATOM 3303 C CA . ALA B 1 150 ? -10.594 -19.562 -17.812 1 87.94 150 ALA B CA 1
ATOM 3304 C C . ALA B 1 150 ? -11.938 -19.531 -17.094 1 87.94 150 ALA B C 1
ATOM 3306 O O . ALA B 1 150 ? -12.57 -20.562 -16.891 1 87.94 150 ALA B O 1
ATOM 3307 N N . VAL B 1 151 ? -12.234 -18.297 -16.688 1 88.19 151 VAL B N 1
ATOM 3308 C CA . VAL B 1 151 ? -13.531 -18.094 -16.047 1 88.19 151 VAL B CA 1
ATOM 3309 C C . VAL B 1 151 ? -14.617 -17.938 -17.094 1 88.19 151 VAL B C 1
ATOM 3311 O O . VAL B 1 151 ? -14.531 -17.047 -17.953 1 88.19 151 VAL B O 1
ATOM 3314 N N . GLY B 1 152 ? -15.547 -18.844 -17.156 1 80.69 152 GLY B N 1
ATOM 3315 C CA . GLY B 1 152 ? -16.641 -18.781 -18.125 1 80.69 152 GLY B CA 1
ATOM 3316 C C . GLY B 1 152 ? -17.625 -17.656 -17.828 1 80.69 152 GLY B C 1
ATOM 3317 O O . GLY B 1 152 ? -17.516 -16.984 -16.797 1 80.69 152 GLY B O 1
ATOM 3318 N N . ASP B 1 153 ? -18.516 -17.391 -18.734 1 78.56 153 ASP B N 1
ATOM 3319 C CA . ASP B 1 153 ? -19.453 -16.266 -18.641 1 78.56 153 ASP B CA 1
ATOM 3320 C C . ASP B 1 153 ? -20.656 -16.625 -17.781 1 78.56 153 ASP B C 1
ATOM 3322 O O . ASP B 1 153 ? -21.188 -15.781 -17.062 1 78.56 153 ASP B O 1
ATOM 3326 N N . GLU B 1 154 ? -21.016 -17.828 -17.766 1 79.62 154 GLU B N 1
ATOM 3327 C CA . GLU B 1 154 ? -22.234 -18.203 -17.062 1 79.62 154 GLU B CA 1
ATOM 3328 C C . GLU B 1 154 ? -22.062 -18.094 -15.547 1 79.62 154 GLU B C 1
ATOM 3330 O O . GLU B 1 154 ? -21.172 -18.734 -14.977 1 79.62 154 GLU B O 1
ATOM 3335 N N . GLY B 1 155 ? -22.922 -17.25 -14.906 1 84.5 155 GLY B N 1
ATOM 3336 C CA . GLY B 1 155 ? -22.906 -17.125 -13.461 1 84.5 155 GLY B CA 1
ATOM 3337 C C . GLY B 1 155 ? -21.719 -16.312 -12.961 1 84.5 155 GLY B C 1
ATOM 3338 O O . GLY B 1 155 ? -21.375 -16.375 -11.781 1 84.5 155 GLY B O 1
ATOM 3339 N N . THR B 1 156 ? -21.156 -15.68 -13.875 1 90.56 156 THR B N 1
ATOM 3340 C CA . THR B 1 156 ? -19.953 -14.914 -13.539 1 90.56 156 THR B CA 1
ATOM 3341 C C . THR B 1 156 ? -20.297 -13.43 -13.391 1 90.56 156 THR B C 1
ATOM 3343 O O . THR B 1 156 ? -20.969 -12.852 -14.234 1 90.56 156 THR B O 1
ATOM 3346 N N . ARG B 1 157 ? -19.953 -12.875 -12.219 1 95.38 157 ARG B N 1
ATOM 3347 C CA . ARG B 1 157 ? -20.031 -11.43 -12.023 1 95.38 157 ARG B CA 1
ATOM 3348 C C . ARG B 1 157 ? -18.844 -10.734 -12.688 1 95.38 157 ARG B C 1
ATOM 3350 O O . ARG B 1 157 ? -17.719 -11.227 -12.633 1 95.38 157 ARG B O 1
ATOM 3357 N N . SER B 1 158 ? -19.172 -9.578 -13.266 1 96 158 SER B N 1
ATOM 3358 C CA . SER B 1 158 ? -18.125 -8.836 -13.961 1 96 158 SER B CA 1
ATOM 3359 C C . SER B 1 158 ? -18.203 -7.344 -13.656 1 96 158 SER B C 1
ATOM 3361 O O . SER B 1 158 ? -19.297 -6.754 -13.719 1 96 158 SER B O 1
ATOM 3363 N N . ASN B 1 159 ? -17.094 -6.762 -13.305 1 96.44 159 ASN B N 1
ATOM 3364 C CA . ASN B 1 159 ? -16.984 -5.328 -13.07 1 96.44 159 ASN B CA 1
ATOM 3365 C C . ASN B 1 159 ? -15.852 -4.715 -13.891 1 96.44 159 ASN B C 1
ATOM 3367 O O . ASN B 1 159 ? -14.82 -5.352 -14.109 1 96.44 159 ASN B O 1
ATOM 3371 N N . ASP B 1 160 ? -16.109 -3.486 -14.281 1 97.31 160 ASP B N 1
ATOM 3372 C CA . ASP B 1 160 ? -15.102 -2.787 -15.07 1 97.31 160 ASP B CA 1
ATOM 3373 C C . ASP B 1 160 ? -14.117 -2.039 -14.18 1 97.31 160 ASP B C 1
ATOM 3375 O O . ASP B 1 160 ? -14.484 -1.602 -13.078 1 97.31 160 ASP B O 1
ATOM 3379 N N . TYR B 1 161 ? -12.93 -1.946 -14.664 1 97.62 161 TYR B N 1
ATOM 3380 C CA . TYR B 1 161 ? -11.906 -1.163 -13.984 1 97.62 161 TYR B CA 1
ATOM 3381 C C . TYR B 1 161 ? -10.922 -0.574 -14.984 1 97.62 161 TYR B C 1
ATOM 3383 O O . TYR B 1 161 ? -10.602 -1.202 -16 1 97.62 161 TYR B O 1
ATOM 3391 N N . ARG B 1 162 ? -10.5 0.617 -14.734 1 97.88 162 ARG B N 1
ATOM 3392 C CA . ARG B 1 162 ? -9.43 1.246 -15.5 1 97.88 162 ARG B CA 1
ATOM 3393 C C . ARG B 1 162 ? -8.195 1.473 -14.633 1 97.88 162 ARG B C 1
ATOM 3395 O O . ARG B 1 162 ? -8.258 2.201 -13.641 1 97.88 162 ARG B O 1
ATOM 3402 N N . PHE B 1 163 ? -7.094 0.85 -15.016 1 98.38 163 PHE B N 1
ATOM 3403 C CA . PHE B 1 163 ? -5.871 1.006 -14.242 1 98.38 163 PHE B CA 1
ATOM 3404 C C . PHE B 1 163 ? -5.41 2.459 -14.242 1 98.38 163 PHE B C 1
ATOM 3406 O O . PHE B 1 163 ? -5.504 3.145 -15.266 1 98.38 163 PHE B O 1
ATOM 3413 N N . ARG B 1 164 ? -4.91 2.859 -13.109 1 98.12 164 ARG B N 1
ATOM 3414 C CA . ARG B 1 164 ? -4.477 4.234 -12.906 1 98.12 164 ARG B CA 1
ATOM 3415 C C . ARG B 1 164 ? -2.986 4.297 -12.578 1 98.12 164 ARG B C 1
ATOM 3417 O O . ARG B 1 164 ? -2.318 3.262 -12.508 1 98.12 164 ARG B O 1
ATOM 3424 N N . TYR B 1 165 ? -2.527 5.523 -12.398 1 98.5 165 TYR B N 1
ATOM 3425 C CA . TYR B 1 165 ? -1.112 5.793 -12.164 1 98.5 165 TYR B CA 1
ATOM 3426 C C . TYR B 1 165 ? -0.604 5.023 -10.953 1 98.5 165 TYR B C 1
ATOM 3428 O O . TYR B 1 165 ? 0.405 4.32 -11.031 1 98.5 165 TYR B O 1
ATOM 3436 N N . CYS B 1 166 ? -1.353 5.07 -9.852 1 98.12 166 CYS B N 1
ATOM 3437 C CA . CYS B 1 166 ? -0.879 4.504 -8.594 1 98.12 166 CYS B CA 1
ATOM 3438 C C . CYS B 1 166 ? -0.944 2.98 -8.625 1 98.12 166 CYS B C 1
ATOM 3440 O O . CYS B 1 166 ? -0.445 2.316 -7.719 1 98.12 166 CYS B O 1
ATOM 3442 N N . ASP B 1 167 ? -1.553 2.4 -9.711 1 98.25 167 ASP B N 1
ATOM 3443 C CA . ASP B 1 167 ? -1.619 0.948 -9.828 1 98.25 167 ASP B CA 1
ATOM 3444 C C . ASP B 1 167 ? -0.306 0.381 -10.367 1 98.25 167 ASP B C 1
ATOM 3446 O O . ASP B 1 167 ? -0.084 -0.831 -10.32 1 98.25 167 ASP B O 1
ATOM 3450 N N . CYS B 1 168 ? 0.581 1.232 -10.828 1 97.88 168 CYS B N 1
ATOM 3451 C CA . CYS B 1 168 ? 1.761 0.792 -11.562 1 97.88 168 CYS B CA 1
ATOM 3452 C C . CYS B 1 168 ? 2.998 0.819 -10.68 1 97.88 168 CYS B C 1
ATOM 3454 O O . CYS B 1 168 ? 3.096 1.643 -9.766 1 97.88 168 CYS B O 1
ATOM 3456 N N . ASP B 1 169 ? 3.889 -0.072 -10.969 1 94.88 169 ASP B N 1
ATOM 3457 C CA . ASP B 1 169 ? 5.117 -0.196 -10.188 1 94.88 169 ASP B CA 1
ATOM 3458 C C . ASP B 1 169 ? 6.289 0.481 -10.898 1 94.88 169 ASP B C 1
ATOM 3460 O O . ASP B 1 169 ? 6.094 1.198 -11.875 1 94.88 169 ASP B O 1
ATOM 3464 N N . PHE B 1 170 ? 7.461 0.239 -10.375 1 93 170 PHE B N 1
ATOM 3465 C CA . PHE B 1 170 ? 8.664 0.914 -10.852 1 93 170 PHE B CA 1
ATOM 3466 C C . PHE B 1 170 ? 9 0.479 -12.273 1 93 170 PHE B C 1
ATOM 3468 O O . PHE B 1 170 ? 9.773 1.146 -12.961 1 93 170 PHE B O 1
ATOM 3475 N N . ASN B 1 171 ? 8.484 -0.715 -12.75 1 90.94 171 ASN B N 1
ATOM 3476 C CA . ASN B 1 171 ? 8.633 -1.155 -14.133 1 90.94 171 ASN B CA 1
ATOM 3477 C C . ASN B 1 171 ? 7.586 -0.518 -15.039 1 90.94 171 ASN B C 1
ATOM 3479 O O . ASN B 1 171 ? 7.566 -0.768 -16.25 1 90.94 171 ASN B O 1
ATOM 3483 N N . ARG B 1 172 ? 6.68 0.245 -14.445 1 95.38 172 ARG B N 1
ATOM 3484 C CA . ARG B 1 172 ? 5.609 0.959 -15.133 1 95.38 172 ARG B CA 1
ATOM 3485 C C . ARG B 1 172 ? 4.512 -0 -15.578 1 95.38 172 ARG B C 1
ATOM 3487 O O . ARG B 1 172 ? 3.713 0.331 -16.453 1 95.38 172 ARG B O 1
ATOM 3494 N N . HIS B 1 173 ? 4.512 -1.194 -15.086 1 96.12 173 HIS B N 1
ATOM 3495 C CA . HIS B 1 173 ? 3.432 -2.164 -15.219 1 96.12 173 HIS B CA 1
ATOM 3496 C C . HIS B 1 173 ? 2.535 -2.16 -13.984 1 96.12 173 HIS B C 1
ATOM 3498 O O . HIS B 1 173 ? 2.945 -1.707 -12.914 1 96.12 173 HIS B O 1
ATOM 3504 N N . VAL B 1 174 ? 1.301 -2.631 -14.211 1 97.75 174 VAL B N 1
ATOM 3505 C CA . VAL B 1 174 ? 0.441 -2.799 -13.047 1 97.75 174 VAL B CA 1
ATOM 3506 C C . VAL B 1 174 ? 1.102 -3.748 -12.047 1 97.75 174 VAL B C 1
ATOM 3508 O O . VAL B 1 174 ? 1.603 -4.809 -12.43 1 97.75 174 VAL B O 1
ATOM 3511 N N . ASN B 1 175 ? 1.111 -3.303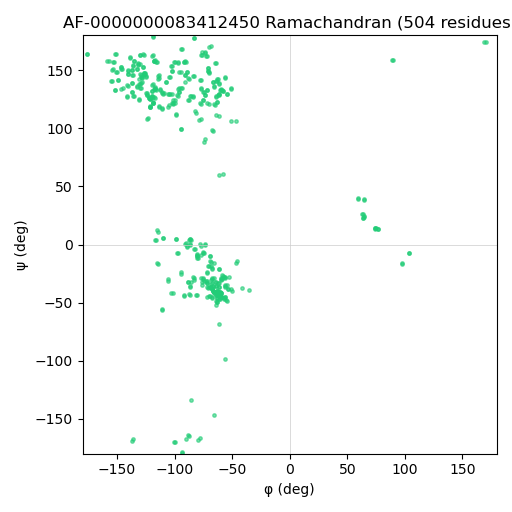 -10.789 1 96.44 175 ASN B N 1
ATOM 3512 C CA . ASN B 1 175 ? 1.748 -4.035 -9.703 1 96.44 175 ASN B CA 1
ATOM 3513 C C . ASN B 1 175 ? 1.03 -5.352 -9.414 1 96.44 175 ASN B C 1
ATOM 3515 O O . ASN B 1 175 ? -0.201 -5.406 -9.414 1 96.44 175 ASN B O 1
ATOM 3519 N N . ALA B 1 176 ? 1.827 -6.398 -9.141 1 96.75 176 ALA B N 1
ATOM 3520 C CA . ALA B 1 176 ? 1.297 -7.734 -8.867 1 96.75 176 ALA B CA 1
ATOM 3521 C C . ALA B 1 176 ? 0.256 -7.688 -7.75 1 96.75 176 ALA B C 1
ATOM 3523 O O . ALA B 1 176 ? -0.776 -8.359 -7.828 1 96.75 176 ALA B O 1
ATOM 3524 N N . VAL B 1 177 ? 0.475 -6.891 -6.762 1 97.38 177 VAL B N 1
ATOM 3525 C CA . VAL B 1 177 ? -0.381 -6.832 -5.578 1 97.38 177 VAL B CA 1
ATOM 3526 C C . VAL B 1 177 ? -1.68 -6.105 -5.918 1 97.38 177 VAL B C 1
ATOM 3528 O O . VAL B 1 177 ? -2.732 -6.406 -5.348 1 97.38 177 VAL B O 1
ATOM 3531 N N . ARG B 1 178 ? -1.618 -5.195 -6.852 1 97.81 178 ARG B N 1
ATOM 3532 C CA . ARG B 1 178 ? -2.809 -4.441 -7.23 1 97.81 178 ARG B CA 1
ATOM 3533 C C . ARG B 1 178 ? -3.871 -5.359 -7.828 1 97.81 178 ARG B C 1
ATOM 3535 O O . ARG B 1 178 ? -5.062 -5.184 -7.57 1 97.81 178 ARG B O 1
ATOM 3542 N N . TYR B 1 179 ? -3.479 -6.348 -8.562 1 98.75 179 TYR B N 1
ATOM 3543 C CA . TYR B 1 179 ? -4.434 -7.32 -9.086 1 98.75 179 TYR B CA 1
ATOM 3544 C C . TYR B 1 179 ? -5.172 -8.023 -7.949 1 98.75 179 TYR B C 1
ATOM 3546 O O . TYR B 1 179 ? -6.387 -8.219 -8.023 1 98.75 179 TYR B O 1
ATOM 3554 N N . MET B 1 180 ? -4.457 -8.352 -6.965 1 98.75 180 MET B N 1
ATOM 3555 C CA . MET B 1 180 ? -5.055 -9.023 -5.812 1 98.75 180 MET B CA 1
ATOM 3556 C C . MET B 1 180 ? -6.086 -8.125 -5.137 1 98.75 180 MET B C 1
ATOM 3558 O O . MET B 1 180 ? -7.164 -8.586 -4.762 1 98.75 180 MET B O 1
ATOM 3562 N N . GLU B 1 181 ? -5.754 -6.887 -5.004 1 98.5 181 GLU B N 1
ATOM 3563 C CA . GLU B 1 181 ? -6.68 -5.938 -4.391 1 98.5 181 GLU B CA 1
ATOM 3564 C C . GLU B 1 181 ? -7.984 -5.852 -5.18 1 98.5 181 GLU B C 1
ATOM 3566 O O . GLU B 1 181 ? -9.07 -5.781 -4.598 1 98.5 181 GLU B O 1
ATOM 3571 N N . LEU B 1 182 ? -7.855 -5.844 -6.496 1 98.5 182 LEU B N 1
ATOM 3572 C CA . LEU B 1 182 ? -9.047 -5.762 -7.336 1 98.5 182 LEU B CA 1
ATOM 3573 C C . LEU B 1 182 ? -9.953 -6.965 -7.113 1 98.5 182 LEU B C 1
ATOM 3575 O O . LEU B 1 182 ? -11.18 -6.832 -7.105 1 98.5 182 LEU B O 1
ATOM 3579 N N . TYR B 1 183 ? -9.367 -8.125 -6.891 1 98.62 183 TYR B N 1
ATOM 3580 C CA . TYR B 1 183 ? -10.172 -9.305 -6.586 1 98.62 183 TYR B CA 1
ATOM 3581 C C . TYR B 1 183 ? -10.852 -9.164 -5.227 1 98.62 183 TYR B C 1
ATOM 3583 O O . TYR B 1 183 ? -12.055 -9.398 -5.102 1 98.62 183 TYR B O 1
ATOM 3591 N N . LEU B 1 184 ? -10.125 -8.742 -4.227 1 98.56 184 LEU B N 1
ATOM 3592 C CA . LEU B 1 184 ? -10.688 -8.609 -2.885 1 98.56 184 LEU B CA 1
ATOM 3593 C C . LEU B 1 184 ? -11.828 -7.598 -2.869 1 98.56 184 LEU B C 1
ATOM 3595 O O . LEU B 1 184 ? -12.789 -7.75 -2.109 1 98.56 184 LEU B O 1
ATOM 3599 N N . ASN B 1 185 ? -11.688 -6.621 -3.703 1 98.5 185 ASN B N 1
ATOM 3600 C CA . ASN B 1 185 ? -12.656 -5.527 -3.754 1 98.5 185 ASN B CA 1
ATOM 3601 C C . ASN B 1 185 ? -13.961 -5.969 -4.398 1 98.5 185 ASN B C 1
ATOM 3603 O O . ASN B 1 185 ? -14.891 -5.172 -4.531 1 98.5 185 ASN B O 1
ATOM 3607 N N . GLN B 1 186 ? -14.039 -7.234 -4.82 1 97.69 186 GLN B N 1
ATOM 3608 C CA . GLN B 1 186 ? -15.289 -7.719 -5.395 1 97.69 186 GLN B CA 1
ATOM 3609 C C . GLN B 1 186 ? -16.297 -8.07 -4.305 1 97.69 186 GLN B C 1
ATOM 3611 O O . GLN B 1 186 ? -17.469 -8.297 -4.59 1 97.69 186 GLN B O 1
ATOM 3616 N N . TRP B 1 187 ? -15.859 -8.117 -3.084 1 97.31 187 TRP B N 1
ATOM 3617 C CA . TRP B 1 187 ? -16.734 -8.375 -1.946 1 97.31 187 TRP B CA 1
ATOM 3618 C C . TRP B 1 187 ? -16.797 -7.172 -1.014 1 97.31 187 TRP B C 1
ATOM 3620 O O . TRP B 1 187 ? -15.875 -6.352 -0.997 1 97.31 187 TRP B O 1
ATOM 3630 N N . ASP B 1 188 ? -17.859 -7.125 -0.263 1 96.88 188 ASP B N 1
ATOM 3631 C CA . ASP B 1 188 ? -18.031 -5.992 0.644 1 96.88 188 ASP B CA 1
ATOM 3632 C C . ASP B 1 188 ? -17.484 -6.32 2.031 1 96.88 188 ASP B C 1
ATOM 3634 O O . ASP B 1 188 ? -16.938 -7.402 2.252 1 96.88 188 ASP B O 1
ATOM 3638 N N . MET B 1 189 ? -17.594 -5.398 2.918 1 97.88 189 MET B N 1
ATOM 3639 C CA . MET B 1 189 ? -17.047 -5.5 4.266 1 97.88 189 MET B CA 1
ATOM 3640 C C . MET B 1 189 ? -17.672 -6.668 5.023 1 97.88 189 MET B C 1
ATOM 3642 O O . MET B 1 189 ? -16.969 -7.395 5.734 1 97.88 189 MET B O 1
ATOM 3646 N N . ASP B 1 190 ? -18.984 -6.855 4.859 1 97.56 190 ASP B N 1
ATOM 3647 C CA . ASP B 1 190 ? -19.703 -7.922 5.562 1 97.56 190 ASP B CA 1
ATOM 3648 C C . ASP B 1 190 ? -19.141 -9.289 5.191 1 97.56 190 ASP B C 1
ATOM 3650 O O . ASP B 1 190 ? -18.969 -10.156 6.055 1 97.56 190 ASP B O 1
ATOM 3654 N N . PHE B 1 191 ? -18.906 -9.461 3.9 1 97.94 191 PHE B N 1
ATOM 3655 C CA . PHE B 1 191 ? -18.328 -10.719 3.445 1 97.94 191 PHE B CA 1
ATOM 3656 C C . PHE B 1 191 ? -16.969 -10.969 4.105 1 97.94 191 PHE B C 1
ATOM 3658 O O . PHE B 1 191 ? -16.719 -12.055 4.633 1 97.94 191 PHE B O 1
ATOM 3665 N N . HIS B 1 192 ? -16.109 -9.953 4.164 1 98.19 192 HIS B N 1
ATOM 3666 C CA . HIS B 1 192 ? -14.781 -10.094 4.73 1 98.19 192 HIS B CA 1
ATOM 3667 C C . HIS B 1 192 ? -14.828 -10.242 6.246 1 98.19 192 HIS B C 1
ATOM 3669 O O . HIS B 1 192 ? -13.906 -10.781 6.852 1 98.19 192 HIS B O 1
ATOM 3675 N N . ASP B 1 193 ? -15.875 -9.773 6.852 1 97.81 193 ASP B N 1
ATOM 3676 C CA . ASP B 1 193 ? -16.078 -9.984 8.281 1 97.81 193 ASP B CA 1
ATOM 3677 C C . ASP B 1 193 ? -16.453 -11.43 8.578 1 97.81 193 ASP B C 1
ATOM 3679 O O . ASP B 1 193 ? -16.125 -11.961 9.641 1 97.81 193 ASP B O 1
ATOM 3683 N N . GLU B 1 194 ? -17.109 -11.984 7.648 1 97.69 194 GLU B N 1
ATOM 3684 C CA . GLU B 1 194 ? -17.594 -13.336 7.844 1 97.69 194 GLU B CA 1
ATOM 3685 C C . GLU B 1 194 ? -16.562 -14.375 7.402 1 97.69 194 GLU B C 1
ATOM 3687 O O . GLU B 1 194 ? -16.484 -15.461 7.984 1 97.69 194 GLU B O 1
ATOM 3692 N N . TYR B 1 195 ? -15.758 -14.023 6.367 1 98 195 TYR B N 1
ATOM 3693 C CA . TYR B 1 195 ? -14.828 -14.992 5.785 1 98 195 TYR B CA 1
ATOM 3694 C C . TYR B 1 195 ? -13.414 -14.43 5.754 1 98 195 TYR B C 1
ATOM 3696 O O . TYR B 1 195 ? -13.219 -13.219 5.633 1 98 195 TYR B O 1
ATOM 3704 N N . ARG B 1 196 ? -12.438 -15.281 5.906 1 98.12 196 ARG B N 1
ATOM 3705 C CA . ARG B 1 196 ? -11.031 -14.969 5.641 1 98.12 196 ARG B CA 1
ATOM 3706 C C . ARG B 1 196 ? -10.484 -15.844 4.52 1 98.12 196 ARG B C 1
ATOM 3708 O O . ARG B 1 196 ? -11 -16.938 4.258 1 98.12 196 ARG B O 1
ATOM 3715 N N . ILE B 1 197 ? -9.453 -15.422 3.895 1 98.62 197 ILE B N 1
ATOM 3716 C CA . ILE B 1 197 ? -8.812 -16.172 2.824 1 98.62 197 ILE B CA 1
ATOM 3717 C C . ILE B 1 197 ? -7.969 -17.297 3.418 1 98.62 197 ILE B C 1
ATOM 3719 O O . ILE B 1 197 ? -7.055 -17.047 4.207 1 98.62 197 ILE B O 1
ATOM 3723 N N . LYS B 1 198 ? -8.281 -18.438 3.047 1 98.62 198 LYS B N 1
ATOM 3724 C CA . LYS B 1 198 ? -7.477 -19.594 3.422 1 98.62 198 LYS B CA 1
ATOM 3725 C C . LYS B 1 198 ? -6.34 -19.828 2.43 1 98.62 198 LYS B C 1
ATOM 3727 O O . LYS B 1 198 ? -5.211 -20.109 2.828 1 98.62 198 LYS B O 1
ATOM 3732 N N . ARG B 1 199 ? -6.672 -19.688 1.188 1 98.75 199 ARG B N 1
ATOM 3733 C CA . ARG B 1 199 ? -5.676 -19.891 0.138 1 98.75 199 ARG B CA 1
ATOM 3734 C C . ARG B 1 199 ? -5.934 -18.953 -1.037 1 98.75 199 ARG B C 1
ATOM 3736 O O . ARG B 1 199 ? -7.082 -18.766 -1.446 1 98.75 199 ARG B O 1
ATOM 3743 N N . PHE B 1 200 ? -4.945 -18.312 -1.537 1 98.88 200 PHE B N 1
ATOM 3744 C CA . PHE B 1 200 ? -4.965 -17.422 -2.697 1 98.88 200 PHE B CA 1
ATOM 3745 C C . PHE B 1 200 ? -3.959 -17.891 -3.744 1 98.88 200 PHE B C 1
ATOM 3747 O O . PHE B 1 200 ? -2.748 -17.766 -3.547 1 98.88 200 PHE B O 1
ATOM 3754 N N . ASP B 1 201 ? -4.418 -18.422 -4.863 1 98.81 201 ASP B N 1
ATOM 3755 C CA . ASP B 1 201 ? -3.6 -18.781 -6.02 1 98.81 201 ASP B CA 1
ATOM 3756 C C . ASP B 1 201 ? -3.762 -17.75 -7.137 1 98.81 201 ASP B C 1
ATOM 3758 O O . ASP B 1 201 ? -4.883 -17.438 -7.543 1 98.81 201 ASP B O 1
ATOM 3762 N N . ILE B 1 202 ? -2.674 -17.25 -7.656 1 98.75 202 ILE B N 1
ATOM 3763 C CA . ILE B 1 202 ? -2.793 -16.297 -8.75 1 98.75 202 ILE B CA 1
ATOM 3764 C C . ILE B 1 202 ? -1.693 -16.547 -9.773 1 98.75 202 ILE B C 1
ATOM 3766 O O . ILE B 1 202 ? -0.542 -16.797 -9.414 1 98.75 202 ILE B O 1
ATOM 3770 N N . SER B 1 203 ? -2.035 -16.5 -11 1 98.38 203 SER B N 1
ATOM 3771 C CA . SER B 1 203 ? -1.111 -16.562 -12.133 1 98.38 203 SER B CA 1
ATOM 3772 C C . SER B 1 203 ? -1.088 -15.234 -12.883 1 98.38 203 SER B C 1
ATOM 3774 O O . SER B 1 203 ? -2.139 -14.641 -13.141 1 98.38 203 SER B O 1
ATOM 3776 N N . TYR B 1 204 ? 0.074 -14.797 -13.164 1 97.38 204 TYR B N 1
ATOM 3777 C CA . TYR B 1 204 ? 0.28 -13.578 -13.945 1 97.38 204 TYR B CA 1
ATOM 3778 C C . TYR B 1 204 ? 0.65 -13.914 -15.383 1 97.38 204 TYR B C 1
ATOM 3780 O O . TYR B 1 204 ? 1.679 -14.547 -15.633 1 97.38 204 TYR B O 1
ATOM 3788 N N . GLN B 1 205 ? -0.141 -13.43 -16.312 1 95.56 205 GLN B N 1
ATOM 3789 C CA . GLN B 1 205 ? 0.022 -13.883 -17.703 1 95.56 205 GLN B CA 1
ATOM 3790 C C . GLN B 1 205 ? 0.558 -12.758 -18.578 1 95.56 205 GLN B C 1
ATOM 3792 O O . GLN B 1 205 ? 1.574 -12.93 -19.266 1 95.56 205 GLN B O 1
ATOM 3797 N N . HIS B 1 206 ? -0.105 -11.664 -18.609 1 95.31 206 HIS B N 1
ATOM 3798 C CA . HIS B 1 206 ? 0.333 -10.516 -19.406 1 95.31 206 HIS B CA 1
ATOM 3799 C C . HIS B 1 206 ? 0.356 -9.242 -18.562 1 95.31 206 HIS B C 1
ATOM 3801 O O . HIS B 1 206 ? -0.522 -9.031 -17.734 1 95.31 206 HIS B O 1
ATOM 3807 N N . GLU B 1 207 ? 1.294 -8.445 -18.891 1 94.38 207 GLU B N 1
ATOM 3808 C CA . GLU B 1 207 ? 1.405 -7.168 -18.188 1 94.38 207 GLU B CA 1
ATOM 3809 C C . GLU B 1 207 ? 0.273 -6.223 -18.578 1 94.38 207 GLU B C 1
ATOM 3811 O O . GLU B 1 207 ? -0.298 -6.344 -19.656 1 94.38 207 GLU B O 1
ATOM 3816 N N . ALA B 1 208 ? -0.15 -5.367 -17.703 1 97.19 208 ALA B N 1
ATOM 3817 C CA . ALA B 1 208 ? -1.073 -4.27 -17.969 1 97.19 208 ALA B CA 1
ATOM 3818 C C . ALA B 1 208 ? -0.424 -2.922 -17.672 1 97.19 208 ALA B C 1
ATOM 3820 O O . ALA B 1 208 ? 0.617 -2.859 -17 1 97.19 208 ALA B O 1
ATOM 3821 N N . TYR B 1 209 ? -1.049 -1.896 -18.219 1 97.12 209 TYR B N 1
ATOM 3822 C CA . TYR B 1 209 ? -0.459 -0.565 -18.125 1 97.12 209 TYR B CA 1
ATOM 3823 C C . TYR B 1 209 ? -1.482 0.45 -17.625 1 97.12 209 TYR B C 1
ATOM 3825 O O . TYR B 1 209 ? -2.689 0.198 -17.672 1 97.12 209 TYR B O 1
ATOM 3833 N N . CYS B 1 210 ? -0.902 1.565 -17.188 1 98 210 CYS B N 1
ATOM 3834 C CA . CYS B 1 210 ? -1.756 2.691 -16.828 1 98 210 CYS B CA 1
ATOM 3835 C C . CYS B 1 210 ? -2.682 3.064 -17.969 1 98 210 CYS B C 1
ATOM 3837 O O . CYS B 1 210 ? -2.236 3.203 -19.109 1 98 210 CYS B O 1
ATOM 3839 N N . GLY 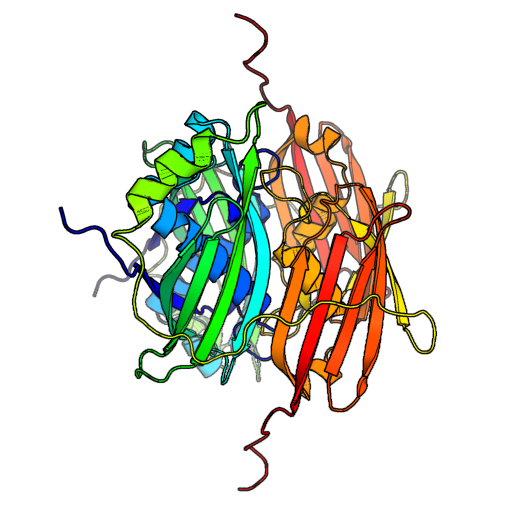B 1 211 ? -4.004 3.176 -17.641 1 97.19 211 GLY B N 1
ATOM 3840 C CA . GLY B 1 211 ? -4.977 3.57 -18.656 1 97.19 211 GLY B CA 1
ATOM 3841 C C . GLY B 1 211 ? -5.703 2.393 -19.281 1 97.19 211 GLY B C 1
ATOM 3842 O O . GLY B 1 211 ? -6.754 2.564 -19.906 1 97.19 211 GLY B O 1
ATOM 3843 N N . ASP B 1 212 ? -5.184 1.169 -19.109 1 97.69 212 ASP B N 1
ATOM 3844 C CA . ASP B 1 212 ? -5.844 -0.013 -19.656 1 97.69 212 ASP B CA 1
ATOM 3845 C C . ASP B 1 212 ? -7.195 -0.249 -18.984 1 97.69 212 ASP B C 1
ATOM 3847 O O . ASP B 1 212 ? -7.324 -0.094 -17.766 1 97.69 212 ASP B O 1
ATOM 3851 N N . GLU B 1 213 ? -8.164 -0.551 -19.766 1 98 213 GLU B N 1
ATOM 3852 C CA . GLU B 1 213 ? -9.469 -0.965 -19.266 1 98 213 GLU B CA 1
ATOM 3853 C C . GLU B 1 213 ? -9.57 -2.486 -19.188 1 98 213 GLU B C 1
ATOM 3855 O O . GLU B 1 213 ? -9.219 -3.188 -20.141 1 98 213 GLU B O 1
ATOM 3860 N N . VAL B 1 214 ? -10.117 -2.961 -18.031 1 98.25 214 VAL B N 1
ATOM 3861 C CA . VAL B 1 214 ? -10.18 -4.406 -17.844 1 98.25 214 VAL B CA 1
ATOM 3862 C C . VAL B 1 214 ? -11.523 -4.789 -17.234 1 98.25 214 VAL B C 1
ATOM 3864 O O . VAL B 1 214 ? -12.25 -3.934 -16.719 1 98.25 214 VAL B O 1
ATOM 3867 N N . LYS B 1 215 ? -11.828 -6.039 -17.391 1 97.38 215 LYS B N 1
ATOM 3868 C CA . LYS B 1 215 ? -12.945 -6.66 -16.688 1 97.38 215 LYS B CA 1
ATOM 3869 C C . LYS B 1 215 ? -12.445 -7.559 -15.555 1 97.38 215 LYS B C 1
ATOM 3871 O O . LYS B 1 215 ? -11.523 -8.352 -15.742 1 97.38 215 LYS B O 1
ATOM 3876 N N . VAL B 1 216 ? -12.992 -7.379 -14.375 1 98.12 216 VAL B N 1
ATOM 3877 C CA . VAL B 1 216 ? -12.734 -8.25 -13.234 1 98.12 216 VAL B CA 1
ATOM 3878 C C . VAL B 1 216 ? -13.875 -9.258 -13.086 1 98.12 216 VAL B C 1
ATOM 3880 O O . VAL B 1 216 ? -14.992 -8.891 -12.703 1 98.12 216 VAL B O 1
ATOM 3883 N N . LYS B 1 217 ? -13.531 -10.492 -13.328 1 97.62 217 LYS B N 1
ATOM 3884 C CA . LYS B 1 217 ? -14.547 -11.547 -13.32 1 97.62 217 LYS B CA 1
ATOM 3885 C C . LYS B 1 217 ? -14.406 -12.438 -12.094 1 97.62 217 LYS B C 1
ATOM 3887 O O . LYS B 1 217 ? -13.289 -12.766 -11.688 1 97.62 217 LYS B O 1
ATOM 3892 N N . THR B 1 218 ? -15.531 -12.805 -11.539 1 97.5 218 THR B N 1
ATOM 3893 C CA . THR B 1 218 ? -15.562 -13.703 -10.391 1 97.5 218 THR B CA 1
ATOM 3894 C C . THR B 1 218 ? -16.641 -14.766 -10.562 1 97.5 218 THR B C 1
ATOM 3896 O O . THR B 1 218 ? -17.812 -14.438 -10.82 1 97.5 218 THR B O 1
ATOM 3899 N N . HIS B 1 219 ? -16.266 -15.969 -10.406 1 96.69 219 HIS B N 1
ATOM 3900 C CA . HIS B 1 219 ? -17.172 -17.094 -10.508 1 96.69 219 HIS B CA 1
ATOM 3901 C C . HIS B 1 219 ? -17.172 -17.922 -9.227 1 96.69 219 HIS B C 1
ATOM 3903 O O . HIS B 1 219 ? -16.125 -18.344 -8.75 1 96.69 219 HIS B O 1
ATOM 3909 N N . ASP B 1 220 ? -18.359 -18.125 -8.727 1 95.81 220 ASP B N 1
ATOM 3910 C CA . ASP B 1 220 ? -18.5 -18.969 -7.559 1 95.81 220 ASP B CA 1
ATOM 3911 C C . ASP B 1 220 ? -18.438 -20.453 -7.945 1 95.81 220 ASP B C 1
ATOM 3913 O O . ASP B 1 220 ? -19.375 -20.984 -8.539 1 95.81 220 ASP B O 1
ATOM 3917 N N . ALA B 1 221 ? -17.359 -21.094 -7.617 1 94.25 221 ALA B N 1
ATOM 3918 C CA . ALA B 1 221 ? -17.156 -22.5 -7.984 1 94.25 221 ALA B CA 1
ATOM 3919 C C . ALA B 1 221 ? -17.688 -23.438 -6.902 1 94.25 221 ALA B C 1
ATOM 3921 O O . ALA B 1 221 ? -17.484 -24.641 -6.969 1 94.25 221 ALA B O 1
ATOM 3922 N N . GLY B 1 222 ? -18.25 -22.875 -5.871 1 93.56 222 GLY B N 1
ATOM 3923 C CA . GLY B 1 222 ? -18.797 -23.656 -4.781 1 93.56 222 GLY B CA 1
ATOM 3924 C C . GLY B 1 222 ? -17.781 -23.953 -3.695 1 93.56 222 GLY B C 1
ATOM 3925 O O . GLY B 1 222 ? -16.578 -23.797 -3.904 1 93.56 222 GLY B O 1
ATOM 3926 N N . ASN B 1 223 ? -18.281 -24.266 -2.479 1 95.25 223 ASN B N 1
ATOM 3927 C CA . ASN B 1 223 ? -17.453 -24.641 -1.337 1 95.25 223 ASN B CA 1
ATOM 3928 C C . ASN B 1 223 ? -16.469 -23.531 -0.967 1 95.25 223 ASN B C 1
ATOM 3930 O O . ASN B 1 223 ? -15.281 -23.797 -0.776 1 95.25 223 ASN B O 1
ATOM 3934 N N . ASP B 1 224 ? -16.922 -22.312 -1.027 1 96.38 224 ASP B N 1
ATOM 3935 C CA . ASP B 1 224 ? -16.188 -21.109 -0.637 1 96.38 224 ASP B CA 1
ATOM 3936 C C . ASP B 1 224 ? -14.945 -20.922 -1.515 1 96.38 224 ASP B C 1
ATOM 3938 O O . ASP B 1 224 ? -13.906 -20.469 -1.038 1 96.38 224 ASP B O 1
ATOM 3942 N N . THR B 1 225 ? -15.078 -21.5 -2.758 1 97 225 THR B N 1
ATOM 3943 C CA . THR B 1 225 ? -14.023 -21.344 -3.756 1 97 225 THR B CA 1
ATOM 3944 C C . THR B 1 225 ? -14.492 -20.469 -4.91 1 97 225 THR B C 1
ATOM 3946 O O . THR B 1 225 ? -15.578 -20.672 -5.453 1 97 225 THR B O 1
ATOM 3949 N N . TYR B 1 226 ? -13.641 -19.5 -5.234 1 97.31 226 TYR B N 1
ATOM 3950 C CA . TYR B 1 226 ? -13.969 -18.562 -6.305 1 97.31 226 TYR B CA 1
ATOM 3951 C C . TYR B 1 226 ? -12.875 -18.547 -7.367 1 97.31 226 TYR B C 1
ATOM 3953 O O . TYR B 1 226 ? -11.688 -18.5 -7.043 1 97.31 226 TYR B O 1
ATOM 3961 N N . LEU B 1 227 ? -13.305 -18.672 -8.609 1 97.5 227 LEU B N 1
ATOM 3962 C CA . LEU B 1 227 ? -12.422 -18.484 -9.758 1 97.5 227 LEU B CA 1
ATOM 3963 C C . LEU B 1 227 ? -12.531 -17.078 -10.305 1 97.5 227 LEU B C 1
ATOM 3965 O O . LEU B 1 227 ? -13.641 -16.562 -10.523 1 97.5 227 LEU B O 1
ATOM 3969 N N . CYS B 1 228 ? -11.391 -16.453 -10.516 1 97.94 228 CYS B N 1
ATOM 3970 C CA . CYS B 1 228 ? -11.375 -15.047 -10.898 1 97.94 228 CYS B CA 1
ATOM 3971 C C . CYS B 1 228 ? -10.469 -14.812 -12.094 1 97.94 228 CYS B C 1
ATOM 3973 O O . CYS B 1 228 ? -9.547 -15.594 -12.344 1 97.94 228 CYS B O 1
ATOM 3975 N N . GLU B 1 229 ? -10.789 -13.734 -12.781 1 98.12 229 GLU B N 1
ATOM 3976 C CA . GLU B 1 229 ? -10.008 -13.359 -13.961 1 98.12 229 GLU B CA 1
ATOM 3977 C C . GLU B 1 229 ? -10.047 -11.852 -14.18 1 98.12 229 GLU B C 1
ATOM 3979 O O . GLU B 1 229 ? -11.094 -11.219 -14.047 1 98.12 229 GLU B O 1
ATOM 3984 N N . ILE B 1 230 ? -8.875 -11.281 -14.422 1 98.31 230 ILE B N 1
ATOM 3985 C CA . ILE B 1 230 ? -8.773 -9.906 -14.898 1 98.31 230 ILE B CA 1
ATOM 3986 C C . ILE B 1 230 ? -8.281 -9.898 -16.344 1 98.31 230 ILE B C 1
ATOM 3988 O O . ILE B 1 230 ? -7.16 -10.328 -16.625 1 98.31 230 ILE B O 1
ATOM 3992 N N . ALA B 1 231 ? -9.102 -9.406 -17.25 1 97.25 231 ALA B N 1
ATOM 3993 C CA . ALA B 1 231 ? -8.781 -9.477 -18.672 1 97.25 231 ALA B CA 1
ATOM 3994 C C . ALA B 1 231 ? -9.109 -8.156 -19.375 1 97.25 231 ALA B C 1
ATOM 3996 O O . ALA B 1 231 ? -10.109 -7.512 -19.062 1 97.25 231 ALA B O 1
ATOM 3997 N N . GLY B 1 232 ? -8.195 -7.77 -20.266 1 95.31 232 GLY B N 1
ATOM 3998 C CA . GLY B 1 232 ? -8.5 -6.699 -21.203 1 95.31 232 GLY B CA 1
ATOM 3999 C C . GLY B 1 232 ? -9.172 -7.184 -22.469 1 95.31 232 GLY B C 1
ATOM 4000 O O . GLY B 1 232 ? -9.727 -8.289 -22.5 1 95.31 232 GLY B O 1
ATOM 4001 N N . LYS B 1 233 ? -9.172 -6.305 -23.438 1 89.88 233 LYS B N 1
ATOM 4002 C CA . LYS B 1 233 ? -9.797 -6.645 -24.719 1 89.88 233 LYS B CA 1
ATOM 4003 C C . LYS B 1 233 ? -9.016 -7.73 -25.438 1 89.88 233 LYS B C 1
ATOM 4005 O O . LYS B 1 233 ? -9.602 -8.648 -26.016 1 89.88 233 LYS B O 1
ATOM 4010 N N . GLU B 1 234 ? -7.719 -7.723 -25.266 1 90.31 234 GLU B N 1
ATOM 4011 C CA . GLU B 1 234 ? -6.898 -8.586 -26.125 1 90.31 234 GLU B CA 1
ATOM 4012 C C . GLU B 1 234 ? -6.195 -9.656 -25.297 1 90.31 234 GLU B C 1
ATOM 4014 O O . GLU B 1 234 ? -5.676 -10.633 -25.859 1 90.31 234 GLU B O 1
ATOM 4019 N N . SER B 1 235 ? -6.145 -9.469 -24.031 1 93.56 235 SER B N 1
ATOM 4020 C CA . SER B 1 235 ? -5.305 -10.383 -23.266 1 93.56 235 SER B CA 1
ATOM 4021 C C . SER B 1 235 ? -5.832 -10.562 -21.844 1 93.56 235 SER B C 1
ATOM 4023 O O . SER B 1 235 ? -6.504 -9.68 -21.312 1 93.56 235 SER B O 1
ATOM 4025 N N . VAL B 1 236 ? -5.59 -11.773 -21.344 1 96.88 236 VAL B N 1
ATOM 4026 C CA . VAL B 1 236 ? -5.797 -12.047 -19.922 1 96.88 236 VAL B CA 1
ATOM 4027 C C . VAL B 1 236 ? -4.547 -11.672 -19.141 1 96.88 236 VAL B C 1
ATOM 4029 O O . VAL B 1 236 ? -3.441 -12.109 -19.469 1 96.88 236 VAL B O 1
ATOM 4032 N N . HIS B 1 237 ? -4.746 -10.852 -18.094 1 98.12 237 HIS B N 1
ATOM 4033 C CA . HIS B 1 237 ? -3.6 -10.406 -17.312 1 98.12 237 HIS B CA 1
ATOM 4034 C C . HIS B 1 237 ? -3.332 -11.336 -16.141 1 98.12 237 HIS B C 1
ATOM 4036 O O . HIS B 1 237 ? -2.18 -11.672 -15.859 1 98.12 237 HIS B O 1
ATOM 4042 N N . THR B 1 238 ? -4.398 -11.734 -15.453 1 98.31 238 THR B N 1
ATOM 4043 C CA . THR B 1 238 ? -4.23 -12.656 -14.336 1 98.31 238 THR B CA 1
ATOM 4044 C C . THR B 1 238 ? -5.434 -13.586 -14.219 1 98.31 238 THR B C 1
ATOM 4046 O O . THR B 1 238 ? -6.539 -13.234 -14.625 1 98.31 238 THR B O 1
ATOM 4049 N N . ARG B 1 239 ? -5.211 -14.727 -13.688 1 98.31 239 ARG B N 1
ATOM 4050 C CA . ARG B 1 239 ? -6.223 -15.648 -13.18 1 98.31 239 ARG B CA 1
ATOM 4051 C C . ARG B 1 239 ? -5.938 -16.031 -11.734 1 98.31 239 ARG B C 1
ATOM 4053 O O . ARG B 1 239 ? -4.777 -16.156 -11.336 1 98.31 239 ARG B O 1
ATOM 4060 N N . ALA B 1 240 ? -7.031 -16.266 -11 1 98.5 240 ALA B N 1
ATOM 4061 C CA . ALA B 1 240 ? -6.828 -16.594 -9.586 1 98.5 240 ALA B CA 1
ATOM 4062 C C . ALA B 1 240 ? -7.883 -17.578 -9.094 1 98.5 240 ALA B C 1
ATOM 4064 O O . ALA B 1 240 ? -8.977 -17.672 -9.672 1 98.5 240 ALA B O 1
ATOM 4065 N N . ARG B 1 241 ? -7.539 -18.344 -8.172 1 98.31 241 ARG B N 1
ATOM 4066 C CA . ARG B 1 241 ? -8.422 -19.156 -7.348 1 98.31 241 ARG B CA 1
ATOM 4067 C C . ARG B 1 241 ? -8.312 -18.766 -5.879 1 98.31 241 ARG B C 1
ATOM 4069 O O . ARG B 1 241 ? -7.223 -18.812 -5.297 1 98.31 241 ARG B O 1
ATOM 4076 N N . ILE B 1 242 ? -9.398 -18.391 -5.312 1 98.56 242 ILE B N 1
ATOM 4077 C CA . ILE B 1 242 ? -9.406 -17.953 -3.92 1 98.56 242 ILE B CA 1
ATOM 4078 C C . ILE B 1 242 ? -10.305 -18.859 -3.096 1 98.56 242 ILE B C 1
ATOM 4080 O O . ILE B 1 242 ? -11.492 -19.031 -3.4 1 98.56 242 ILE B O 1
ATOM 4084 N N . ILE B 1 243 ? -9.758 -19.438 -2.121 1 98.62 243 ILE B N 1
ATOM 4085 C CA . ILE B 1 243 ? -10.5 -20.281 -1.191 1 98.62 243 ILE B CA 1
ATOM 4086 C C . ILE B 1 243 ? -10.703 -19.531 0.13 1 98.62 243 ILE B C 1
ATOM 4088 O O . ILE B 1 243 ? -9.727 -19.156 0.79 1 98.62 243 ILE B O 1
ATOM 4092 N N . TYR B 1 244 ? -11.906 -19.328 0.482 1 98.44 244 TYR B N 1
ATOM 4093 C CA . TYR B 1 244 ? -12.266 -18.656 1.73 1 98.44 244 TYR B CA 1
ATOM 4094 C C . TYR B 1 244 ? -12.672 -19.672 2.791 1 98.44 244 TYR B C 1
ATOM 4096 O O . TYR B 1 244 ? -12.977 -20.828 2.469 1 98.44 244 TYR B O 1
ATOM 4104 N N . THR B 1 245 ? -12.562 -19.281 4.039 1 98.25 245 THR B N 1
ATOM 4105 C CA . THR B 1 245 ? -13.078 -20.047 5.168 1 98.25 245 THR B CA 1
ATOM 4106 C C . THR B 1 245 ? -13.773 -19.125 6.168 1 98.25 245 THR B C 1
ATOM 4108 O O . THR B 1 245 ? -13.398 -17.969 6.316 1 98.25 245 THR B O 1
ATOM 4111 N N . LYS B 1 246 ? -14.805 -19.609 6.797 1 96.88 246 LYS B N 1
ATOM 4112 C CA . LYS B 1 246 ? -15.523 -18.812 7.785 1 96.88 246 LYS B CA 1
ATOM 4113 C C . LYS B 1 246 ? -14.617 -18.438 8.953 1 96.88 246 LYS B C 1
ATOM 4115 O O . LYS B 1 246 ? -13.82 -19.266 9.414 1 96.88 246 LYS B O 1
ATOM 4120 N N . ARG B 1 247 ? -14.773 -17.156 9.383 1 95.19 247 ARG B N 1
ATOM 4121 C CA . ARG B 1 247 ? -14.023 -16.719 10.555 1 95.19 247 ARG B CA 1
ATOM 4122 C C . ARG B 1 247 ? -14.578 -17.344 11.828 1 95.19 247 ARG B C 1
ATOM 4124 O O . ARG B 1 247 ? -15.797 -17.516 11.961 1 95.19 247 ARG B O 1
ATOM 4131 N N . ASN B 1 248 ? -13.727 -17.938 12.781 1 77.62 248 ASN B N 1
ATOM 4132 C CA . ASN B 1 248 ? -14.18 -18.531 14.031 1 77.62 248 ASN B CA 1
ATOM 4133 C C . ASN B 1 248 ? -14.586 -17.469 15.047 1 77.62 248 ASN B C 1
ATOM 4135 O O . ASN B 1 248 ? -13.812 -16.547 15.328 1 77.62 248 ASN B O 1
ATOM 4139 N N . ASN B 1 249 ? -15.852 -16.938 15.211 1 58.25 249 ASN B N 1
ATOM 4140 C CA . ASN B 1 249 ? -16.297 -16 16.234 1 58.25 249 ASN B CA 1
ATOM 4141 C C . ASN B 1 249 ? -16.141 -16.578 17.641 1 58.25 249 ASN B C 1
ATOM 4143 O O . ASN B 1 249 ? -16.812 -17.547 18 1 58.25 249 ASN B O 1
ATOM 4147 N N . SER B 1 250 ? -15.062 -16.969 18.188 1 45.09 250 SER B N 1
ATOM 4148 C CA . SER B 1 250 ? -15.031 -17.422 19.562 1 45.09 250 SER B CA 1
ATOM 4149 C C . SER B 1 250 ? -15.805 -16.484 20.484 1 45.09 250 SER B C 1
ATOM 4151 O O . SER B 1 250 ? -15.844 -16.688 21.703 1 45.09 250 SER B O 1
ATOM 4153 N N . ASN B 1 251 ? -16.234 -15.234 20.188 1 39.31 251 ASN B N 1
ATOM 4154 C CA . ASN B 1 251 ? -16.859 -14.555 21.328 1 39.31 251 ASN B CA 1
ATOM 4155 C C . ASN B 1 251 ? -18.188 -15.203 21.703 1 39.31 251 ASN B C 1
ATOM 4157 O O . ASN B 1 251 ? -18.953 -14.656 22.5 1 39.31 251 ASN B O 1
ATOM 4161 N N . ASN B 1 252 ? -18.938 -16.031 20.922 1 32 252 ASN B N 1
ATOM 4162 C CA . ASN B 1 252 ? -20.234 -16.328 21.5 1 32 252 ASN B CA 1
ATOM 4163 C C . ASN B 1 252 ? -20.125 -17.25 22.703 1 32 252 ASN B C 1
ATOM 4165 O O . ASN B 1 252 ? -21.125 -17.547 23.359 1 32 252 ASN B O 1
ATOM 4169 N N . ASP B 1 253 ? -19.344 -18.375 22.75 1 29.45 253 ASP B N 1
ATOM 4170 C CA . ASP B 1 253 ? -19.812 -19.391 23.703 1 29.45 253 ASP B CA 1
ATOM 4171 C C . ASP B 1 253 ? -19.5 -18.984 25.141 1 29.45 253 ASP B C 1
ATOM 4173 O O . ASP B 1 253 ? -19.766 -19.734 26.078 1 29.45 253 ASP B O 1
ATOM 4177 N N . ASN B 1 254 ? -18.766 -17.891 25.562 1 24.64 254 ASN B N 1
ATOM 4178 C CA . ASN B 1 254 ? -19.094 -17.828 26.984 1 24.64 254 ASN B CA 1
ATOM 4179 C C . ASN B 1 254 ? -20.469 -17.219 27.219 1 24.64 254 ASN B C 1
ATOM 4181 O O . ASN B 1 254 ? -20.859 -16.281 26.531 1 24.64 254 ASN B O 1
#